Protein AF-0000000075746058 (afdb_homodimer)

Nearest PDB structures (foldseek):
  7ahd-assembly1_B  TM=8.889E-01  e=9.842E-07  Lactococcus lactis subsp. lactis
  8w9m-assembly1_B  TM=7.896E-01  e=1.293E-06  Nostoc sp. PCC 7120 = FACHB-418
  7ahh-assembly1_B  TM=7.382E-01  e=4.407E-06  Lactococcus lactis subsp. lactis
  7ahd-assembly1_A  TM=7.034E-01  e=4.612E-06  Lactococcus lactis subsp. lactis
  7ahc-assembly1_B  TM=7.391E-01  e=1.045E-05  Lactococcus lactis subsp. lactis

Solvent-accessible surface area (backbone atoms only — not comparable to full-atom values): 23962 Å² total; per-residue (Å²): 116,65,67,61,51,55,58,55,44,39,38,51,49,46,50,49,47,50,50,48,49,45,37,48,46,29,61,72,66,62,48,53,51,63,76,47,49,32,59,67,51,23,54,48,36,39,64,74,40,35,84,67,46,48,60,19,44,50,46,41,50,47,25,27,53,50,5,46,49,51,12,47,53,52,11,46,51,50,12,49,50,29,56,74,27,73,66,40,30,57,38,45,46,58,47,56,59,56,50,67,47,44,62,65,73,74,46,34,61,56,32,28,71,75,50,34,49,55,64,56,20,18,17,51,38,5,12,61,61,17,23,52,44,23,19,54,22,27,24,51,14,45,63,60,39,58,59,67,60,49,49,51,40,51,74,70,63,56,52,70,68,55,45,39,64,68,43,24,47,62,61,10,43,67,34,29,46,54,14,42,51,53,19,52,60,47,12,52,53,24,22,36,52,19,18,62,68,36,41,85,56,15,39,36,27,48,31,54,56,28,48,76,68,50,33,38,28,52,30,51,25,41,48,53,50,50,21,52,49,48,46,50,54,42,50,48,51,53,51,51,46,50,69,74,42,60,77,68,77,108,118,64,67,61,52,54,58,54,44,37,37,51,48,46,51,51,48,50,48,49,47,45,36,48,46,29,60,73,65,63,47,53,50,63,76,46,50,32,60,68,52,22,53,47,37,39,63,74,39,34,83,66,44,50,62,18,43,51,47,39,49,49,23,26,53,51,5,45,49,52,12,49,54,52,11,46,52,52,11,49,50,28,57,74,27,72,67,42,31,57,37,45,47,57,48,58,59,54,49,68,47,42,62,66,71,72,46,36,61,55,32,28,70,74,50,33,48,56,65,57,19,18,18,52,38,5,14,60,64,18,23,51,43,21,20,55,22,28,26,52,14,45,63,61,38,57,60,68,61,52,50,51,39,52,73,69,64,56,51,71,66,55,46,39,64,68,44,24,46,63,59,10,44,67,34,30,46,54,14,43,52,54,17,52,60,47,12,51,53,23,22,35,51,18,18,62,67,36,43,85,57,14,40,35,27,50,32,54,54,28,49,75,68,49,33,38,29,52,30,50,25,40,47,52,52,50,21,50,51,48,45,48,54,43,51,49,51,52,51,51,45,50,68,74,42,60,78,71,76,107

Sequence (500 aa):
MRRRFLNCLWPLAVLAGLLVFWEIGVAVWDMPHYILPPPSRIAQALLAHWPRLVPHALTTCSEIVLGFGVALAAGLLLGAGIAGSRILERALLPLVIGSQTIPVFAIAPLLVLWFGYGIGSKVVMAALIVFFPITVSTVQGLKAADRDLLDLLRVLEAGRWRIFWTVRVPQALPHIFAGAKIGMAVSVIGAVIGEWVGARQGLGYYMVQANAQMQVDRVFAAIVLLSMIGVGLYALVVLVERWLTPWRRTMRRRFLNCLWPLAVLAGLLVFWEIGVAVWDMPHYILPPPSRIAQALLAHWPRLVPHALTTCSEIVLGFGVALAAGLLLGAGIAGSRILERALLPLVIGSQTIPVFAIAPLLVLWFGYGIGSKVVMAALIVFFPITVSTVQGLKAADRDLLDLLRVLEAGRWRIFWTVRVPQALPHIFAGAKIGMAVSVIGAVIGEWVGARQGLGYYMVQANAQMQVDRVFAAIVLLSMIGVGLYALVVLVERWLTPWRRT

Structure (mmCIF, N/CA/C/O backbone):
data_AF-0000000075746058-model_v1
#
loop_
_entity.id
_entity.type
_entity.pdbx_description
1 polymer 'Binding-protein-dependent transport systems inner membrane component'
#
loop_
_atom_site.group_PDB
_atom_site.id
_atom_site.type_symbol
_atom_site.label_atom_id
_atom_site.label_alt_id
_atom_site.label_comp_id
_atom_site.label_asym_id
_atom_site.label_entity_id
_atom_site.label_seq_id
_atom_site.pdbx_PDB_ins_code
_atom_site.Cartn_x
_atom_site.Cartn_y
_atom_site.Cartn_z
_atom_site.occupancy
_atom_site.B_iso_or_equiv
_atom_site.auth_seq_id
_atom_site.auth_comp_id
_atom_site.auth_asym_id
_atom_site.auth_atom_id
_atom_site.pdbx_PDB_model_num
ATOM 1 N N . MET A 1 1 ? -20.078 9.469 30.594 1 41.22 1 MET A N 1
ATOM 2 C CA . MET A 1 1 ? -19.562 8.109 30.531 1 41.22 1 MET A CA 1
ATOM 3 C C . MET A 1 1 ? -20.453 7.238 29.641 1 41.22 1 MET A C 1
ATOM 5 O O . MET A 1 1 ? -20.047 6.156 29.219 1 41.22 1 MET A O 1
ATOM 9 N N . ARG A 1 2 ? -21.766 7.508 29.75 1 44.69 2 ARG A N 1
ATOM 10 C CA . ARG A 1 2 ? -22.797 6.762 29.047 1 44.69 2 ARG A CA 1
ATOM 11 C C . ARG A 1 2 ? -22.734 7.023 27.531 1 44.69 2 ARG A C 1
ATOM 13 O O . ARG A 1 2 ? -22.938 6.113 26.734 1 44.69 2 ARG A O 1
ATOM 20 N N . ARG A 1 3 ? -22.531 8.242 27.156 1 51.22 3 ARG A N 1
ATOM 21 C CA . ARG A 1 3 ? -22.484 8.664 25.75 1 51.22 3 ARG A CA 1
ATOM 22 C C . ARG A 1 3 ? -21.328 7.992 25.016 1 51.22 3 ARG A C 1
ATOM 24 O O . ARG A 1 3 ? -21.453 7.66 23.828 1 51.22 3 ARG A O 1
ATOM 31 N N . ARG A 1 4 ? -20.297 7.871 25.812 1 53.75 4 ARG A N 1
ATOM 32 C CA . ARG A 1 4 ? -19.109 7.266 25.219 1 53.75 4 ARG A CA 1
ATOM 33 C C . ARG A 1 4 ? -19.344 5.797 24.906 1 53.75 4 ARG A C 1
ATOM 35 O O . ARG A 1 4 ? -18.875 5.301 23.875 1 53.75 4 ARG A O 1
ATOM 42 N N . PHE A 1 5 ? -20.047 5.098 25.891 1 50.47 5 PHE A N 1
ATOM 43 C CA . PHE A 1 5 ? -20.375 3.691 25.703 1 50.47 5 PHE A CA 1
ATOM 44 C C . PHE A 1 5 ? -21.328 3.51 24.531 1 50.47 5 PHE A C 1
ATOM 46 O O . PHE A 1 5 ? -21.203 2.553 23.766 1 50.47 5 PHE A O 1
ATOM 53 N N . LEU A 1 6 ? -22.312 4.348 24.453 1 53.62 6 LEU A N 1
ATOM 54 C CA . LEU A 1 6 ? -23.266 4.297 23.344 1 53.62 6 LEU A CA 1
ATOM 55 C C . LEU A 1 6 ? -22.562 4.586 22.016 1 53.62 6 LEU A C 1
ATOM 57 O O . LEU A 1 6 ? -22.969 4.055 20.984 1 53.62 6 LEU A O 1
ATOM 61 N N . ASN A 1 7 ? -21.547 5.367 22.125 1 63.25 7 ASN A N 1
ATOM 62 C CA . ASN A 1 7 ? -20.781 5.695 20.938 1 63.25 7 ASN A CA 1
ATOM 63 C C . ASN A 1 7 ? -19.984 4.492 20.438 1 63.25 7 ASN A C 1
ATOM 65 O O . ASN A 1 7 ? -19.766 4.34 19.234 1 63.25 7 ASN A O 1
ATOM 69 N N . CYS A 1 8 ? -19.75 3.549 21.391 1 64.38 8 CYS A N 1
ATOM 70 C CA . CYS A 1 8 ? -19.047 2.33 20.984 1 64.38 8 CYS A CA 1
ATOM 71 C C . CYS A 1 8 ? -20.047 1.26 20.547 1 64.38 8 CYS A C 1
ATOM 73 O O . CYS A 1 8 ? -19.656 0.292 19.875 1 64.38 8 CYS A O 1
ATOM 75 N N . LEU A 1 9 ? -21.234 1.43 20.781 1 75.38 9 LEU A N 1
ATOM 76 C CA . LEU A 1 9 ? -22.25 0.401 20.516 1 75.38 9 LEU A CA 1
ATOM 77 C C . LEU A 1 9 ? -22.719 0.449 19.078 1 75.38 9 LEU A C 1
ATOM 79 O O . LEU A 1 9 ? -23.109 -0.578 18.516 1 75.38 9 LEU A O 1
ATOM 83 N N . TRP A 1 10 ? -22.594 1.555 18.5 1 78.88 10 TRP A N 1
ATOM 84 C CA . TRP A 1 10 ? -23.125 1.69 17.141 1 78.88 10 TRP A CA 1
ATOM 85 C C . TRP A 1 10 ? -22.266 0.914 16.141 1 78.88 10 TRP A C 1
ATOM 87 O O . TRP A 1 10 ? -22.781 0.126 15.352 1 78.88 10 TRP A O 1
ATOM 97 N N . PRO A 1 11 ? -20.953 1.066 16.344 1 79.38 11 PRO A N 1
ATOM 98 C CA . PRO A 1 11 ? -20.125 0.308 15.398 1 79.38 11 PRO A CA 1
ATOM 99 C C . PRO A 1 11 ? -20.25 -1.202 15.586 1 79.38 11 PRO A C 1
ATOM 101 O O . PRO A 1 11 ? -20.219 -1.954 14.609 1 79.38 11 PRO A O 1
ATOM 104 N N . LEU A 1 12 ? -20.391 -1.572 16.781 1 84.44 12 LEU A N 1
ATOM 105 C CA . LEU A 1 12 ? -20.516 -2.998 17.062 1 84.44 12 LEU A CA 1
ATOM 106 C C . LEU A 1 12 ? -21.844 -3.535 16.531 1 84.44 12 LEU A C 1
ATOM 108 O O . LEU A 1 12 ? -21.906 -4.664 16.047 1 84.44 12 LEU A O 1
ATOM 112 N N . ALA A 1 13 ? -22.828 -2.76 16.641 1 86.56 13 ALA A N 1
ATOM 113 C CA . ALA A 1 13 ? -24.156 -3.148 16.141 1 86.56 13 ALA A CA 1
ATOM 114 C C . ALA A 1 13 ? -24.141 -3.273 14.617 1 86.56 13 ALA A C 1
ATOM 116 O O . ALA A 1 13 ? -24.734 -4.195 14.062 1 86.56 13 ALA A O 1
ATOM 117 N N . VAL A 1 14 ? -23.5 -2.381 14 1 84.56 14 VAL A N 1
ATOM 118 C CA . VAL A 1 14 ? -23.422 -2.412 12.539 1 84.56 14 VAL A CA 1
ATOM 119 C C . VAL A 1 14 ? -22.609 -3.617 12.086 1 84.56 14 VAL A C 1
ATOM 121 O O . VAL A 1 14 ? -22.969 -4.305 11.133 1 84.56 14 VAL A O 1
ATOM 124 N N . LEU A 1 15 ? -21.5 -3.846 12.797 1 86.25 15 LEU A N 1
ATOM 125 C CA . LEU A 1 15 ? -20.688 -5.004 12.453 1 86.25 15 LEU A CA 1
ATOM 126 C C . LEU A 1 15 ? -21.484 -6.297 12.625 1 86.25 15 LEU A C 1
ATOM 128 O O . LEU A 1 15 ? -21.422 -7.18 11.766 1 86.25 15 LEU A O 1
ATOM 132 N N . ALA A 1 16 ? -22.125 -6.348 13.773 1 89.62 16 ALA A N 1
ATOM 133 C CA . ALA A 1 16 ? -22.969 -7.512 14.031 1 89.62 16 ALA A CA 1
ATOM 134 C C . ALA A 1 16 ? -24.047 -7.645 12.961 1 89.62 16 ALA A C 1
ATOM 136 O O . ALA A 1 16 ? -24.344 -8.75 12.5 1 89.62 16 ALA A O 1
ATOM 137 N N . GLY A 1 17 ? -24.656 -6.559 12.633 1 89.75 17 GLY A N 1
ATOM 138 C CA . GLY A 1 17 ? -25.656 -6.566 11.578 1 89.75 17 GLY A CA 1
ATOM 139 C C . GLY A 1 17 ? -25.125 -7.031 10.242 1 89.75 17 GLY A C 1
ATOM 140 O O . GLY A 1 17 ? -25.781 -7.793 9.531 1 89.75 17 GLY A O 1
ATOM 141 N N . LEU A 1 18 ? -23.938 -6.59 9.969 1 87.94 18 LEU A N 1
ATOM 142 C CA . LEU A 1 18 ? -23.312 -6.98 8.703 1 87.94 18 LEU A CA 1
ATOM 143 C C . LEU A 1 18 ? -23.016 -8.477 8.688 1 87.94 18 LEU A C 1
ATOM 145 O O . LEU A 1 18 ? -23.188 -9.133 7.66 1 87.94 18 LEU A O 1
ATOM 149 N N . LEU A 1 19 ? -22.578 -8.969 9.789 1 91.25 19 LEU A N 1
ATOM 150 C CA . LEU A 1 19 ? -22.281 -10.398 9.883 1 91.25 19 LEU A CA 1
ATOM 151 C C . LEU A 1 19 ? -23.547 -11.227 9.781 1 91.25 19 LEU A C 1
ATOM 153 O O . LEU A 1 19 ? -23.562 -12.273 9.125 1 91.25 19 LEU A O 1
ATOM 157 N N . VAL A 1 20 ? -24.562 -10.734 10.445 1 92.56 20 VAL A N 1
ATOM 158 C CA . VAL A 1 20 ? -25.844 -11.43 10.398 1 92.56 20 VAL A CA 1
ATOM 159 C C . VAL A 1 20 ? -26.406 -11.367 8.984 1 92.56 20 VAL A C 1
ATOM 161 O O . VAL A 1 20 ? -26.938 -12.367 8.477 1 92.56 20 VAL A O 1
ATOM 164 N N . PHE A 1 21 ? -26.297 -10.219 8.43 1 92 21 PHE A N 1
ATOM 165 C CA . PHE A 1 21 ? -26.75 -10.07 7.051 1 92 21 PHE A CA 1
ATOM 166 C C . PHE A 1 21 ? -25.984 -11.016 6.129 1 92 21 PHE A C 1
ATOM 168 O O . PHE A 1 21 ? -26.578 -11.648 5.254 1 92 21 PHE A O 1
ATOM 175 N N . TRP A 1 22 ? -24.75 -11.102 6.32 1 91.75 22 TRP A N 1
ATOM 176 C CA . TRP A 1 22 ? -23.906 -12.016 5.559 1 91.75 22 TRP A CA 1
ATOM 177 C C . TRP A 1 22 ? -24.328 -13.461 5.781 1 91.75 22 TRP A C 1
ATOM 179 O O . TRP A 1 22 ? -24.531 -14.211 4.82 1 91.75 22 TRP A O 1
ATOM 189 N N . GLU A 1 23 ? -24.547 -13.789 6.98 1 93.88 23 GLU A N 1
ATOM 190 C CA . GLU A 1 23 ? -24.953 -15.148 7.332 1 93.88 23 GLU A CA 1
ATOM 191 C C . GLU A 1 23 ? -26.297 -15.5 6.688 1 93.88 23 GLU A C 1
ATOM 193 O O . GLU A 1 23 ? -26.422 -16.547 6.059 1 93.88 23 GLU A O 1
ATOM 198 N N . ILE A 1 24 ? -27.188 -14.594 6.852 1 93 24 ILE A N 1
ATOM 199 C CA . ILE A 1 24 ? -28.531 -14.82 6.328 1 93 24 ILE A CA 1
ATOM 200 C C . ILE A 1 24 ? -28.484 -14.812 4.801 1 93 24 ILE A C 1
ATOM 202 O O . ILE A 1 24 ? -29.188 -15.609 4.156 1 93 24 ILE A O 1
ATOM 206 N N . GLY A 1 25 ? -27.75 -13.898 4.281 1 91.38 25 GLY A N 1
ATOM 207 C CA . GLY A 1 25 ? -27.641 -13.82 2.832 1 91.38 25 GLY A CA 1
ATOM 208 C C . GLY A 1 25 ? -27.125 -15.094 2.201 1 91.38 25 GLY A C 1
ATOM 209 O O . GLY A 1 25 ? -27.672 -15.562 1.197 1 91.38 25 GLY A O 1
ATOM 210 N N . VAL A 1 26 ? -26.125 -15.633 2.779 1 91.31 26 VAL A N 1
ATOM 211 C CA . VAL A 1 26 ? -25.547 -16.859 2.252 1 91.31 26 VAL A CA 1
ATOM 212 C C . VAL A 1 26 ? -26.562 -18 2.359 1 91.31 26 VAL A C 1
ATOM 214 O O . VAL A 1 26 ? -26.688 -18.812 1.448 1 91.31 26 VAL A O 1
ATOM 217 N N . ALA A 1 27 ? -27.297 -17.984 3.449 1 89.5 27 ALA A N 1
ATOM 218 C CA . ALA A 1 27 ? -28.281 -19.031 3.67 1 89.5 27 ALA A CA 1
ATOM 219 C C . ALA A 1 27 ? -29.469 -18.875 2.717 1 89.5 27 ALA A C 1
ATOM 221 O O . ALA A 1 27 ? -29.938 -19.844 2.133 1 89.5 27 ALA A O 1
ATOM 222 N N . VAL A 1 28 ? -29.922 -17.656 2.553 1 90.88 28 VAL A N 1
ATOM 223 C CA . VAL A 1 28 ? -31.125 -17.391 1.772 1 90.88 28 VAL A CA 1
ATOM 224 C C . VAL A 1 28 ? -30.844 -17.594 0.288 1 90.88 28 VAL A C 1
ATOM 226 O O . VAL A 1 28 ? -31.688 -18.125 -0.444 1 90.88 28 VAL A O 1
ATOM 229 N N . TRP A 1 29 ? -29.688 -17.156 -0.074 1 90 29 TRP A N 1
ATOM 230 C CA . TRP A 1 29 ? -29.359 -17.25 -1.493 1 90 29 TRP A CA 1
ATOM 231 C C . TRP A 1 29 ? -28.734 -18.594 -1.822 1 90 29 TRP A C 1
ATOM 233 O O . TRP A 1 29 ? -28.344 -18.844 -2.965 1 90 29 TRP A O 1
ATOM 243 N N . ASP A 1 30 ? -28.641 -19.484 -0.908 1 88.19 30 ASP A N 1
ATOM 244 C CA . ASP A 1 30 ? -28.094 -20.844 -1.054 1 88.19 30 ASP A CA 1
ATOM 245 C C . ASP A 1 30 ? -26.75 -20.812 -1.769 1 88.19 30 ASP A C 1
ATOM 247 O O . ASP A 1 30 ? -26.547 -21.531 -2.756 1 88.19 30 ASP A O 1
ATOM 251 N N . MET A 1 31 ? -26.016 -19.938 -1.334 1 87 31 MET A N 1
ATOM 252 C CA . MET A 1 31 ? -24.703 -19.812 -1.948 1 87 31 MET A CA 1
ATOM 253 C C . MET A 1 31 ? -23.828 -21.016 -1.62 1 87 31 MET A C 1
ATOM 255 O O . MET A 1 31 ? -23.75 -21.422 -0.464 1 87 31 MET A O 1
ATOM 259 N N . PRO A 1 32 ? -23.25 -21.547 -2.664 1 87.62 32 PRO A N 1
ATOM 260 C CA . PRO A 1 32 ? -22.312 -22.625 -2.365 1 87.62 32 PRO A CA 1
ATOM 261 C C . PRO A 1 32 ? -21.156 -22.188 -1.47 1 87.62 32 PRO A C 1
ATOM 263 O O . PRO A 1 32 ? -20.672 -21.062 -1.601 1 87.62 32 PRO A O 1
ATOM 266 N N . HIS A 1 33 ? -20.688 -23.062 -0.585 1 83.31 33 HIS A N 1
ATOM 267 C CA . HIS A 1 33 ? -19.672 -22.75 0.406 1 83.31 33 HIS A CA 1
ATOM 268 C C . HIS A 1 33 ? -18.328 -22.453 -0.26 1 83.31 33 HIS A C 1
ATOM 270 O O . HIS A 1 33 ? -17.5 -21.734 0.305 1 83.31 33 HIS A O 1
ATOM 276 N N . TYR A 1 34 ? -18.188 -23 -1.495 1 84.44 34 TYR A N 1
ATOM 277 C CA . TYR A 1 34 ? -16.906 -22.797 -2.172 1 84.44 34 TYR A CA 1
ATOM 278 C C . TYR A 1 34 ? -16.859 -21.406 -2.814 1 84.44 34 TYR A C 1
ATOM 280 O O . TYR A 1 34 ? -15.797 -20.953 -3.242 1 84.44 34 TYR A O 1
ATOM 288 N N . ILE A 1 35 ? -18.031 -20.781 -2.76 1 86.38 35 ILE A N 1
ATOM 289 C CA . ILE A 1 35 ? -18.062 -19.422 -3.301 1 86.38 35 ILE A CA 1
ATOM 290 C C . ILE A 1 35 ? -18.016 -18.406 -2.162 1 86.38 35 ILE A C 1
ATOM 292 O O . ILE A 1 35 ? -17.172 -17.516 -2.154 1 86.38 35 ILE A O 1
ATOM 296 N N . LEU A 1 36 ? -18.875 -18.547 -1.247 1 92.06 36 LEU A N 1
ATOM 297 C CA . LEU A 1 36 ? -18.922 -17.609 -0.125 1 92.06 36 LEU A CA 1
ATOM 298 C C . LEU A 1 36 ? -19.359 -18.328 1.149 1 92.06 36 LEU A C 1
ATOM 300 O O . LEU A 1 36 ? -20.562 -18.531 1.364 1 92.06 36 LEU A O 1
ATOM 304 N N . PRO A 1 37 ? -18.406 -18.578 1.93 1 94.38 37 PRO A N 1
ATOM 305 C CA . PRO A 1 37 ? -18.797 -19.219 3.188 1 94.38 37 PRO A CA 1
ATOM 306 C C . PRO A 1 37 ? -19.406 -18.234 4.188 1 94.38 37 PRO A C 1
ATOM 308 O O . PRO A 1 37 ? -18.984 -17.078 4.258 1 94.38 37 PRO A O 1
ATOM 311 N N . PRO A 1 38 ? -20.344 -18.734 4.875 1 94.88 38 PRO A N 1
ATOM 312 C CA . PRO A 1 38 ? -20.875 -17.875 5.934 1 94.88 38 PRO A CA 1
ATOM 313 C C . PRO A 1 38 ? -19.891 -17.672 7.082 1 94.88 38 PRO A C 1
ATOM 315 O O . PRO A 1 38 ? -19 -18.5 7.285 1 94.88 38 PRO A O 1
ATOM 318 N N . PRO A 1 39 ? -20.125 -16.609 7.777 1 95.69 39 PRO A N 1
ATOM 319 C CA . PRO A 1 39 ? -19.234 -16.312 8.898 1 95.69 39 PRO A CA 1
ATOM 320 C C . PRO A 1 39 ? -19.141 -17.469 9.906 1 95.69 39 PRO A C 1
ATOM 322 O O . PRO A 1 39 ? -18.078 -17.703 10.477 1 95.69 39 PRO A O 1
ATOM 325 N N . SER A 1 40 ? -20.203 -18.172 10.102 1 95.19 40 SER A N 1
ATOM 326 C CA . SER A 1 40 ? -20.203 -19.297 11.039 1 95.19 40 SER A CA 1
ATOM 327 C C . SER A 1 40 ? -19.234 -20.391 10.594 1 95.19 40 SER A C 1
ATOM 329 O O . SER A 1 40 ? -18.5 -20.953 11.414 1 95.19 40 SER A O 1
ATOM 331 N N . ARG A 1 41 ? -19.203 -20.625 9.312 1 95.44 41 ARG A N 1
ATOM 332 C CA . ARG A 1 41 ? -18.297 -21.625 8.766 1 95.44 41 ARG A CA 1
ATOM 333 C C . ARG A 1 41 ? -16.844 -21.156 8.859 1 95.44 41 ARG A C 1
ATOM 335 O O . ARG A 1 41 ? -15.938 -21.969 9.055 1 95.44 41 ARG A O 1
ATOM 342 N N . ILE A 1 42 ? -16.641 -19.906 8.656 1 96.56 42 ILE A N 1
ATOM 343 C CA . ILE A 1 42 ? -15.297 -19.344 8.781 1 96.56 42 ILE A CA 1
ATOM 344 C C . ILE A 1 42 ? -14.797 -19.516 10.211 1 96.56 42 ILE A C 1
ATOM 346 O O . ILE A 1 42 ? -13.641 -19.906 10.43 1 96.56 42 ILE A O 1
ATOM 350 N N . ALA A 1 43 ? -15.68 -19.219 11.164 1 96.56 43 ALA A N 1
ATOM 351 C CA . ALA A 1 43 ? -15.32 -19.375 12.57 1 96.56 43 ALA A CA 1
ATOM 352 C C . ALA A 1 43 ? -15.016 -20.844 12.891 1 96.56 43 ALA A C 1
ATOM 354 O O . ALA A 1 43 ? -14.07 -21.125 13.625 1 96.56 43 ALA A O 1
ATOM 355 N N . GLN A 1 44 ? -15.766 -21.703 12.336 1 96.81 44 GLN A N 1
ATOM 356 C CA . GLN A 1 44 ? -15.539 -23.125 12.523 1 96.81 44 GLN A CA 1
ATOM 357 C C . GLN A 1 44 ? -14.203 -23.562 11.914 1 96.81 44 GLN A C 1
ATOM 359 O O . GLN A 1 44 ? -13.477 -24.359 12.508 1 96.81 44 GLN A O 1
ATOM 364 N N . ALA A 1 45 ? -13.945 -23.047 10.742 1 97.25 45 ALA A N 1
ATOM 365 C CA . ALA A 1 45 ? -12.68 -23.375 10.078 1 97.25 45 ALA A CA 1
ATOM 366 C C . ALA A 1 45 ? -11.492 -22.859 10.891 1 97.25 45 ALA A C 1
ATOM 368 O O . ALA A 1 45 ? -10.461 -23.531 10.977 1 97.25 45 ALA A O 1
ATOM 369 N N . LEU A 1 46 ? -11.656 -21.703 11.391 1 97.38 46 LEU A N 1
ATOM 370 C CA . LEU A 1 46 ? -10.602 -21.125 12.219 1 97.38 46 LEU A CA 1
ATOM 371 C C . LEU A 1 46 ? -10.289 -22.031 13.406 1 97.38 46 LEU A C 1
ATOM 373 O O . LEU A 1 46 ? -9.117 -22.281 13.711 1 97.38 46 LEU A O 1
ATOM 377 N N . LEU A 1 47 ? -11.32 -22.484 14.031 1 96.94 47 LEU A N 1
ATOM 378 C CA . LEU A 1 47 ? -11.156 -23.328 15.211 1 96.94 47 LEU A CA 1
ATOM 379 C C . LEU A 1 47 ? -10.672 -24.719 14.828 1 96.94 47 LEU A C 1
ATOM 381 O O . LEU A 1 47 ? -9.781 -25.281 15.477 1 96.94 47 LEU A O 1
ATOM 385 N N . ALA A 1 48 ? -11.195 -25.281 13.82 1 97.31 48 ALA A N 1
ATOM 386 C CA . ALA A 1 48 ? -10.883 -26.641 13.391 1 97.31 48 ALA A CA 1
ATOM 387 C C . ALA A 1 48 ? -9.445 -26.734 12.883 1 97.31 48 ALA A C 1
ATOM 389 O O . ALA A 1 48 ? -8.789 -27.766 13.062 1 97.31 48 ALA A O 1
ATOM 390 N N . HIS A 1 49 ? -8.961 -25.703 12.266 1 97.56 49 HIS A N 1
ATOM 391 C CA . HIS A 1 49 ? -7.641 -25.781 11.648 1 97.56 49 HIS A CA 1
ATOM 392 C C . HIS A 1 49 ? -6.625 -24.953 12.43 1 97.56 49 HIS A C 1
ATOM 394 O O . HIS A 1 49 ? -5.539 -24.656 11.922 1 97.56 49 HIS A O 1
ATOM 400 N N . TRP A 1 50 ? -7 -24.625 13.609 1 96.94 50 TRP A N 1
ATOM 401 C CA . TRP A 1 50 ? -6.172 -23.781 14.469 1 96.94 50 TRP A CA 1
ATOM 402 C C . TRP A 1 50 ? -4.762 -24.344 14.594 1 96.94 50 TRP A C 1
ATOM 404 O O . TRP A 1 50 ? -3.777 -23.625 14.43 1 96.94 50 TRP A O 1
ATOM 414 N N . PRO A 1 51 ? -4.609 -25.688 14.828 1 97.06 51 PRO A N 1
ATOM 415 C CA . PRO A 1 51 ? -3.266 -26.234 14.992 1 97.06 51 PRO A CA 1
ATOM 416 C C . PRO A 1 51 ? -2.408 -26.094 13.734 1 97.06 51 PRO A C 1
ATOM 418 O O . PRO A 1 51 ? -1.183 -25.984 13.828 1 97.06 51 PRO A O 1
ATOM 421 N N . ARG A 1 52 ? -3.027 -26.094 12.594 1 97 52 ARG A N 1
ATOM 422 C CA . ARG A 1 52 ? -2.314 -25.938 11.336 1 97 52 ARG A CA 1
ATOM 423 C C . ARG A 1 52 ? -2.08 -24.469 11.016 1 97 52 ARG A C 1
ATOM 425 O O . ARG A 1 52 ? -1.061 -24.109 10.43 1 97 52 ARG A O 1
ATOM 432 N N . LEU A 1 53 ? -2.969 -23.594 11.406 1 98.06 53 LEU A N 1
ATOM 433 C CA . LEU A 1 53 ? -2.938 -22.172 11.07 1 98.06 53 LEU A CA 1
ATOM 434 C C . LEU A 1 53 ? -1.905 -21.438 11.914 1 98.06 53 LEU A C 1
ATOM 436 O O . LEU A 1 53 ? -1.23 -20.531 11.43 1 98.06 53 LEU A O 1
ATOM 440 N N . VAL A 1 54 ? -1.769 -21.812 13.117 1 97.62 54 VAL A N 1
ATOM 441 C CA . VAL A 1 54 ? -0.971 -21.062 14.078 1 97.62 54 VAL A CA 1
ATOM 442 C C . VAL A 1 54 ? 0.493 -21.047 13.641 1 97.62 54 VAL A C 1
ATOM 444 O O . VAL A 1 54 ? 1.137 -20 13.617 1 97.62 54 VAL A O 1
ATOM 447 N N . PRO A 1 55 ? 1.071 -22.266 13.273 1 98 55 PRO A N 1
ATOM 448 C CA . PRO A 1 55 ? 2.457 -22.219 12.805 1 98 55 PRO A CA 1
ATOM 449 C C . PRO A 1 55 ? 2.633 -21.312 11.578 1 98 55 PRO A C 1
ATOM 451 O O . PRO A 1 55 ? 3.645 -20.625 11.469 1 98 55 PRO A O 1
ATOM 454 N N . HIS A 1 56 ? 1.74 -21.328 10.656 1 98.56 56 HIS A N 1
ATOM 455 C CA . HIS A 1 56 ? 1.788 -20.438 9.5 1 98.56 56 HIS A CA 1
ATOM 456 C C . HIS A 1 56 ? 1.692 -18.969 9.922 1 98.56 56 HIS A C 1
ATOM 458 O O . HIS A 1 56 ? 2.395 -18.109 9.383 1 98.56 56 HIS A O 1
ATOM 464 N N . ALA A 1 57 ? 0.833 -18.719 10.867 1 98.44 57 ALA A N 1
ATOM 465 C CA . ALA A 1 57 ? 0.661 -17.375 11.391 1 98.44 57 ALA A CA 1
ATOM 466 C C . ALA A 1 57 ? 1.946 -16.859 12.039 1 98.44 57 ALA A C 1
ATOM 468 O O . ALA A 1 57 ? 2.318 -15.695 11.867 1 98.44 57 ALA A O 1
ATOM 469 N N . LEU A 1 58 ? 2.553 -17.719 12.742 1 98.31 58 LEU A N 1
ATOM 470 C CA . LEU A 1 58 ? 3.791 -17.344 13.414 1 98.31 58 LEU A CA 1
ATOM 471 C C . LEU A 1 58 ? 4.891 -17.047 12.398 1 98.31 58 LEU A C 1
ATOM 473 O O . LEU A 1 58 ? 5.703 -16.141 12.602 1 98.31 58 LEU A O 1
ATOM 477 N N . THR A 1 59 ? 4.918 -17.828 11.375 1 98.56 59 THR A N 1
ATOM 478 C CA . THR A 1 59 ? 5.883 -17.594 10.305 1 98.56 59 THR A CA 1
ATOM 479 C C . THR A 1 59 ? 5.66 -16.219 9.664 1 98.56 59 THR A C 1
ATOM 481 O O . THR A 1 59 ? 6.594 -15.43 9.539 1 98.56 59 THR A O 1
ATOM 484 N N . THR A 1 60 ? 4.438 -15.961 9.273 1 98.5 60 THR A N 1
ATOM 485 C CA . THR A 1 60 ? 4.121 -14.672 8.672 1 98.5 60 THR A CA 1
ATOM 486 C C . THR A 1 60 ? 4.41 -13.531 9.648 1 98.5 60 THR A C 1
ATOM 488 O O . THR A 1 60 ? 4.969 -12.5 9.266 1 98.5 60 THR A O 1
ATOM 491 N N . CYS A 1 61 ? 4.043 -13.734 10.859 1 98.5 61 CYS A N 1
ATOM 492 C CA . CYS A 1 61 ? 4.305 -12.734 11.883 1 98.5 61 CYS A CA 1
ATOM 493 C C . CYS A 1 61 ? 5.797 -12.445 12 1 98.5 61 CYS A C 1
ATOM 495 O O . CYS A 1 61 ? 6.207 -11.289 12.094 1 98.5 61 CYS A O 1
ATOM 497 N N . SER A 1 62 ? 6.582 -13.453 11.984 1 98.5 62 SER A N 1
ATOM 498 C CA . SER A 1 62 ? 8.031 -13.305 12.078 1 98.5 62 SER A CA 1
ATOM 499 C C . SER A 1 62 ? 8.586 -12.555 10.867 1 98.5 62 SER A C 1
ATOM 501 O O . SER A 1 62 ? 9.484 -11.719 11.008 1 98.5 62 SER A O 1
ATOM 503 N N . GLU A 1 63 ? 8.102 -12.867 9.711 1 98.62 63 GLU A N 1
ATOM 504 C CA . GLU A 1 63 ? 8.523 -12.18 8.492 1 98.62 63 GLU A CA 1
ATOM 505 C C . GLU A 1 63 ? 8.211 -10.688 8.555 1 98.62 63 GLU A C 1
ATOM 507 O O . GLU A 1 63 ? 9.039 -9.859 8.172 1 98.62 63 GLU A O 1
ATOM 512 N N . ILE A 1 64 ? 7.047 -10.391 9.055 1 98.56 64 ILE A N 1
ATOM 513 C CA . ILE A 1 64 ? 6.613 -9 9.164 1 98.56 64 ILE A CA 1
ATOM 514 C C . ILE A 1 64 ? 7.496 -8.258 10.156 1 98.56 64 ILE A C 1
ATOM 516 O O . ILE A 1 64 ? 8.016 -7.184 9.859 1 98.56 64 ILE A O 1
ATOM 520 N N . VAL A 1 65 ? 7.695 -8.859 11.297 1 98.69 65 VAL A N 1
ATOM 521 C CA . VAL A 1 65 ? 8.43 -8.219 12.383 1 98.69 65 VAL A CA 1
ATOM 522 C C . VAL A 1 65 ? 9.891 -8.039 11.969 1 98.69 65 VAL A C 1
ATOM 524 O O . VAL A 1 65 ? 10.469 -6.965 12.172 1 98.69 65 VAL A O 1
ATOM 527 N N . LEU A 1 66 ? 10.469 -9.023 11.414 1 98.69 66 LEU A N 1
ATOM 528 C CA . LEU A 1 66 ? 11.859 -8.953 10.992 1 98.69 66 LEU A CA 1
ATOM 529 C C . LEU A 1 66 ? 12.031 -7.957 9.844 1 98.69 66 LEU A C 1
ATOM 531 O O . LEU A 1 66 ? 12.977 -7.164 9.844 1 98.69 66 LEU A O 1
ATOM 535 N N . GLY A 1 67 ? 11.156 -8.055 8.875 1 98.69 67 GLY A N 1
ATOM 536 C CA . GLY A 1 67 ? 11.203 -7.09 7.785 1 98.69 67 GLY A CA 1
ATOM 537 C C . GLY A 1 67 ? 11.047 -5.652 8.25 1 98.69 67 GLY A C 1
ATOM 538 O O . GLY A 1 67 ? 11.805 -4.773 7.828 1 98.69 67 GLY A O 1
ATOM 539 N N . PHE A 1 68 ? 10.086 -5.453 9.125 1 98.62 68 PHE A N 1
ATOM 540 C CA . PHE A 1 68 ? 9.875 -4.137 9.711 1 98.62 68 PHE A CA 1
ATOM 541 C C . PHE A 1 68 ? 11.117 -3.68 10.469 1 98.62 68 PHE A C 1
ATOM 543 O O . PHE A 1 68 ? 11.523 -2.521 10.359 1 98.62 68 PHE A O 1
ATOM 550 N N . GLY A 1 69 ? 11.641 -4.555 11.227 1 98.69 69 GLY A N 1
ATOM 551 C CA . GLY A 1 69 ? 12.844 -4.242 11.977 1 98.69 69 GLY A CA 1
ATOM 552 C C . GLY A 1 69 ? 14.008 -3.824 11.102 1 98.69 69 GLY A C 1
ATOM 553 O O . GLY A 1 69 ? 14.688 -2.836 11.383 1 98.69 69 GLY A O 1
ATOM 554 N N . VAL A 1 70 ? 14.242 -4.547 10.078 1 98.62 70 VAL A N 1
ATOM 555 C CA . VAL A 1 70 ? 15.312 -4.238 9.133 1 98.62 70 VAL A CA 1
ATOM 556 C C . VAL A 1 70 ? 15.062 -2.873 8.5 1 98.62 70 VAL A C 1
ATOM 558 O O . VAL A 1 70 ? 15.984 -2.053 8.406 1 98.62 70 VAL A O 1
ATOM 561 N N . ALA A 1 71 ? 13.859 -2.676 8.062 1 98.5 71 ALA A N 1
ATOM 562 C CA . ALA A 1 71 ? 13.5 -1.407 7.43 1 98.5 71 ALA A CA 1
ATOM 563 C C . ALA A 1 71 ? 13.633 -0.249 8.414 1 98.5 71 ALA A C 1
ATOM 565 O O . ALA A 1 71 ? 14.062 0.845 8.047 1 98.5 71 ALA A O 1
ATOM 566 N N . LEU A 1 72 ? 13.18 -0.496 9.602 1 98.5 72 LEU A N 1
ATOM 567 C CA . LEU A 1 72 ? 13.273 0.524 10.641 1 98.5 72 LEU A CA 1
ATOM 568 C C . LEU A 1 72 ? 14.727 0.939 10.867 1 98.5 72 LEU A C 1
ATOM 570 O O . LEU A 1 72 ? 15.039 2.131 10.891 1 98.5 72 LEU A O 1
ATOM 574 N N . ALA A 1 73 ? 15.57 -0.023 11.039 1 98.5 73 ALA A N 1
ATOM 575 C CA . ALA A 1 73 ? 16.984 0.246 11.273 1 98.5 73 ALA A CA 1
ATOM 576 C C . ALA A 1 73 ? 17.609 0.966 10.078 1 98.5 73 ALA A C 1
ATOM 578 O O . ALA A 1 73 ? 18.25 2.008 10.242 1 98.5 73 ALA A O 1
ATOM 579 N N . ALA A 1 74 ? 17.422 0.45 8.938 1 98.12 74 ALA A N 1
ATOM 580 C CA . ALA A 1 74 ? 18 1.029 7.73 1 98.12 74 ALA A CA 1
ATOM 581 C C . ALA A 1 74 ? 17.422 2.41 7.445 1 98.12 74 ALA A C 1
ATOM 583 O O . ALA A 1 74 ? 18.156 3.328 7.055 1 98.12 74 ALA A O 1
ATOM 584 N N . GLY A 1 75 ? 16.109 2.525 7.602 1 97.88 75 GLY A N 1
ATOM 585 C CA . GLY A 1 75 ? 15.438 3.793 7.352 1 97.88 75 GLY A CA 1
ATOM 586 C C . GLY A 1 75 ? 15.859 4.887 8.312 1 97.88 75 GLY A C 1
ATOM 587 O O . GLY A 1 75 ? 16.062 6.031 7.906 1 97.88 75 GLY A O 1
ATOM 588 N N . LEU A 1 76 ? 15.969 4.527 9.539 1 97.75 76 LEU A N 1
ATOM 589 C CA . LEU A 1 76 ? 16.438 5.484 10.539 1 97.75 76 LEU A CA 1
ATOM 590 C C . LEU A 1 76 ? 17.859 5.93 10.242 1 97.75 76 LEU A C 1
ATOM 592 O O . LEU A 1 76 ? 18.172 7.117 10.336 1 97.75 76 LEU A O 1
ATOM 596 N N . LEU A 1 77 ? 18.672 4.992 9.922 1 97.75 77 LEU A N 1
ATOM 597 C CA . LEU A 1 77 ? 20.078 5.289 9.664 1 97.75 77 LEU A CA 1
ATOM 598 C C . LEU A 1 77 ? 20.219 6.184 8.438 1 97.75 77 LEU A C 1
ATOM 600 O O . LEU A 1 77 ? 20.891 7.219 8.492 1 97.75 77 LEU A O 1
ATOM 604 N N . LEU A 1 78 ? 19.594 5.805 7.383 1 97.38 78 LEU A N 1
ATOM 605 C CA . LEU A 1 78 ? 19.703 6.605 6.168 1 97.38 78 LEU A CA 1
ATOM 606 C C . LEU A 1 78 ? 19.016 7.953 6.344 1 97.38 78 LEU A C 1
ATOM 608 O O . LEU A 1 78 ? 19.516 8.977 5.887 1 97.38 78 LEU A O 1
ATOM 612 N N . GLY A 1 79 ? 17.781 7.914 6.941 1 97.19 79 GLY A N 1
ATOM 613 C CA . GLY A 1 79 ? 17.078 9.164 7.199 1 97.19 79 GLY A CA 1
ATOM 614 C C . GLY A 1 79 ? 17.891 10.141 8.031 1 97.19 79 GLY A C 1
ATOM 615 O O . GLY A 1 79 ? 17.938 11.336 7.723 1 97.19 79 GLY A O 1
ATOM 616 N N . ALA A 1 80 ? 18.531 9.656 9.039 1 96 80 ALA A N 1
ATOM 617 C CA . ALA A 1 80 ? 19.391 10.492 9.883 1 96 80 ALA A CA 1
ATOM 618 C C . ALA A 1 80 ? 20.562 11.039 9.086 1 96 80 ALA A C 1
ATOM 620 O O . ALA A 1 80 ? 20.938 12.211 9.234 1 96 80 ALA A O 1
ATOM 621 N N . GLY A 1 81 ? 21.156 10.188 8.305 1 95.69 81 GLY A N 1
ATOM 622 C CA . GLY A 1 81 ? 22.25 10.633 7.449 1 95.69 81 GLY A CA 1
ATOM 623 C C . GLY A 1 81 ? 21.844 11.734 6.488 1 95.69 81 GLY A C 1
ATOM 624 O O . GLY A 1 81 ? 22.562 12.719 6.324 1 95.69 81 GLY A O 1
ATOM 625 N N . ILE A 1 82 ? 20.766 11.586 5.883 1 95.56 82 ILE A N 1
ATOM 626 C CA . ILE A 1 82 ? 20.266 12.555 4.922 1 95.56 82 ILE A CA 1
ATOM 627 C C . ILE A 1 82 ? 19.938 13.867 5.633 1 95.56 82 ILE A C 1
ATOM 629 O O . ILE A 1 82 ? 20.297 14.945 5.156 1 95.56 82 ILE A O 1
ATOM 633 N N . ALA A 1 83 ? 19.297 13.758 6.762 1 93.5 83 ALA A N 1
ATOM 634 C CA . ALA A 1 83 ? 18.906 14.945 7.516 1 93.5 83 ALA A CA 1
ATOM 635 C C . ALA A 1 83 ? 20.125 15.695 8.023 1 93.5 83 ALA A C 1
ATOM 637 O O . ALA A 1 83 ? 20.094 16.922 8.203 1 93.5 83 ALA A O 1
ATOM 638 N N . GLY A 1 84 ? 21.234 15.07 8.25 1 90.62 84 GLY A N 1
ATOM 639 C CA . GLY A 1 84 ? 22.406 15.664 8.867 1 90.62 84 GLY A CA 1
ATOM 640 C C . GLY A 1 84 ? 23.375 16.25 7.855 1 90.62 84 GLY A C 1
ATOM 641 O O . GLY A 1 84 ? 24.328 16.938 8.227 1 90.62 84 GLY A O 1
ATOM 642 N N . SER A 1 85 ? 23.125 16.047 6.617 1 92 85 SER A N 1
ATOM 643 C CA . SER A 1 85 ? 24.047 16.5 5.59 1 92 85 SER A CA 1
ATOM 644 C C . SER A 1 85 ? 23.312 17.125 4.41 1 92 85 SER A C 1
ATOM 646 O O . SER A 1 85 ? 22.484 16.453 3.773 1 92 85 SER A O 1
ATOM 648 N N . ARG A 1 86 ? 23.672 18.312 4.113 1 89.25 86 ARG A N 1
ATOM 649 C CA . ARG A 1 86 ? 23.047 19 2.986 1 89.25 86 ARG A CA 1
ATOM 650 C C . ARG A 1 86 ? 23.375 18.312 1.67 1 89.25 86 ARG A C 1
ATOM 652 O O . ARG A 1 86 ? 22.531 18.266 0.765 1 89.25 86 ARG A O 1
ATOM 659 N N . ILE A 1 87 ? 24.516 17.781 1.589 1 89.75 87 ILE A N 1
ATOM 660 C CA . ILE A 1 87 ? 24.953 17.094 0.373 1 89.75 87 ILE A CA 1
ATOM 661 C C . ILE A 1 87 ? 24.141 15.812 0.185 1 89.75 87 ILE A C 1
ATOM 663 O O . ILE A 1 87 ? 23.656 15.531 -0.911 1 89.75 87 ILE A O 1
ATOM 667 N N . LEU A 1 88 ? 23.984 15.078 1.271 1 92.25 88 LEU A N 1
ATOM 668 C CA . LEU A 1 88 ? 23.219 13.844 1.198 1 92.25 88 LEU A CA 1
ATOM 669 C C . LEU A 1 88 ? 21.75 14.133 0.885 1 92.25 88 LEU A C 1
ATOM 671 O O . LEU A 1 88 ? 21.109 13.398 0.127 1 92.25 88 LEU A O 1
ATOM 675 N N . GLU A 1 89 ? 21.312 15.109 1.43 1 92.62 89 GLU A N 1
ATOM 676 C CA . GLU A 1 89 ? 19.922 15.484 1.196 1 92.62 89 GLU A CA 1
ATOM 677 C C . GLU A 1 89 ? 19.672 15.797 -0.276 1 92.62 89 GLU A C 1
ATOM 679 O O . GLU A 1 89 ? 18.734 15.273 -0.877 1 92.62 89 GLU A O 1
ATOM 684 N N . ARG A 1 90 ? 20.516 16.594 -0.836 1 88.56 90 ARG A N 1
ATOM 685 C CA . ARG A 1 90 ? 20.359 17.016 -2.225 1 88.56 90 ARG A CA 1
ATOM 686 C C . ARG A 1 90 ? 20.547 15.852 -3.18 1 88.56 90 ARG A C 1
ATOM 688 O O . ARG A 1 90 ? 19.906 15.781 -4.23 1 88.56 90 ARG A O 1
ATOM 695 N N . ALA A 1 91 ? 21.344 14.945 -2.74 1 88.75 91 ALA A N 1
ATOM 696 C CA . ALA A 1 91 ? 21.703 13.828 -3.617 1 88.75 91 ALA A CA 1
ATOM 697 C C . ALA A 1 91 ? 20.734 12.664 -3.455 1 88.75 91 ALA A C 1
ATOM 699 O O . ALA A 1 91 ? 20.281 12.086 -4.445 1 88.75 91 ALA A O 1
ATOM 700 N N . LEU A 1 92 ? 20.375 12.383 -2.205 1 90.75 92 LEU A N 1
ATOM 701 C CA . LEU A 1 92 ? 19.703 11.109 -1.943 1 90.75 92 LEU A CA 1
ATOM 702 C C . LEU A 1 92 ? 18.203 11.305 -1.752 1 90.75 92 LEU A C 1
ATOM 704 O O . LEU A 1 92 ? 17.406 10.422 -2.094 1 90.75 92 LEU A O 1
ATOM 708 N N . LEU A 1 93 ? 17.828 12.398 -1.22 1 89.62 93 LEU A N 1
ATOM 709 C CA . LEU A 1 93 ? 16.422 12.578 -0.875 1 89.62 93 LEU A CA 1
ATOM 710 C C . LEU A 1 93 ? 15.547 12.523 -2.121 1 89.62 93 LEU A C 1
ATOM 712 O O . LEU A 1 93 ? 14.531 11.812 -2.139 1 89.62 93 LEU A O 1
ATOM 716 N N . PRO A 1 94 ? 15.891 13.156 -3.193 1 86.31 94 PRO A N 1
ATOM 717 C CA . PRO A 1 94 ? 15.078 13.039 -4.402 1 86.31 94 PRO A CA 1
ATOM 718 C C . PRO A 1 94 ? 15.023 11.609 -4.941 1 86.31 94 PRO A C 1
ATOM 720 O O . PRO A 1 94 ? 14.008 11.203 -5.512 1 86.31 94 PRO A O 1
ATOM 723 N N . LEU A 1 95 ? 16.047 10.859 -4.781 1 86.94 95 LEU A N 1
ATOM 724 C CA . LEU A 1 95 ? 16.078 9.469 -5.211 1 86.94 95 LEU A CA 1
ATOM 725 C C . LEU A 1 95 ? 15.141 8.617 -4.355 1 86.94 95 LEU A C 1
ATOM 727 O O . LEU A 1 95 ? 14.453 7.738 -4.875 1 86.94 95 LEU A O 1
ATOM 731 N N . VAL A 1 96 ? 15.195 8.883 -3.098 1 88.62 96 VAL A N 1
ATOM 732 C CA . VAL A 1 96 ? 14.328 8.156 -2.178 1 88.62 96 VAL A CA 1
ATOM 733 C C . VAL A 1 96 ? 12.867 8.43 -2.518 1 88.62 96 VAL A C 1
ATOM 735 O O . VAL A 1 96 ? 12.062 7.504 -2.633 1 88.62 96 VAL A O 1
ATOM 738 N N . ILE A 1 97 ? 12.578 9.609 -2.787 1 83.56 97 ILE A N 1
ATOM 739 C CA . ILE A 1 97 ? 11.211 10 -3.107 1 83.56 97 ILE A CA 1
ATOM 740 C C . ILE A 1 97 ? 10.82 9.43 -4.469 1 83.56 97 ILE A C 1
ATOM 742 O O . ILE A 1 97 ? 9.734 8.875 -4.625 1 83.56 97 ILE A O 1
ATOM 746 N N . GLY A 1 98 ? 11.68 9.508 -5.402 1 81.5 98 GLY A N 1
ATOM 747 C CA . GLY A 1 98 ? 11.414 8.984 -6.73 1 81.5 98 GLY A CA 1
ATOM 748 C C . GLY A 1 98 ? 11.266 7.473 -6.754 1 81.5 98 GLY A C 1
ATOM 749 O O . GLY A 1 98 ? 10.484 6.93 -7.539 1 81.5 98 GLY A O 1
ATOM 750 N N . SER A 1 99 ? 11.961 6.82 -5.902 1 81.44 99 SER A N 1
ATOM 751 C CA . SER A 1 99 ? 11.945 5.363 -5.863 1 81.44 99 SER A CA 1
ATOM 752 C C . SER A 1 99 ? 10.586 4.836 -5.414 1 81.44 99 SER A C 1
ATOM 754 O O . SER A 1 99 ? 10.25 3.678 -5.664 1 81.44 99 SER A O 1
ATOM 756 N N . GLN A 1 100 ? 9.891 5.648 -4.723 1 80.56 100 GLN A N 1
ATOM 757 C CA . GLN A 1 100 ? 8.578 5.242 -4.234 1 80.56 100 GLN A CA 1
ATOM 758 C C . GLN A 1 100 ? 7.613 4.984 -5.391 1 80.56 100 GLN A C 1
ATOM 760 O O . GLN A 1 100 ? 6.59 4.32 -5.215 1 80.56 100 GLN A O 1
ATOM 765 N N . THR A 1 101 ? 8.008 5.531 -6.543 1 77.62 101 THR A N 1
ATOM 766 C CA . THR A 1 101 ? 7.145 5.348 -7.707 1 77.62 101 THR A CA 1
ATOM 767 C C . THR A 1 101 ? 7.34 3.961 -8.312 1 77.62 101 THR A C 1
ATOM 769 O O . THR A 1 101 ? 6.52 3.504 -9.109 1 77.62 101 THR A O 1
ATOM 772 N N . ILE A 1 102 ? 8.375 3.35 -7.953 1 84.88 102 ILE A N 1
ATOM 773 C CA . ILE A 1 102 ? 8.641 1.989 -8.406 1 84.88 102 ILE A CA 1
ATOM 774 C C . ILE A 1 102 ? 7.828 0.998 -7.578 1 84.88 102 ILE A C 1
ATOM 776 O O . ILE A 1 102 ? 7.906 1.001 -6.348 1 84.88 102 ILE A O 1
ATOM 780 N N . PRO A 1 103 ? 7.031 0.237 -8.242 1 90.12 103 PRO A N 1
ATOM 781 C CA . PRO A 1 103 ? 6.324 -0.798 -7.484 1 90.12 103 PRO A CA 1
ATOM 782 C C . PRO A 1 103 ? 7.258 -1.893 -6.969 1 90.12 103 PRO A C 1
ATOM 784 O O . PRO A 1 103 ? 7.328 -2.975 -7.555 1 90.12 103 PRO A O 1
ATOM 787 N N . VAL A 1 104 ? 7.812 -1.671 -5.883 1 90.31 104 VAL A N 1
ATOM 788 C CA . VAL A 1 104 ? 8.883 -2.527 -5.375 1 90.31 104 VAL A CA 1
ATOM 789 C C . VAL A 1 104 ? 8.344 -3.934 -5.129 1 90.31 104 VAL A C 1
ATOM 791 O O . VAL A 1 104 ? 9.102 -4.906 -5.148 1 90.31 104 VAL A O 1
ATOM 794 N N . PHE A 1 105 ? 7.043 -4.047 -4.91 1 91.12 105 PHE A N 1
ATOM 795 C CA . PHE A 1 105 ? 6.445 -5.359 -4.68 1 91.12 105 PHE A CA 1
ATOM 796 C C . PHE A 1 105 ? 6.629 -6.258 -5.895 1 91.12 105 PHE A C 1
ATOM 798 O O . PHE A 1 105 ? 6.613 -7.484 -5.773 1 91.12 105 PHE A O 1
ATOM 805 N N . ALA A 1 106 ? 6.793 -5.625 -7.031 1 92.44 106 ALA A N 1
ATOM 806 C CA . ALA A 1 106 ? 6.895 -6.375 -8.281 1 92.44 106 ALA A CA 1
ATOM 807 C C . ALA A 1 106 ? 8.211 -7.137 -8.359 1 92.44 106 ALA A C 1
ATOM 809 O O . ALA A 1 106 ? 8.383 -8.023 -9.203 1 92.44 106 ALA A O 1
ATOM 810 N N . ILE A 1 107 ? 9.078 -6.879 -7.426 1 93.19 107 ILE A N 1
ATOM 811 C CA . ILE A 1 107 ? 10.375 -7.543 -7.418 1 93.19 107 ILE A CA 1
ATOM 812 C C . ILE A 1 107 ? 10.281 -8.852 -6.641 1 93.19 107 ILE A C 1
ATOM 814 O O . ILE A 1 107 ? 11.227 -9.648 -6.629 1 93.19 107 ILE A O 1
ATOM 818 N N . ALA A 1 108 ? 9.172 -9.18 -6.117 1 95 108 ALA A N 1
ATOM 819 C CA . ALA A 1 108 ? 8.977 -10.328 -5.238 1 95 108 ALA A CA 1
ATOM 820 C C . ALA A 1 108 ? 9.445 -11.617 -5.906 1 95 108 ALA A C 1
ATOM 822 O O . ALA A 1 108 ? 10.141 -12.43 -5.285 1 95 108 ALA A O 1
ATOM 823 N N . PRO A 1 109 ? 9.125 -11.836 -7.152 1 92.38 109 PRO A N 1
ATOM 824 C CA . PRO A 1 109 ? 9.594 -13.07 -7.781 1 92.38 109 PRO A CA 1
ATOM 825 C C . PRO A 1 109 ? 11.117 -13.172 -7.812 1 92.38 109 PRO A C 1
ATOM 827 O O . PRO A 1 109 ? 11.672 -14.258 -7.633 1 92.38 109 PRO A O 1
ATOM 830 N N . LEU A 1 110 ? 11.734 -12.055 -8.016 1 93.12 110 LEU A N 1
ATOM 831 C CA . LEU A 1 110 ? 13.195 -12.016 -8.07 1 93.12 110 LEU A CA 1
ATOM 832 C C . LEU A 1 110 ? 13.789 -12.281 -6.691 1 93.12 110 LEU A C 1
ATOM 834 O O . LEU A 1 110 ? 14.852 -12.906 -6.582 1 93.12 110 LEU A O 1
ATOM 838 N N . LEU A 1 111 ? 13.141 -11.852 -5.707 1 95.5 111 LEU A N 1
ATOM 839 C CA . LEU A 1 111 ? 13.633 -12.078 -4.352 1 95.5 111 LEU A CA 1
ATOM 840 C C . LEU A 1 111 ? 13.609 -13.562 -4.008 1 95.5 111 LEU A C 1
ATOM 842 O O . LEU A 1 111 ? 14.5 -14.055 -3.312 1 95.5 111 LEU A O 1
ATOM 846 N N . VAL A 1 112 ? 12.578 -14.227 -4.504 1 93.88 112 VAL A N 1
ATOM 847 C CA . VAL A 1 112 ? 12.516 -15.672 -4.281 1 93.88 112 VAL A CA 1
ATOM 848 C C . VAL A 1 112 ? 13.664 -16.359 -5.016 1 93.88 112 VAL A C 1
ATOM 850 O O . VAL A 1 112 ? 14.258 -17.312 -4.5 1 93.88 112 VAL A O 1
ATOM 853 N N . LEU A 1 113 ? 13.906 -15.836 -6.176 1 90.5 113 LEU A N 1
ATOM 854 C CA . LEU A 1 113 ? 15.031 -16.359 -6.941 1 90.5 113 LEU A CA 1
ATOM 855 C C . LEU A 1 113 ? 16.344 -16.109 -6.215 1 90.5 113 LEU A C 1
ATOM 857 O O . LEU A 1 113 ? 17.234 -16.969 -6.207 1 90.5 113 LEU A O 1
ATOM 861 N N . TRP A 1 114 ? 16.562 -14.992 -5.535 1 93.31 114 TRP A N 1
ATOM 862 C CA . TRP A 1 114 ? 17.812 -14.562 -4.926 1 93.31 114 TRP A CA 1
ATOM 863 C C . TRP A 1 114 ? 17.984 -15.172 -3.541 1 93.31 114 TRP A C 1
ATOM 865 O O . TRP A 1 114 ? 19.094 -15.531 -3.146 1 93.31 114 TRP A O 1
ATOM 875 N N . PHE A 1 115 ? 16.891 -15.305 -2.812 1 95.56 115 PHE A N 1
ATOM 876 C CA . PHE A 1 115 ? 17 -15.641 -1.397 1 95.56 115 PHE A CA 1
ATOM 877 C C . PHE A 1 115 ? 16.359 -16.984 -1.105 1 95.56 115 PHE A C 1
ATOM 879 O O . PHE A 1 115 ? 16.484 -17.516 0.002 1 95.56 115 PHE A O 1
ATOM 886 N N . GLY A 1 116 ? 15.695 -17.531 -2.074 1 93.81 116 GLY A N 1
ATOM 887 C CA . GLY A 1 116 ? 15.07 -18.828 -1.896 1 93.81 116 GLY A CA 1
ATOM 888 C C . GLY A 1 116 ? 13.672 -18.75 -1.316 1 93.81 116 GLY A C 1
ATOM 889 O O . GLY A 1 116 ? 13.102 -17.656 -1.212 1 93.81 116 GLY A O 1
ATOM 890 N N . TYR A 1 117 ? 13.125 -19.859 -0.94 1 95.62 117 TYR A N 1
ATOM 891 C CA . TYR A 1 117 ? 11.734 -20 -0.518 1 95.62 117 TYR A CA 1
ATOM 892 C C . TYR A 1 117 ? 11.609 -19.828 0.992 1 95.62 117 TYR A C 1
ATOM 894 O O . TYR A 1 117 ? 10.5 -19.875 1.535 1 95.62 117 TYR A O 1
ATOM 902 N N . GLY A 1 118 ? 12.75 -19.656 1.647 1 95.62 118 GLY A N 1
ATOM 903 C CA . GLY A 1 118 ? 12.734 -19.484 3.092 1 95.62 118 GLY A CA 1
ATOM 904 C C . GLY A 1 118 ? 12.297 -18.094 3.52 1 95.62 118 GLY A C 1
ATOM 905 O O . GLY A 1 118 ? 11.648 -17.375 2.748 1 95.62 118 GLY A O 1
ATOM 906 N N . ILE A 1 119 ? 12.594 -17.719 4.711 1 96.19 119 ILE A N 1
ATOM 907 C CA . ILE A 1 119 ? 12.094 -16.516 5.344 1 96.19 119 ILE A CA 1
ATOM 908 C C . ILE A 1 119 ? 12.773 -15.289 4.723 1 96.19 119 ILE A C 1
ATOM 910 O O . ILE A 1 119 ? 12.195 -14.195 4.703 1 96.19 119 ILE A O 1
ATOM 914 N N . GLY A 1 120 ? 13.922 -15.453 4.176 1 97.5 120 GLY A N 1
ATOM 915 C CA . GLY A 1 120 ? 14.75 -14.352 3.699 1 97.5 120 GLY A CA 1
ATOM 916 C C . GLY A 1 120 ? 14.055 -13.5 2.648 1 97.5 120 GLY A C 1
ATOM 917 O O . GLY A 1 120 ? 14.031 -12.273 2.75 1 97.5 120 GLY A O 1
ATOM 918 N N . SER A 1 121 ? 13.5 -14.156 1.597 1 97.44 121 SER A N 1
ATOM 919 C CA . SER A 1 121 ? 12.852 -13.422 0.515 1 97.44 121 SER A CA 1
ATOM 920 C C . SER A 1 121 ? 11.656 -12.625 1.027 1 97.44 121 SER A C 1
ATOM 922 O O . SER A 1 121 ? 11.398 -11.508 0.564 1 97.44 121 SER A O 1
ATOM 924 N N . LYS A 1 122 ? 10.891 -13.078 1.996 1 98 122 LYS A N 1
ATOM 925 C CA . LYS A 1 122 ? 9.727 -12.391 2.547 1 98 122 LYS A CA 1
ATOM 926 C C . LYS A 1 122 ? 10.148 -11.211 3.426 1 98 122 LYS A C 1
ATOM 928 O O . LYS A 1 122 ? 9.516 -10.148 3.395 1 98 122 LYS A O 1
ATOM 933 N N . VAL A 1 123 ? 11.203 -11.43 4.172 1 98.44 123 VAL A N 1
ATOM 934 C CA . VAL A 1 123 ? 11.719 -10.383 5.043 1 98.44 123 VAL A CA 1
ATOM 935 C C . VAL A 1 123 ? 12.211 -9.211 4.207 1 98.44 123 VAL A C 1
ATOM 937 O O . VAL A 1 123 ? 11.891 -8.055 4.5 1 98.44 123 VAL A O 1
ATOM 940 N N . VAL A 1 124 ? 12.969 -9.516 3.188 1 98.12 124 VAL A N 1
ATOM 941 C CA . VAL A 1 124 ? 13.5 -8.461 2.33 1 98.12 124 VAL A CA 1
ATOM 942 C C . VAL A 1 124 ? 12.352 -7.738 1.622 1 98.12 124 VAL A C 1
ATOM 944 O O . VAL A 1 124 ? 12.367 -6.516 1.488 1 98.12 124 VAL A O 1
ATOM 947 N N . MET A 1 125 ? 11.375 -8.461 1.142 1 97.31 125 MET A N 1
ATOM 948 C CA . MET A 1 125 ? 10.227 -7.859 0.476 1 97.31 125 MET A CA 1
ATOM 949 C C . MET A 1 125 ? 9.5 -6.898 1.412 1 97.31 125 MET A C 1
ATOM 951 O O . MET A 1 125 ? 9.203 -5.762 1.033 1 97.31 125 MET A O 1
ATOM 955 N N . ALA A 1 126 ? 9.203 -7.363 2.594 1 97.81 126 ALA A N 1
ATOM 956 C CA . ALA A 1 126 ? 8.547 -6.516 3.588 1 97.81 126 ALA A CA 1
ATOM 957 C C . ALA A 1 126 ? 9.406 -5.293 3.91 1 97.81 126 ALA A C 1
ATOM 959 O O . ALA A 1 126 ? 8.891 -4.176 3.992 1 97.81 126 ALA A O 1
ATOM 960 N N . ALA A 1 127 ? 10.664 -5.492 4.039 1 98.06 127 ALA A N 1
ATOM 961 C CA . ALA A 1 127 ? 11.586 -4.41 4.387 1 98.06 127 ALA A CA 1
ATOM 962 C C . ALA A 1 127 ? 11.609 -3.344 3.299 1 98.06 127 ALA A C 1
ATOM 964 O O . ALA A 1 127 ? 11.633 -2.146 3.596 1 98.06 127 ALA A O 1
ATOM 965 N N . LEU A 1 128 ? 11.641 -3.77 2.09 1 96.06 128 LEU A N 1
ATOM 966 C CA . LEU A 1 128 ? 11.742 -2.844 0.966 1 96.06 128 LEU A CA 1
ATOM 967 C C . LEU A 1 128 ? 10.531 -1.923 0.91 1 96.06 128 LEU A C 1
ATOM 969 O O . LEU A 1 128 ? 10.672 -0.72 0.677 1 96.06 128 LEU A O 1
ATOM 973 N N . ILE A 1 129 ? 9.406 -2.479 1.178 1 94 129 ILE A N 1
ATOM 974 C CA . ILE A 1 129 ? 8.18 -1.691 1.12 1 94 129 ILE A CA 1
ATOM 975 C C . ILE A 1 129 ? 8.141 -0.713 2.291 1 94 129 ILE A C 1
ATOM 977 O O . ILE A 1 129 ? 7.75 0.445 2.127 1 94 129 ILE A O 1
ATOM 981 N N . VAL A 1 130 ? 8.555 -1.153 3.389 1 96.31 130 VAL A N 1
ATOM 982 C CA . VAL A 1 130 ? 8.477 -0.39 4.629 1 96.31 130 VAL A CA 1
ATOM 983 C C . VAL A 1 130 ? 9.57 0.673 4.656 1 96.31 130 VAL A C 1
ATOM 985 O O . VAL A 1 130 ? 9.43 1.698 5.328 1 96.31 130 VAL A O 1
ATOM 988 N N . PHE A 1 131 ? 10.648 0.491 3.949 1 96.5 131 PHE A N 1
ATOM 989 C CA . PHE A 1 131 ? 11.852 1.316 3.977 1 96.5 131 PHE A CA 1
ATOM 990 C C . PHE A 1 131 ? 11.523 2.766 3.643 1 96.5 131 PHE A C 1
ATOM 992 O O . PHE A 1 131 ? 11.984 3.686 4.32 1 96.5 131 PHE A O 1
ATOM 999 N N . PHE A 1 132 ? 10.695 2.994 2.764 1 93.56 132 PHE A N 1
ATOM 1000 C CA . PHE A 1 132 ? 10.453 4.324 2.221 1 93.56 132 PHE A CA 1
ATOM 1001 C C . PHE A 1 132 ? 9.734 5.203 3.236 1 93.56 132 PHE A C 1
ATOM 1003 O O . PHE A 1 132 ? 10.211 6.285 3.584 1 93.56 132 PHE A O 1
ATOM 1010 N N . PRO A 1 133 ? 8.547 4.738 3.746 1 93.69 133 PRO A N 1
ATOM 1011 C CA . PRO A 1 133 ? 7.855 5.613 4.695 1 93.69 133 PRO A CA 1
ATOM 1012 C C . PRO A 1 133 ? 8.695 5.91 5.938 1 93.69 133 PRO A C 1
ATOM 1014 O O . PRO A 1 133 ? 8.633 7.02 6.477 1 93.69 133 PRO A O 1
ATOM 1017 N N . ILE A 1 134 ? 9.516 5.016 6.328 1 97.12 134 ILE A N 1
ATOM 1018 C CA . ILE A 1 134 ? 10.328 5.234 7.523 1 97.12 134 ILE A CA 1
ATOM 1019 C C . ILE A 1 134 ? 11.43 6.246 7.215 1 97.12 134 ILE A C 1
ATOM 1021 O O . ILE A 1 134 ? 11.672 7.164 8 1 97.12 134 ILE A O 1
ATOM 1025 N N . THR A 1 135 ? 12.086 6.121 6.109 1 97.25 135 THR A N 1
ATOM 1026 C CA . THR A 1 135 ? 13.18 7.012 5.73 1 97.25 135 THR A CA 1
ATOM 1027 C C . THR A 1 135 ? 12.68 8.445 5.562 1 97.25 135 THR A C 1
ATOM 1029 O O . THR A 1 135 ? 13.25 9.383 6.125 1 97.25 135 THR A O 1
ATOM 1032 N N . VAL A 1 136 ? 11.625 8.594 4.852 1 94.88 136 VAL A N 1
ATOM 1033 C CA . VAL A 1 136 ? 11.094 9.914 4.547 1 94.88 136 VAL A CA 1
ATOM 1034 C C . VAL A 1 136 ? 10.594 10.578 5.828 1 94.88 136 VAL A C 1
ATOM 1036 O O . VAL A 1 136 ? 10.875 11.758 6.074 1 94.88 136 VAL A O 1
ATOM 1039 N N . SER A 1 137 ? 9.883 9.836 6.656 1 95.94 137 SER A N 1
ATOM 1040 C CA . SER A 1 137 ? 9.367 10.398 7.898 1 95.94 137 SER A CA 1
ATOM 1041 C C . SER A 1 137 ? 10.5 10.766 8.852 1 95.94 137 SER A C 1
ATOM 1043 O O . SER A 1 137 ? 10.398 11.742 9.602 1 95.94 137 SER A O 1
ATOM 1045 N N . THR A 1 138 ? 11.5 9.977 8.82 1 97.12 138 THR A N 1
ATOM 1046 C CA . THR A 1 138 ? 12.664 10.266 9.648 1 97.12 138 THR A CA 1
ATOM 1047 C C . THR A 1 138 ? 13.32 11.578 9.211 1 97.12 138 THR A C 1
ATOM 1049 O O . THR A 1 138 ? 13.625 12.43 10.047 1 97.12 138 THR A O 1
ATOM 1052 N N . VAL A 1 139 ? 13.562 11.766 7.953 1 96.5 139 VAL A N 1
ATOM 1053 C CA . VAL A 1 139 ? 14.164 12.992 7.43 1 96.5 139 VAL A CA 1
ATOM 1054 C C . VAL A 1 139 ? 13.289 14.188 7.793 1 96.5 139 VAL A C 1
ATOM 1056 O O . VAL A 1 139 ? 13.789 15.188 8.32 1 96.5 139 VAL A O 1
ATOM 1059 N N . GLN A 1 140 ? 12.008 14.078 7.547 1 94.25 140 GLN A N 1
ATOM 1060 C CA . GLN A 1 140 ? 11.086 15.172 7.824 1 94.25 140 GLN A CA 1
ATOM 1061 C C . GLN A 1 140 ? 11.062 15.508 9.312 1 94.25 140 GLN A C 1
ATOM 1063 O O . GLN A 1 140 ? 11.07 16.688 9.68 1 94.25 140 GLN A O 1
ATOM 1068 N N . GLY A 1 141 ? 11.008 14.492 10.094 1 95.06 141 GLY A N 1
ATOM 1069 C CA . GLY A 1 141 ? 10.992 14.719 11.531 1 95.06 141 GLY A CA 1
ATOM 1070 C C . GLY A 1 141 ? 12.25 15.398 12.039 1 95.06 141 GLY A C 1
ATOM 1071 O O . GLY A 1 141 ? 12.172 16.344 12.812 1 95.06 141 GLY A O 1
ATOM 1072 N N . LEU A 1 142 ? 13.352 15 11.625 1 94.56 142 LEU A N 1
ATOM 1073 C CA . LEU A 1 142 ? 14.617 15.547 12.102 1 94.56 142 LEU A CA 1
ATOM 1074 C C . LEU A 1 142 ? 14.828 16.969 11.594 1 94.56 142 LEU A C 1
ATOM 1076 O O . LEU A 1 142 ? 15.484 17.781 12.25 1 94.56 142 LEU A O 1
ATOM 1080 N N . LYS A 1 143 ? 14.234 17.219 10.492 1 93.25 143 LYS A N 1
ATOM 1081 C CA . LYS A 1 143 ? 14.398 18.562 9.914 1 93.25 143 LYS A CA 1
ATOM 1082 C C . LYS A 1 143 ? 13.336 19.516 10.445 1 93.25 143 LYS A C 1
ATOM 1084 O O . LYS A 1 143 ? 13.445 20.734 10.266 1 93.25 143 LYS A O 1
ATOM 1089 N N . ALA A 1 144 ? 12.375 18.969 11.031 1 90.75 144 ALA A N 1
ATOM 1090 C CA . ALA A 1 144 ? 11.273 19.797 11.523 1 90.75 144 ALA A CA 1
ATOM 1091 C C . ALA A 1 144 ? 11.602 20.375 12.898 1 90.75 144 ALA A C 1
ATOM 1093 O O . ALA A 1 144 ? 10.812 21.141 13.461 1 90.75 144 ALA A O 1
ATOM 1094 N N . ALA A 1 145 ? 12.688 20.188 13.367 1 86.25 145 ALA A N 1
ATOM 1095 C CA . ALA A 1 145 ? 13.055 20.672 14.695 1 86.25 145 ALA A CA 1
ATOM 1096 C C . ALA A 1 145 ? 12.969 22.188 14.773 1 86.25 145 ALA A C 1
ATOM 1098 O O . ALA A 1 145 ? 13.297 22.891 13.812 1 86.25 145 ALA A O 1
ATOM 1099 N N . ASP A 1 146 ? 12.547 22.672 15.844 1 85.56 146 ASP A N 1
ATOM 1100 C CA . ASP A 1 146 ? 12.375 24.094 16.094 1 85.56 146 ASP A CA 1
ATOM 1101 C C . ASP A 1 146 ? 13.688 24.859 15.883 1 85.56 146 ASP A C 1
ATOM 1103 O O . ASP A 1 146 ? 14.648 24.672 16.625 1 85.56 146 ASP A O 1
ATOM 1107 N N . ARG A 1 147 ? 13.602 25.75 15.055 1 83.81 147 ARG A N 1
ATOM 1108 C CA . ARG A 1 147 ? 14.789 26.5 14.695 1 83.81 147 ARG A CA 1
ATOM 1109 C C . ARG A 1 147 ? 15.234 27.406 15.844 1 83.81 147 ARG A C 1
ATOM 1111 O O . ARG A 1 147 ? 16.422 27.625 16.047 1 83.81 147 ARG A O 1
ATOM 1118 N N . ASP A 1 148 ? 14.164 27.891 16.484 1 85.19 148 ASP A N 1
ATOM 1119 C CA . ASP A 1 148 ? 14.484 28.781 17.609 1 85.19 148 ASP A CA 1
ATOM 1120 C C . ASP A 1 148 ? 15.25 28.031 18.688 1 85.19 148 ASP A C 1
ATOM 1122 O O . ASP A 1 148 ? 16.219 28.562 19.25 1 85.19 148 ASP A O 1
ATOM 1126 N N . LEU A 1 149 ? 14.805 26.859 18.953 1 86.19 149 LEU A N 1
ATOM 1127 C CA . LEU A 1 149 ? 15.477 26.047 19.953 1 86.19 149 LEU A CA 1
ATOM 1128 C C . LEU A 1 149 ? 16.875 25.656 19.5 1 86.19 149 LEU A C 1
ATOM 1130 O O . LEU A 1 149 ? 17.812 25.656 20.281 1 86.19 149 LEU A O 1
ATOM 1134 N N . LEU A 1 150 ? 17.031 25.422 18.297 1 85.5 150 LEU A N 1
ATOM 1135 C CA . LEU A 1 150 ? 18.328 25.062 17.734 1 85.5 150 LEU A CA 1
ATOM 1136 C C . LEU A 1 150 ? 19.297 26.234 17.797 1 85.5 150 LEU A C 1
ATOM 1138 O O . LEU A 1 150 ? 20.453 26.062 18.156 1 85.5 150 LEU A O 1
ATOM 1142 N N . ASP A 1 151 ? 18.766 27.359 17.516 1 85.75 151 ASP A N 1
ATOM 1143 C CA . ASP A 1 151 ? 19.578 28.578 17.578 1 85.75 151 ASP A CA 1
ATOM 1144 C C . ASP A 1 151 ? 20.031 28.859 19.016 1 85.75 151 ASP A C 1
ATOM 1146 O O . ASP A 1 151 ? 21.188 29.234 19.234 1 85.75 151 ASP A O 1
ATOM 1150 N N . LEU A 1 152 ? 19.031 28.641 19.781 1 86.19 152 LEU A N 1
ATOM 1151 C CA . LEU A 1 152 ? 19.359 28.844 21.188 1 86.19 152 LEU A CA 1
ATOM 1152 C C . LEU A 1 152 ? 20.484 27.906 21.641 1 86.19 152 LEU A C 1
ATOM 1154 O O . LEU A 1 152 ? 21.406 28.344 22.312 1 86.19 152 LEU A O 1
ATOM 1158 N N . LEU A 1 153 ? 20.453 26.75 21.297 1 86.56 153 LEU A N 1
ATOM 1159 C CA . LEU A 1 153 ? 21.438 25.766 21.719 1 86.56 153 LEU A CA 1
ATOM 1160 C C . LEU A 1 153 ? 22.781 26.016 21.047 1 86.56 153 LEU A C 1
ATOM 1162 O O . LEU A 1 153 ? 23.828 25.734 21.641 1 86.56 153 LEU A O 1
ATOM 1166 N N . ARG A 1 154 ? 22.766 26.578 19.906 1 82.25 154 ARG A N 1
ATOM 1167 C CA . ARG A 1 154 ? 24 26.953 19.219 1 82.25 154 ARG A CA 1
ATOM 1168 C C . ARG A 1 154 ? 24.688 28.094 19.938 1 82.25 154 ARG A C 1
ATOM 1170 O O . ARG A 1 154 ? 25.922 28.125 20.031 1 82.25 154 ARG A O 1
ATOM 1177 N N . VAL A 1 155 ? 23.859 28.953 20.406 1 86.75 155 VAL A N 1
ATOM 1178 C CA . VAL A 1 155 ? 24.391 30.078 21.156 1 86.75 155 VAL A CA 1
ATOM 1179 C C . VAL A 1 155 ? 25.047 29.578 22.438 1 86.75 155 VAL A C 1
ATOM 1181 O O . VAL A 1 155 ? 26.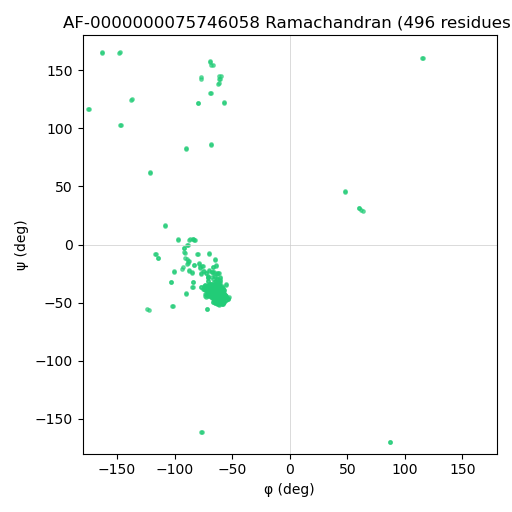078 30.094 22.859 1 86.75 155 VAL A O 1
ATOM 1184 N N . LEU A 1 156 ? 24.5 28.562 22.984 1 90.62 156 LEU A N 1
ATOM 1185 C CA . LEU A 1 156 ? 25.016 27.984 24.219 1 90.62 156 LEU A CA 1
ATOM 1186 C C . LEU A 1 156 ? 26.172 27.031 23.938 1 90.62 156 LEU A C 1
ATOM 1188 O O . LEU A 1 156 ? 26.656 26.344 24.844 1 90.62 156 LEU A O 1
ATOM 1192 N N . GLU A 1 157 ? 26.594 26.938 22.625 1 89.81 157 GLU A N 1
ATOM 1193 C CA . GLU A 1 157 ? 27.719 26.141 22.141 1 89.81 157 GLU A CA 1
ATOM 1194 C C . GLU A 1 157 ? 27.516 24.656 22.438 1 89.81 157 GLU A C 1
ATOM 1196 O O . GLU A 1 157 ? 28.438 23.969 22.875 1 89.81 157 GLU A O 1
ATOM 1201 N N . ALA A 1 158 ? 26.328 24.234 22.453 1 87.81 158 ALA A N 1
ATOM 1202 C CA . ALA A 1 158 ? 26.031 22.812 22.594 1 87.81 158 ALA A CA 1
ATOM 1203 C C . ALA A 1 158 ? 26.625 22.016 21.422 1 87.81 158 ALA A C 1
ATOM 1205 O O . ALA A 1 158 ? 26.609 22.484 20.281 1 87.81 158 ALA A O 1
ATOM 1206 N N . GLY A 1 159 ? 27.188 20.875 21.672 1 90.75 159 GLY A N 1
ATOM 1207 C CA . GLY A 1 159 ? 27.766 20.016 20.641 1 90.75 159 GLY A CA 1
ATOM 1208 C C . GLY A 1 159 ? 26.719 19.406 19.719 1 90.75 159 GLY A C 1
ATOM 1209 O O . GLY A 1 159 ? 25.547 19.312 20.078 1 90.75 159 GLY A O 1
ATOM 1210 N N . ARG A 1 160 ? 27.062 19.062 18.547 1 86.5 160 ARG A N 1
ATOM 1211 C CA . ARG A 1 160 ? 26.172 18.562 17.516 1 86.5 160 ARG A CA 1
ATOM 1212 C C . ARG A 1 160 ? 25.469 17.297 17.984 1 86.5 160 ARG A C 1
ATOM 1214 O O . ARG A 1 160 ? 24.281 17.094 17.703 1 86.5 160 ARG A O 1
ATOM 1221 N N . TRP A 1 161 ? 26.156 16.453 18.734 1 90.06 161 TRP A N 1
ATOM 1222 C CA . TRP A 1 161 ? 25.594 15.195 19.203 1 90.06 161 TRP A CA 1
ATOM 1223 C C . TRP A 1 161 ? 24.578 15.438 20.312 1 90.06 161 TRP A C 1
ATOM 1225 O O . TRP A 1 161 ? 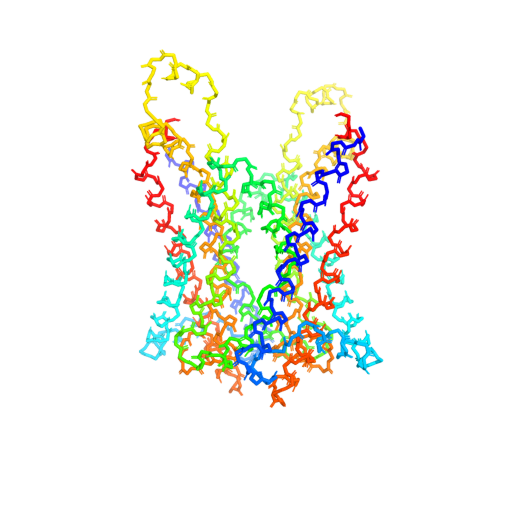23.547 14.75 20.375 1 90.06 161 TRP A O 1
ATOM 1235 N N . ARG A 1 162 ? 24.875 16.406 21.109 1 89 162 ARG A N 1
ATOM 1236 C CA . ARG A 1 162 ? 23.938 16.75 22.172 1 89 162 ARG A CA 1
ATOM 1237 C C . ARG A 1 162 ? 22.641 17.328 21.609 1 89 162 ARG A C 1
ATOM 1239 O O . ARG A 1 162 ? 21.547 16.969 22.031 1 89 162 ARG A O 1
ATOM 1246 N N . ILE A 1 163 ? 22.828 18.172 20.641 1 88.44 163 ILE A N 1
ATOM 1247 C CA . ILE A 1 163 ? 21.672 18.781 20 1 88.44 163 ILE A CA 1
ATOM 1248 C C . ILE A 1 163 ? 20.844 17.703 19.297 1 88.44 163 ILE A C 1
ATOM 1250 O O . ILE A 1 163 ? 19.625 17.672 19.406 1 88.44 163 ILE A O 1
ATOM 1254 N N . PHE A 1 164 ? 21.547 16.797 18.672 1 90.69 164 PHE A N 1
ATOM 1255 C CA . PHE A 1 164 ? 20.891 15.734 17.938 1 90.69 164 PHE A CA 1
ATOM 1256 C C . PHE A 1 164 ? 20.047 14.859 18.859 1 90.69 164 PHE A C 1
ATOM 1258 O O . PHE A 1 164 ? 18.859 14.656 18.625 1 90.69 164 PHE A O 1
ATOM 1265 N N . TRP A 1 165 ? 20.547 14.453 19.969 1 90.44 165 TRP A N 1
ATOM 1266 C CA . TRP A 1 165 ? 19.891 13.469 20.812 1 90.44 165 TRP A CA 1
ATOM 1267 C C . TRP A 1 165 ? 18.906 14.148 21.781 1 90.44 165 TRP A C 1
ATOM 1269 O O . TRP A 1 165 ? 17.922 13.531 22.203 1 90.44 165 TRP A O 1
ATOM 1279 N N . THR A 1 166 ? 19.078 15.414 22.047 1 88.25 166 THR A N 1
ATOM 1280 C CA . THR A 1 166 ? 18.25 16.062 23.078 1 88.25 166 THR A CA 1
ATOM 1281 C C . THR A 1 166 ? 17.125 16.859 22.438 1 88.25 166 THR A C 1
ATOM 1283 O O . THR A 1 166 ? 16.078 17.047 23.047 1 88.25 166 THR A O 1
ATOM 1286 N N . VAL A 1 167 ? 17.312 17.234 21.203 1 89.31 167 VAL A N 1
ATOM 1287 C CA . VAL A 1 167 ? 16.297 18.094 20.609 1 89.31 167 VAL A CA 1
ATOM 1288 C C . VAL A 1 167 ? 15.758 17.453 19.328 1 89.31 167 VAL A C 1
ATOM 1290 O O . VAL A 1 167 ? 14.57 17.109 19.266 1 89.31 167 VAL A O 1
ATOM 1293 N N . ARG A 1 168 ? 16.609 17.141 18.406 1 91.44 168 ARG A N 1
ATOM 1294 C CA . ARG A 1 168 ? 16.172 16.688 17.094 1 91.44 168 ARG A CA 1
ATOM 1295 C C . ARG A 1 168 ? 15.422 15.359 17.188 1 91.44 168 ARG A C 1
ATOM 1297 O O . ARG A 1 168 ? 14.32 15.219 16.641 1 91.44 168 ARG A O 1
ATOM 1304 N N . VAL A 1 169 ? 16.047 14.453 17.891 1 92.56 169 VAL A N 1
ATOM 1305 C CA . VAL A 1 169 ? 15.492 13.102 17.938 1 92.56 169 VAL A CA 1
ATOM 1306 C C . VAL A 1 169 ? 14.148 13.117 18.672 1 92.56 169 VAL A C 1
ATOM 1308 O O . VAL A 1 169 ? 13.141 12.633 18.141 1 92.56 169 VAL A O 1
ATOM 1311 N N . PRO A 1 170 ? 14.125 13.719 19.828 1 92.06 170 PRO A N 1
ATOM 1312 C CA . PRO A 1 170 ? 12.836 13.75 20.531 1 92.06 170 PRO A CA 1
ATOM 1313 C C . PRO A 1 170 ? 11.75 14.477 19.734 1 92.06 170 PRO A C 1
ATOM 1315 O O . PRO A 1 170 ? 10.594 14.039 19.703 1 92.06 170 PRO A O 1
ATOM 1318 N N . GLN A 1 171 ? 12.07 15.492 19.062 1 92 171 GLN A N 1
ATOM 1319 C CA . GLN A 1 171 ? 11.094 16.25 18.297 1 92 171 GLN A CA 1
ATOM 1320 C C . GLN A 1 171 ? 10.711 15.516 17.016 1 92 171 GLN A C 1
ATOM 1322 O O . GLN A 1 171 ? 9.664 15.789 16.422 1 92 171 GLN A O 1
ATOM 1327 N N . ALA A 1 172 ? 11.547 14.586 16.625 1 95.44 172 ALA A N 1
ATOM 1328 C CA . ALA A 1 172 ? 11.312 13.844 15.398 1 95.44 172 ALA A CA 1
ATOM 1329 C C . ALA A 1 172 ? 10.453 12.602 15.648 1 95.44 172 ALA A C 1
ATOM 1331 O O . ALA A 1 172 ? 9.922 12 14.711 1 95.44 172 ALA A O 1
ATOM 1332 N N . LEU A 1 173 ? 10.359 12.227 16.906 1 95.75 173 LEU A N 1
ATOM 1333 C CA . LEU A 1 173 ? 9.766 10.945 17.25 1 95.75 173 LEU A CA 1
ATOM 1334 C C . LEU A 1 173 ? 8.336 10.836 16.719 1 95.75 173 LEU A C 1
ATOM 1336 O O . LEU A 1 173 ? 7.973 9.836 16.109 1 95.75 173 LEU A O 1
ATOM 1340 N N . PRO A 1 174 ? 7.539 11.891 16.875 1 93.75 174 PRO A N 1
ATOM 1341 C CA . PRO A 1 174 ? 6.18 11.781 16.328 1 93.75 174 PRO A CA 1
ATOM 1342 C C . PRO A 1 174 ? 6.156 11.547 14.828 1 93.75 174 PRO A C 1
ATOM 1344 O O . PRO A 1 174 ? 5.34 10.758 14.336 1 93.75 174 PRO A O 1
ATOM 1347 N N . HIS A 1 175 ? 7.023 12.148 14.141 1 94.31 175 HIS A N 1
ATOM 1348 C CA . HIS A 1 175 ? 7.125 11.961 12.695 1 94.31 175 HIS A CA 1
ATOM 1349 C C . HIS A 1 175 ? 7.617 10.555 12.359 1 94.31 175 HIS A C 1
ATOM 1351 O O . HIS A 1 175 ? 7.086 9.914 11.453 1 94.31 175 HIS A O 1
ATOM 1357 N N . ILE A 1 176 ? 8.57 10.156 13.086 1 97 176 ILE A N 1
ATOM 1358 C CA . ILE A 1 176 ? 9.141 8.836 12.852 1 97 176 ILE A CA 1
ATOM 1359 C C . ILE A 1 176 ? 8.07 7.766 13.094 1 97 176 ILE A C 1
ATOM 1361 O O . ILE A 1 176 ? 7.938 6.828 12.305 1 97 176 ILE A O 1
ATOM 1365 N N . PHE A 1 177 ? 7.316 7.926 14.141 1 96.94 177 PHE A N 1
ATOM 1366 C CA . PHE A 1 177 ? 6.289 6.938 14.445 1 96.94 177 PHE A CA 1
ATOM 1367 C C . PHE A 1 177 ? 5.148 7.012 13.438 1 96.94 177 PHE A C 1
ATOM 1369 O O . PHE A 1 177 ? 4.508 6 13.141 1 96.94 177 PHE A O 1
ATOM 1376 N N . ALA A 1 178 ? 4.855 8.203 12.883 1 93.62 178 ALA A N 1
ATOM 1377 C CA . ALA A 1 178 ? 3.893 8.289 11.789 1 93.62 178 ALA A CA 1
ATOM 1378 C C . ALA A 1 178 ? 4.328 7.422 10.609 1 93.62 178 ALA A C 1
ATOM 1380 O O . ALA A 1 178 ? 3.52 6.684 10.039 1 93.62 178 ALA A O 1
ATOM 1381 N N . GLY A 1 179 ? 5.586 7.48 10.305 1 95.38 179 GLY A N 1
ATOM 1382 C CA . GLY A 1 179 ? 6.141 6.629 9.266 1 95.38 179 GLY A CA 1
ATOM 1383 C C . GLY A 1 179 ? 6.141 5.16 9.633 1 95.38 179 GLY A C 1
ATOM 1384 O O . GLY A 1 179 ? 5.875 4.301 8.789 1 95.38 179 GLY A O 1
ATOM 1385 N N . ALA A 1 180 ? 6.414 4.902 10.875 1 97.38 180 ALA A N 1
ATOM 1386 C CA . ALA A 1 180 ? 6.441 3.525 11.359 1 97.38 180 ALA A CA 1
ATOM 1387 C C . ALA A 1 180 ? 5.055 2.895 11.305 1 97.38 180 ALA A C 1
ATOM 1389 O O . ALA A 1 180 ? 4.914 1.709 10.992 1 97.38 180 ALA A O 1
ATOM 1390 N N . LYS A 1 181 ? 4.051 3.631 11.68 1 95.12 181 LYS A N 1
ATOM 1391 C CA . LYS A 1 181 ? 2.682 3.131 11.617 1 95.12 181 LYS A CA 1
ATOM 1392 C C . LYS A 1 181 ? 2.287 2.791 10.188 1 95.12 181 LYS A C 1
ATOM 1394 O O . LYS A 1 181 ? 1.738 1.717 9.922 1 95.12 181 LYS A O 1
ATOM 1399 N N . ILE A 1 182 ? 2.604 3.631 9.25 1 91.62 182 ILE A N 1
ATOM 1400 C CA . ILE A 1 182 ? 2.361 3.354 7.836 1 91.62 182 ILE A CA 1
ATOM 1401 C C . ILE A 1 182 ? 3.164 2.129 7.406 1 91.62 182 ILE A C 1
ATOM 1403 O O . ILE A 1 182 ? 2.635 1.231 6.746 1 91.62 182 ILE A O 1
ATOM 1407 N N . GLY A 1 183 ? 4.414 2.135 7.781 1 95.88 183 GLY A N 1
ATOM 1408 C CA . GLY A 1 183 ? 5.293 1.022 7.457 1 95.88 183 GLY A CA 1
ATOM 1409 C C . GLY A 1 183 ? 4.781 -0.31 7.973 1 95.88 183 GLY A C 1
ATOM 1410 O O . GLY A 1 183 ? 4.855 -1.32 7.27 1 95.88 183 GLY A O 1
ATOM 1411 N N . MET A 1 184 ? 4.336 -0.31 9.18 1 95.81 184 MET A N 1
ATOM 1412 C CA . MET A 1 184 ? 3.83 -1.549 9.766 1 95.81 184 MET A CA 1
ATOM 1413 C C . MET A 1 184 ? 2.629 -2.07 8.992 1 95.81 184 MET A C 1
ATOM 1415 O O . MET A 1 184 ? 2.52 -3.271 8.742 1 95.81 184 MET A O 1
ATOM 1419 N N . ALA A 1 185 ? 1.751 -1.183 8.617 1 90.69 185 ALA A N 1
ATOM 1420 C CA . ALA A 1 185 ? 0.568 -1.572 7.852 1 90.69 185 ALA A CA 1
ATOM 1421 C C . ALA A 1 185 ? 0.957 -2.191 6.512 1 90.69 185 ALA A C 1
ATOM 1423 O O . ALA A 1 185 ? 0.435 -3.242 6.133 1 90.69 185 ALA A O 1
ATOM 1424 N N . VAL A 1 186 ? 1.891 -1.633 5.812 1 91.94 186 VAL A N 1
ATOM 1425 C CA . VAL A 1 186 ? 2.215 -2.094 4.465 1 91.94 186 VAL A CA 1
ATOM 1426 C C . VAL A 1 186 ? 3.16 -3.291 4.543 1 91.94 186 VAL A C 1
ATOM 1428 O O . VAL A 1 186 ? 3.33 -4.02 3.564 1 91.94 186 VAL A O 1
ATOM 1431 N N . SER A 1 187 ? 3.805 -3.467 5.738 1 96.31 187 SER A N 1
ATOM 1432 C CA . SER A 1 187 ? 4.664 -4.633 5.91 1 96.31 187 SER A CA 1
ATOM 1433 C C . SER A 1 187 ? 3.873 -5.93 5.758 1 96.31 187 SER A C 1
ATOM 1435 O O . SER A 1 187 ? 4.406 -6.938 5.289 1 96.31 187 SER A O 1
ATOM 1437 N N . VAL A 1 188 ? 2.65 -5.934 6.141 1 95.75 188 VAL A N 1
ATOM 1438 C CA . VAL A 1 188 ? 1.77 -7.086 6 1 95.75 188 VAL A CA 1
ATOM 1439 C C . VAL A 1 188 ? 1.599 -7.426 4.52 1 95.75 188 VAL A C 1
ATOM 1441 O O . VAL A 1 188 ? 1.676 -8.594 4.133 1 95.75 188 VAL A O 1
ATOM 1444 N N . ILE A 1 189 ? 1.448 -6.422 3.721 1 93.5 189 ILE A N 1
ATOM 1445 C CA . ILE A 1 189 ? 1.328 -6.598 2.277 1 93.5 189 ILE A CA 1
ATOM 1446 C C . ILE A 1 189 ? 2.598 -7.242 1.729 1 93.5 189 ILE A C 1
ATOM 1448 O O . ILE A 1 189 ? 2.531 -8.234 0.996 1 93.5 189 ILE A O 1
ATOM 1452 N N . GLY A 1 190 ? 3.707 -6.715 2.123 1 95 190 GLY A N 1
ATOM 1453 C CA . GLY A 1 190 ? 4.98 -7.215 1.634 1 95 190 GLY A CA 1
ATOM 1454 C C . GLY A 1 190 ? 5.223 -8.672 1.979 1 95 190 GLY A C 1
ATOM 1455 O O . GLY A 1 190 ? 5.648 -9.453 1.127 1 95 190 GLY A O 1
ATOM 1456 N N . ALA A 1 191 ? 4.934 -9 3.215 1 96.81 191 ALA A N 1
ATOM 1457 C CA . ALA A 1 191 ? 5.168 -10.367 3.664 1 96.81 191 ALA A CA 1
ATOM 1458 C C . ALA A 1 191 ? 4.285 -11.352 2.9 1 96.81 191 ALA A C 1
ATOM 1460 O O . ALA A 1 191 ? 4.758 -12.391 2.436 1 96.81 191 ALA A O 1
ATOM 1461 N N . VAL A 1 192 ? 3.049 -11.047 2.75 1 96.31 192 VAL A N 1
ATOM 1462 C CA . VAL A 1 192 ? 2.105 -11.961 2.111 1 96.31 192 VAL A CA 1
ATOM 1463 C C . VAL A 1 192 ? 2.414 -12.062 0.621 1 96.31 192 VAL A C 1
ATOM 1465 O O . VAL A 1 192 ? 2.33 -13.148 0.037 1 96.31 192 VAL A O 1
ATOM 1468 N N . ILE A 1 193 ? 2.756 -10.961 -0.018 1 94.62 193 ILE A N 1
ATOM 1469 C CA . ILE A 1 193 ? 3.146 -10.984 -1.423 1 94.62 193 ILE A CA 1
ATOM 1470 C C . ILE A 1 193 ? 4.344 -11.914 -1.609 1 94.62 193 ILE A C 1
ATOM 1472 O O . ILE A 1 193 ? 4.371 -12.727 -2.535 1 94.62 193 ILE A O 1
ATOM 1476 N N . GLY A 1 194 ? 5.301 -11.781 -0.733 1 94.75 194 GLY A N 1
ATOM 1477 C CA . GLY A 1 194 ? 6.441 -12.68 -0.777 1 94.75 194 GLY A CA 1
ATOM 1478 C C . GLY A 1 194 ? 6.059 -14.141 -0.653 1 94.75 194 GLY A C 1
ATOM 1479 O O . GLY A 1 194 ? 6.602 -14.992 -1.355 1 94.75 194 GLY A O 1
ATOM 1480 N N . GLU A 1 195 ? 5.148 -14.414 0.224 1 96.12 195 GLU A N 1
ATOM 1481 C CA . GLU A 1 195 ? 4.699 -15.781 0.439 1 96.12 195 GLU A CA 1
ATOM 1482 C C . GLU A 1 195 ? 3.928 -16.312 -0.769 1 96.12 195 GLU A C 1
ATOM 1484 O O . GLU A 1 195 ? 4.035 -17.484 -1.119 1 96.12 195 GLU A O 1
ATOM 1489 N N . TRP A 1 196 ? 3.146 -15.469 -1.418 1 93.38 196 TRP A N 1
ATOM 1490 C CA . TRP A 1 196 ? 2.344 -15.852 -2.574 1 93.38 196 TRP A CA 1
ATOM 1491 C C . TRP A 1 196 ? 3.234 -16.25 -3.748 1 93.38 196 TRP A C 1
ATOM 1493 O O . TRP A 1 196 ? 2.9 -17.156 -4.512 1 93.38 196 TRP A O 1
ATOM 1503 N N . VAL A 1 197 ? 4.289 -15.484 -3.834 1 91.69 197 VAL A N 1
ATOM 1504 C CA . VAL A 1 197 ? 5.156 -15.703 -4.984 1 91.69 197 VAL A CA 1
ATOM 1505 C C . VAL A 1 197 ? 5.965 -16.984 -4.789 1 91.69 197 VAL A C 1
ATOM 1507 O O . VAL A 1 197 ? 6.242 -17.703 -5.75 1 91.69 197 VAL A O 1
ATOM 1510 N N . GLY A 1 198 ? 6.383 -17.172 -3.469 1 92.44 198 GLY A N 1
ATOM 1511 C CA . GLY A 1 198 ? 7.137 -18.391 -3.197 1 92.44 198 GLY A CA 1
ATOM 1512 C C . GLY A 1 198 ? 7.445 -18.578 -1.724 1 92.44 198 GLY A C 1
ATOM 1513 O O . GLY A 1 198 ? 8.258 -17.859 -1.153 1 92.44 198 GLY A O 1
ATOM 1514 N N . ALA A 1 199 ? 6.871 -19.656 -1.218 1 96.12 199 ALA A N 1
ATOM 1515 C CA . ALA A 1 199 ? 7.086 -19.984 0.191 1 96.12 199 ALA A CA 1
ATOM 1516 C C . ALA A 1 199 ? 6.719 -21.422 0.488 1 96.12 199 ALA A C 1
ATOM 1518 O O . ALA A 1 199 ? 6.121 -22.109 -0.35 1 96.12 199 ALA A O 1
ATOM 1519 N N . ARG A 1 200 ? 7.195 -21.875 1.681 1 96.25 200 ARG A N 1
ATOM 1520 C CA . ARG A 1 200 ? 6.82 -23.203 2.156 1 96.25 200 ARG A CA 1
ATOM 1521 C C . ARG A 1 200 ? 5.965 -23.125 3.418 1 96.25 200 ARG A C 1
ATOM 1523 O O . ARG A 1 200 ? 5.434 -24.125 3.889 1 96.25 200 ARG A O 1
ATOM 1530 N N . GLN A 1 201 ? 5.953 -21.969 3.92 1 97.38 201 GLN A N 1
ATOM 1531 C CA . GLN A 1 201 ? 5.176 -21.672 5.121 1 97.38 201 GLN A CA 1
ATOM 1532 C C . GLN A 1 201 ? 4.652 -20.25 5.109 1 97.38 201 GLN A C 1
ATOM 1534 O O . GLN A 1 201 ? 5.105 -19.422 4.316 1 97.38 201 GLN A O 1
ATOM 1539 N N . GLY A 1 202 ? 3.66 -20.016 6.062 1 98.38 202 GLY A N 1
ATOM 1540 C CA . GLY A 1 202 ? 3.055 -18.703 6.16 1 98.38 202 GLY A CA 1
ATOM 1541 C C . GLY A 1 202 ? 1.582 -18.688 5.797 1 98.38 202 GLY A C 1
ATOM 1542 O O . GLY A 1 202 ? 1.104 -19.578 5.094 1 98.38 202 GLY A O 1
ATOM 1543 N N . LEU A 1 203 ? 0.959 -17.703 6.219 1 98.25 203 LEU A N 1
ATOM 1544 C CA . LEU A 1 203 ? -0.472 -17.594 5.961 1 98.25 203 LEU A CA 1
ATOM 1545 C C . LEU A 1 203 ? -0.744 -17.406 4.473 1 98.25 203 LEU A C 1
ATOM 1547 O O . LEU A 1 203 ? -1.743 -17.906 3.949 1 98.25 203 LEU A O 1
ATOM 1551 N N . GLY A 1 204 ? 0.125 -16.578 3.855 1 96.44 204 GLY A N 1
ATOM 1552 C CA . GLY A 1 204 ? -0.02 -16.422 2.418 1 96.44 204 GLY A CA 1
ATOM 1553 C C . GLY A 1 204 ? 0.105 -17.734 1.661 1 96.44 204 GLY A C 1
ATOM 1554 O O . GLY A 1 204 ? -0.677 -18 0.748 1 96.44 204 GLY A O 1
ATOM 1555 N N . TYR A 1 205 ? 1.076 -18.5 1.984 1 96.5 205 TYR A N 1
ATOM 1556 C CA . TYR A 1 205 ? 1.254 -19.828 1.41 1 96.5 205 TYR A CA 1
ATOM 1557 C C . TYR A 1 205 ? 0.033 -20.703 1.668 1 96.5 205 TYR A C 1
ATOM 1559 O O . TYR A 1 205 ? -0.469 -21.359 0.756 1 96.5 205 TYR A O 1
ATOM 1567 N N . TYR A 1 206 ? -0.381 -20.672 2.908 1 97.75 206 TYR A N 1
ATOM 1568 C CA . TYR A 1 206 ? -1.555 -21.453 3.303 1 97.75 206 TYR A CA 1
ATOM 1569 C C . TYR A 1 206 ? -2.771 -21.047 2.475 1 97.75 206 TYR A C 1
ATOM 1571 O O . TYR A 1 206 ? -3.539 -21.906 2.039 1 97.75 206 TYR A O 1
ATOM 1579 N N . MET A 1 207 ? -2.977 -19.797 2.219 1 96.31 207 MET A N 1
ATOM 1580 C CA . MET A 1 207 ? -4.113 -19.297 1.452 1 96.31 207 MET A CA 1
ATOM 1581 C C . MET A 1 207 ? -4.066 -19.812 0.016 1 96.31 207 MET A C 1
ATOM 1583 O O . MET A 1 207 ? -5.094 -20.188 -0.542 1 96.31 207 MET A O 1
ATOM 1587 N N . VAL A 1 208 ? -2.91 -19.766 -0.53 1 92.69 208 VAL A N 1
ATOM 1588 C CA . VAL A 1 208 ? -2.748 -20.203 -1.908 1 92.69 208 VAL A CA 1
ATOM 1589 C C . VAL A 1 208 ? -3.107 -21.688 -2.016 1 92.69 208 VAL A C 1
ATOM 1591 O O . VAL A 1 208 ? -3.816 -22.094 -2.939 1 92.69 208 VAL A O 1
ATOM 1594 N N . GLN A 1 209 ? -2.646 -22.516 -1.079 1 94.94 209 GLN A N 1
ATOM 1595 C CA . GLN A 1 209 ? -2.939 -23.938 -1.074 1 94.94 209 GLN A CA 1
ATOM 1596 C C . GLN A 1 209 ? -4.434 -24.203 -0.878 1 94.94 209 GLN A C 1
ATOM 1598 O O . GLN A 1 209 ? -5.023 -25.031 -1.57 1 94.94 209 GLN A O 1
ATOM 1603 N N . ALA A 1 210 ? -4.969 -23.5 0.098 1 95.69 210 ALA A N 1
ATOM 1604 C CA . ALA A 1 210 ? -6.391 -23.656 0.383 1 95.69 210 ALA A CA 1
ATOM 1605 C C . ALA A 1 210 ? -7.242 -23.234 -0.813 1 95.69 210 ALA A C 1
ATOM 1607 O O . ALA A 1 210 ? -8.25 -23.875 -1.12 1 95.69 210 ALA A O 1
ATOM 1608 N N . ASN A 1 211 ? -6.832 -22.188 -1.451 1 92.56 211 ASN A N 1
ATOM 1609 C CA . ASN A 1 211 ? -7.547 -21.703 -2.627 1 92.56 211 ASN A CA 1
ATOM 1610 C C . ASN A 1 211 ? -7.492 -22.719 -3.771 1 92.56 211 ASN A C 1
ATOM 1612 O O . ASN A 1 211 ? -8.484 -22.906 -4.477 1 92.56 211 ASN A O 1
ATOM 1616 N N . ALA A 1 212 ? -6.367 -23.297 -3.98 1 90.94 212 ALA A N 1
ATOM 1617 C CA . ALA A 1 212 ? -6.191 -24.297 -5.031 1 90.94 212 ALA A CA 1
ATOM 1618 C C . ALA A 1 212 ? -7.109 -25.484 -4.809 1 90.94 212 ALA A C 1
ATOM 1620 O O . ALA A 1 212 ? -7.52 -26.156 -5.762 1 90.94 212 ALA A O 1
ATOM 1621 N N . GLN A 1 213 ? -7.414 -25.719 -3.57 1 93.44 213 GLN A N 1
ATOM 1622 C CA . GLN A 1 213 ? -8.297 -26.828 -3.221 1 93.44 213 GLN A CA 1
ATOM 1623 C C . GLN A 1 213 ? -9.734 -26.344 -3.043 1 93.44 213 GLN A C 1
ATOM 1625 O O . GLN A 1 213 ? -10.578 -27.094 -2.541 1 93.44 213 GLN A O 1
ATOM 1630 N N . MET A 1 214 ? -9.961 -25.109 -3.311 1 91.69 214 MET A N 1
ATOM 1631 C CA . MET A 1 214 ? -11.273 -24.469 -3.268 1 91.69 214 MET A CA 1
ATOM 1632 C C . MET A 1 214 ? -11.852 -24.516 -1.856 1 91.69 214 MET A C 1
ATOM 1634 O O . MET A 1 214 ? -13.055 -24.719 -1.68 1 91.69 214 MET A O 1
ATOM 1638 N N . GLN A 1 215 ? -10.977 -24.516 -0.952 1 94.94 215 GLN A N 1
ATOM 1639 C CA . GLN A 1 215 ? -11.383 -24.422 0.446 1 94.94 215 GLN A CA 1
ATOM 1640 C C . GLN A 1 215 ? -11.453 -22.953 0.897 1 94.94 215 GLN A C 1
ATOM 1642 O O . GLN A 1 215 ? -10.602 -22.5 1.658 1 94.94 215 GLN A O 1
ATOM 1647 N N . VAL A 1 216 ? -12.523 -22.375 0.59 1 95.88 216 VAL A N 1
ATOM 1648 C CA . VAL A 1 216 ? -12.68 -20.922 0.714 1 95.88 216 VAL A CA 1
ATOM 1649 C C . VAL A 1 216 ? -12.812 -20.547 2.188 1 95.88 216 VAL A C 1
ATOM 1651 O O . VAL A 1 216 ? -12.344 -19.484 2.605 1 95.88 216 VAL A O 1
ATOM 1654 N N . ASP A 1 217 ? -13.43 -21.375 2.939 1 96.38 217 ASP A N 1
ATOM 1655 C CA . ASP A 1 217 ? -13.562 -21.094 4.367 1 96.38 217 ASP A CA 1
ATOM 1656 C C . ASP A 1 217 ? -12.195 -21 5.035 1 96.38 217 ASP A C 1
ATOM 1658 O O . ASP A 1 217 ? -11.992 -20.172 5.926 1 96.38 217 ASP A O 1
ATOM 1662 N N . ARG A 1 218 ? -11.289 -21.828 4.555 1 96.56 218 ARG A N 1
ATOM 1663 C CA . ARG A 1 218 ? -9.938 -21.812 5.102 1 96.56 218 ARG A CA 1
ATOM 1664 C C . ARG A 1 218 ? -9.188 -20.562 4.664 1 96.56 218 ARG A C 1
ATOM 1666 O O . ARG A 1 218 ? -8.375 -20.016 5.422 1 96.56 218 ARG A O 1
ATOM 1673 N N . VAL A 1 219 ? -9.438 -20.141 3.473 1 96.56 219 VAL A N 1
ATOM 1674 C CA . VAL A 1 219 ? -8.844 -18.906 2.994 1 96.56 219 VAL A CA 1
ATOM 1675 C C . VAL A 1 219 ? -9.297 -17.734 3.871 1 96.56 219 VAL A C 1
ATOM 1677 O O . VAL A 1 219 ? -8.477 -16.953 4.336 1 96.56 219 VAL A O 1
ATOM 1680 N N . PHE A 1 220 ? -10.602 -17.688 4.16 1 96.56 220 PHE A N 1
ATOM 1681 C CA . PHE A 1 220 ? -11.148 -16.625 4.992 1 96.56 220 PHE A CA 1
ATOM 1682 C C . PHE A 1 220 ? -10.602 -16.719 6.414 1 96.56 220 PHE A C 1
ATOM 1684 O O . PHE A 1 220 ? -10.344 -15.688 7.051 1 96.56 220 PHE A O 1
ATOM 1691 N N . ALA A 1 221 ? -10.469 -17.906 6.867 1 97.25 221 ALA A N 1
ATOM 1692 C CA . ALA A 1 221 ? -9.898 -18.094 8.195 1 97.25 221 ALA A CA 1
ATOM 1693 C C . ALA A 1 221 ? -8.492 -17.5 8.273 1 97.25 221 ALA A C 1
ATOM 1695 O O . ALA A 1 221 ? -8.148 -16.828 9.25 1 97.25 221 ALA A O 1
ATOM 1696 N N . ALA A 1 222 ? -7.688 -17.75 7.266 1 97.44 222 ALA A N 1
ATOM 1697 C CA . ALA A 1 222 ? -6.332 -17.203 7.203 1 97.44 222 ALA A CA 1
ATOM 1698 C C . ALA A 1 222 ? -6.348 -15.688 7.113 1 97.44 222 ALA A C 1
ATOM 1700 O O . ALA A 1 222 ? -5.5 -15.016 7.703 1 97.44 222 ALA A O 1
ATOM 1701 N N . ILE A 1 223 ? -7.273 -15.133 6.406 1 96.19 223 ILE A N 1
ATOM 1702 C CA . ILE A 1 223 ? -7.41 -13.688 6.27 1 96.19 223 ILE A CA 1
ATOM 1703 C C . ILE A 1 223 ? -7.73 -13.07 7.629 1 96.19 223 ILE A C 1
ATOM 1705 O O . ILE A 1 223 ? -7.176 -12.023 7.988 1 96.19 223 ILE A O 1
ATOM 1709 N N . VAL A 1 224 ? -8.633 -13.703 8.352 1 95.31 224 VAL A N 1
ATOM 1710 C CA . VAL A 1 224 ? -8.992 -13.219 9.68 1 95.31 224 VAL A CA 1
ATOM 1711 C C . VAL A 1 224 ? -7.762 -13.195 10.578 1 95.31 224 VAL A C 1
ATOM 1713 O O . VAL A 1 224 ? -7.508 -12.203 11.266 1 95.31 224 VAL A O 1
ATOM 1716 N N . LEU A 1 225 ? -7.062 -14.25 10.523 1 96.62 225 LEU A N 1
ATOM 1717 C CA . LEU A 1 225 ? -5.863 -14.336 11.352 1 96.62 225 LEU A CA 1
ATOM 1718 C C . LEU A 1 225 ? -4.828 -13.305 10.914 1 96.62 225 LEU A C 1
ATOM 1720 O O . LEU A 1 225 ? -4.176 -12.68 11.758 1 96.62 225 LEU A O 1
ATOM 1724 N N . LEU A 1 226 ? -4.621 -13.172 9.656 1 97.06 226 LEU A N 1
ATOM 1725 C CA . LEU A 1 226 ? -3.719 -12.164 9.117 1 97.06 226 LEU A CA 1
ATOM 1726 C C . LEU A 1 226 ? -4.117 -10.766 9.586 1 97.06 226 LEU A C 1
ATOM 1728 O O . LEU A 1 226 ? -3.26 -9.961 9.945 1 97.06 226 LEU A O 1
ATOM 1732 N N . SER A 1 227 ? -5.387 -10.492 9.562 1 95.81 227 SER A N 1
ATOM 1733 C CA . SER A 1 227 ? -5.91 -9.203 10.023 1 95.81 227 SER A CA 1
ATOM 1734 C C . SER A 1 227 ? -5.613 -8.984 11.508 1 95.81 227 SER A C 1
ATOM 1736 O O . SER A 1 227 ? -5.242 -7.883 11.914 1 95.81 227 SER A O 1
ATOM 1738 N N . MET A 1 228 ? -5.785 -9.984 12.266 1 95.44 228 MET A N 1
ATOM 1739 C CA . MET A 1 228 ? -5.496 -9.898 13.695 1 95.44 228 MET A CA 1
ATOM 1740 C C . MET A 1 228 ? -4.023 -9.586 13.938 1 95.44 228 MET A C 1
ATOM 1742 O O . MET A 1 228 ? -3.688 -8.781 14.805 1 95.44 228 MET A O 1
ATOM 1746 N N . ILE A 1 229 ? -3.193 -10.219 13.188 1 96.94 229 ILE A N 1
ATOM 1747 C CA . ILE A 1 229 ? -1.761 -9.969 13.281 1 96.94 229 ILE A CA 1
ATOM 1748 C C . ILE A 1 229 ? -1.46 -8.516 12.898 1 96.94 229 ILE A C 1
ATOM 1750 O O . ILE A 1 229 ? -0.751 -7.812 13.625 1 96.94 229 ILE A O 1
ATOM 1754 N N . GLY A 1 230 ? -1.988 -8.109 11.742 1 95.31 230 GLY A N 1
ATOM 1755 C CA . GLY A 1 230 ? -1.782 -6.742 11.297 1 95.31 230 GLY A CA 1
ATOM 1756 C C . GLY A 1 230 ? -2.23 -5.707 12.312 1 95.31 230 GLY A C 1
ATOM 1757 O O . GLY A 1 230 ? -1.489 -4.773 12.625 1 95.31 230 GLY A O 1
ATOM 1758 N N . VAL A 1 231 ? -3.438 -5.863 12.867 1 94.31 231 VAL A N 1
ATOM 1759 C CA . VAL A 1 231 ? -3.99 -4.949 13.859 1 94.31 231 VAL A CA 1
ATOM 1760 C C . VAL A 1 231 ? -3.145 -4.992 15.133 1 94.31 231 VAL A C 1
ATOM 1762 O O . VAL A 1 231 ? -2.861 -3.955 15.734 1 94.31 231 VAL A O 1
ATOM 1765 N N . GLY A 1 232 ? -2.82 -6.168 15.531 1 96.62 232 GLY A N 1
ATOM 1766 C CA . GLY A 1 232 ? -2.008 -6.328 16.719 1 96.62 232 GLY A CA 1
ATOM 1767 C C . GLY A 1 232 ? -0.657 -5.645 16.625 1 96.62 232 GLY A C 1
ATOM 1768 O O . GLY A 1 232 ? -0.243 -4.941 17.547 1 96.62 232 GLY A O 1
ATOM 1769 N N . LEU A 1 233 ? 0.037 -5.855 15.562 1 97 233 LEU A N 1
ATOM 1770 C CA . LEU A 1 233 ? 1.353 -5.25 15.383 1 97 233 LEU A CA 1
ATOM 1771 C C . LEU A 1 233 ? 1.242 -3.736 15.258 1 97 233 LEU A C 1
ATOM 1773 O O . LEU A 1 233 ? 2.094 -3.004 15.766 1 97 233 LEU A O 1
ATOM 1777 N N . TYR A 1 234 ? 0.216 -3.291 14.531 1 94.62 234 TYR A N 1
ATOM 1778 C CA . TYR A 1 234 ? -0.047 -1.857 14.469 1 94.62 234 TYR A CA 1
ATOM 1779 C C . TYR A 1 234 ? -0.247 -1.279 15.867 1 94.62 234 TYR A C 1
ATOM 1781 O O . TYR A 1 234 ? 0.313 -0.232 16.203 1 94.62 234 TYR A O 1
ATOM 1789 N N . ALA A 1 235 ? -1.101 -1.903 16.703 1 94.81 235 ALA A N 1
ATOM 1790 C CA . ALA A 1 235 ? -1.36 -1.474 18.078 1 94.81 235 ALA A CA 1
ATOM 1791 C C . ALA A 1 235 ? -0.073 -1.442 18.891 1 94.81 235 ALA A C 1
ATOM 1793 O O . ALA A 1 235 ? 0.105 -0.572 19.75 1 94.81 235 ALA A O 1
ATOM 1794 N N . LEU A 1 236 ? 0.768 -2.369 18.656 1 97.25 236 LEU A N 1
ATOM 1795 C CA . LEU A 1 236 ? 2.051 -2.4 19.344 1 97.25 236 LEU A CA 1
ATOM 1796 C C . LEU A 1 236 ? 2.879 -1.163 19.016 1 97.25 236 LEU A C 1
ATOM 1798 O O . LEU A 1 236 ? 3.518 -0.584 19.891 1 97.25 236 LEU A O 1
ATOM 1802 N N . VAL A 1 237 ? 2.924 -0.774 17.797 1 97.06 237 VAL A N 1
ATOM 1803 C CA . VAL A 1 237 ? 3.648 0.426 17.391 1 97.06 237 VAL A CA 1
ATOM 1804 C C . VAL A 1 237 ? 3.059 1.647 18.094 1 97.06 237 VAL A C 1
ATOM 1806 O O . VAL A 1 237 ? 3.797 2.51 18.562 1 97.06 237 VAL A O 1
ATOM 1809 N N . VAL A 1 238 ? 1.759 1.714 18.141 1 95 238 VAL A N 1
ATOM 1810 C CA . VAL A 1 238 ? 1.074 2.822 18.797 1 95 238 VAL A CA 1
ATOM 1811 C C . VAL A 1 238 ? 1.441 2.85 20.281 1 95 238 VAL A C 1
ATOM 1813 O O . VAL A 1 238 ? 1.687 3.918 20.844 1 95 238 VAL A O 1
ATOM 1816 N N . LEU A 1 239 ? 1.443 1.731 20.891 1 96.19 239 LEU A N 1
ATOM 1817 C CA . LEU A 1 239 ? 1.775 1.631 22.312 1 96.19 239 LEU A CA 1
ATOM 1818 C C . LEU A 1 239 ? 3.205 2.094 22.562 1 96.19 239 LEU A C 1
ATOM 1820 O O . LEU A 1 239 ? 3.465 2.811 23.531 1 96.19 239 LEU A O 1
ATOM 1824 N N . VAL A 1 240 ? 4.109 1.692 21.703 1 96.94 240 VAL A N 1
ATOM 1825 C CA . VAL A 1 240 ? 5.5 2.109 21.844 1 96.94 240 VAL A CA 1
ATOM 1826 C C . VAL A 1 240 ? 5.605 3.623 21.672 1 96.94 240 VAL A C 1
ATOM 1828 O O . VAL A 1 240 ? 6.367 4.285 22.391 1 96.94 240 VAL A O 1
ATOM 1831 N N . GLU A 1 241 ? 4.93 4.145 20.656 1 95.56 241 GLU A N 1
ATOM 1832 C CA . GLU A 1 241 ? 4.906 5.59 20.469 1 95.56 241 GLU A CA 1
ATOM 1833 C C . GLU A 1 241 ? 4.453 6.316 21.719 1 95.56 241 GLU A C 1
ATOM 1835 O O . GLU A 1 241 ? 5.074 7.297 22.141 1 95.56 241 GLU A O 1
ATOM 1840 N N . ARG A 1 242 ? 3.346 5.855 22.359 1 94.19 242 ARG A N 1
ATOM 1841 C CA . ARG A 1 242 ? 2.791 6.484 23.547 1 94.19 242 ARG A CA 1
ATOM 1842 C C . ARG A 1 242 ? 3.797 6.465 24.703 1 94.19 242 ARG A C 1
ATOM 1844 O O . ARG A 1 242 ? 3.867 7.41 25.484 1 94.19 242 ARG A O 1
ATOM 1851 N N . TRP A 1 243 ? 4.461 5.422 24.734 1 94.44 243 TRP A N 1
ATOM 1852 C CA . TRP A 1 243 ? 5.445 5.273 25.812 1 94.44 243 TRP A CA 1
ATOM 1853 C C . TRP A 1 243 ? 6.629 6.207 25.594 1 94.44 243 TRP A C 1
ATOM 1855 O O . TRP A 1 243 ? 7.215 6.711 26.547 1 94.44 243 TRP A O 1
ATOM 1865 N N . LEU A 1 244 ? 7.023 6.453 24.375 1 93.12 244 LEU A N 1
ATOM 1866 C CA . LEU A 1 244 ? 8.234 7.211 24.078 1 93.12 244 LEU A CA 1
ATOM 1867 C C . LEU A 1 244 ? 7.914 8.688 23.891 1 93.12 244 LEU A C 1
ATOM 1869 O O . LEU A 1 244 ? 8.82 9.531 23.906 1 93.12 244 LEU A O 1
ATOM 1873 N N . THR A 1 245 ? 6.73 8.953 23.641 1 90.19 245 THR A N 1
ATOM 1874 C CA . THR A 1 245 ? 6.359 10.352 23.453 1 90.19 245 THR A CA 1
ATOM 1875 C C . THR A 1 245 ? 5.277 10.766 24.453 1 90.19 245 THR A C 1
ATOM 1877 O O . THR A 1 245 ? 4.191 11.195 24.047 1 90.19 245 THR A O 1
ATOM 1880 N N . PRO A 1 246 ? 5.473 10.742 25.719 1 82 246 PRO A N 1
ATOM 1881 C CA . PRO A 1 246 ? 4.469 11.078 26.719 1 82 246 PRO A CA 1
ATOM 1882 C C . PRO A 1 246 ? 4.07 12.555 26.688 1 82 246 PRO A C 1
ATOM 1884 O O . PRO A 1 246 ? 2.996 12.922 27.172 1 82 246 PRO A O 1
ATOM 1887 N N . TRP A 1 247 ? 4.816 13.406 26.141 1 78.19 247 TRP A N 1
ATOM 1888 C CA . TRP A 1 247 ? 4.559 14.844 26.094 1 78.19 247 TRP A CA 1
ATOM 1889 C C . TRP A 1 247 ? 3.465 15.164 25.078 1 78.19 247 TRP A C 1
ATOM 1891 O O . TRP A 1 247 ? 2.9 16.266 25.094 1 78.19 247 TRP A O 1
ATOM 1901 N N . ARG A 1 248 ? 3.256 14.312 24.125 1 67.25 248 ARG A N 1
ATOM 1902 C CA . ARG A 1 248 ? 2.199 14.562 23.156 1 67.25 248 ARG A CA 1
ATOM 1903 C C . ARG A 1 248 ? 0.83 14.227 23.734 1 67.25 248 ARG A C 1
ATOM 1905 O O . ARG A 1 248 ? -0.199 14.609 23.172 1 67.25 248 ARG A O 1
ATOM 1912 N N . ARG A 1 249 ? 0.745 13.445 24.766 1 57.97 249 ARG A N 1
ATOM 1913 C CA . ARG A 1 249 ? -0.524 13.062 25.375 1 57.97 249 ARG A CA 1
ATOM 1914 C C . ARG A 1 249 ? -1.23 14.273 25.969 1 57.97 249 ARG A C 1
ATOM 1916 O O . ARG A 1 249 ? -2.387 14.188 26.391 1 57.97 249 ARG A O 1
ATOM 1923 N N . THR A 1 250 ? -0.571 15.406 26.109 1 42.12 250 THR A N 1
ATOM 1924 C CA . THR A 1 250 ? -1.279 16.469 26.797 1 42.12 250 THR A CA 1
ATOM 1925 C C . THR A 1 250 ? -2.094 17.312 25.812 1 42.12 250 THR A C 1
ATOM 1927 O O . THR A 1 250 ? -1.653 17.562 24.688 1 42.12 250 THR A O 1
ATOM 1930 N N . MET B 1 1 ? 18.109 31.047 -11.93 1 41.16 1 MET B N 1
ATOM 1931 C CA . MET B 1 1 ? 17.719 30.047 -12.922 1 41.16 1 MET B CA 1
ATOM 1932 C C . MET B 1 1 ? 18.719 28.891 -12.938 1 41.16 1 MET B C 1
ATOM 1934 O O . MET B 1 1 ? 18.438 27.828 -13.508 1 41.16 1 MET B O 1
ATOM 1938 N N . ARG B 1 2 ? 19.984 29.266 -12.727 1 44.81 2 ARG B N 1
ATOM 1939 C CA . ARG B 1 2 ? 21.109 28.328 -12.758 1 44.81 2 ARG B CA 1
ATOM 1940 C C . ARG B 1 2 ? 21.047 27.359 -11.578 1 44.81 2 ARG B C 1
ATOM 1942 O O . ARG B 1 2 ? 21.391 26.188 -11.711 1 44.81 2 ARG B O 1
ATOM 1949 N N . ARG B 1 3 ? 20.734 27.859 -10.422 1 51.28 3 ARG B N 1
ATOM 1950 C CA . ARG B 1 3 ? 20.672 27.078 -9.188 1 51.28 3 ARG B CA 1
ATOM 1951 C C . ARG B 1 3 ? 19.625 25.984 -9.273 1 51.28 3 ARG B C 1
ATOM 1953 O O . ARG B 1 3 ? 19.812 24.891 -8.742 1 51.28 3 ARG B O 1
ATOM 1960 N N . ARG B 1 4 ? 18.578 26.406 -9.961 1 53.81 4 ARG B N 1
ATOM 1961 C CA . ARG B 1 4 ? 17.484 25.469 -10.094 1 53.81 4 ARG B CA 1
ATOM 1962 C C . ARG B 1 4 ? 17.875 24.281 -10.969 1 53.81 4 ARG B C 1
ATOM 1964 O O . ARG B 1 4 ? 17.484 23.141 -10.688 1 53.81 4 ARG B O 1
ATOM 1971 N N . PHE B 1 5 ? 18.578 24.641 -12.109 1 50.59 5 PHE B N 1
ATOM 1972 C CA . PHE B 1 5 ? 19.062 23.609 -13.031 1 50.59 5 PHE B CA 1
ATOM 1973 C C . PHE B 1 5 ? 20.062 22.688 -12.344 1 50.59 5 PHE B C 1
ATOM 1975 O O . PHE B 1 5 ? 20.062 21.484 -12.562 1 50.59 5 PHE B O 1
ATOM 1982 N N . LEU B 1 6 ? 20.953 23.266 -11.594 1 53.81 6 LEU B N 1
ATOM 1983 C CA . LEU B 1 6 ? 21.938 22.5 -10.852 1 53.81 6 LEU B CA 1
ATOM 1984 C C . LEU B 1 6 ? 21.266 21.625 -9.797 1 53.81 6 LEU B C 1
ATOM 1986 O O . LEU B 1 6 ? 21.734 20.531 -9.492 1 53.81 6 LEU B O 1
ATOM 1990 N N . ASN B 1 7 ? 20.188 22.141 -9.336 1 63.16 7 ASN B N 1
ATOM 1991 C CA . ASN B 1 7 ? 19.438 21.375 -8.344 1 63.16 7 ASN B CA 1
ATOM 1992 C C . ASN B 1 7 ? 18.781 20.141 -8.961 1 63.16 7 ASN B C 1
ATOM 1994 O O . ASN B 1 7 ? 18.625 19.125 -8.289 1 63.16 7 ASN B O 1
ATOM 1998 N N . CYS B 1 8 ? 18.578 20.219 -10.305 1 64.44 8 CYS B N 1
ATOM 1999 C CA . CYS B 1 8 ? 18.031 19.062 -10.992 1 64.44 8 CYS B CA 1
ATOM 2000 C C . CYS B 1 8 ? 19.141 18.125 -11.453 1 64.44 8 CYS B C 1
ATOM 2002 O O . CYS B 1 8 ? 18.875 16.953 -11.758 1 64.44 8 CYS B O 1
ATOM 2004 N N . LEU B 1 9 ? 20.297 18.516 -11.43 1 75.5 9 LEU B N 1
ATOM 2005 C CA . LEU B 1 9 ? 21.406 17.75 -11.984 1 75.5 9 LEU B CA 1
ATOM 2006 C C . LEU B 1 9 ? 21.938 16.734 -10.969 1 75.5 9 LEU B C 1
ATOM 2008 O O . LEU B 1 9 ? 22.438 15.688 -11.344 1 75.5 9 LEU B O 1
ATOM 2012 N N . TRP B 1 10 ? 21.703 17.016 -9.758 1 79.25 10 TRP B N 1
ATOM 2013 C CA . TRP B 1 10 ? 22.266 16.141 -8.734 1 79.25 10 TRP B CA 1
ATOM 2014 C C . TRP B 1 10 ? 21.531 14.797 -8.703 1 79.25 10 TRP B C 1
ATOM 2016 O O . TRP B 1 10 ? 22.156 13.742 -8.742 1 79.25 10 TRP B O 1
ATOM 2026 N N . PRO B 1 11 ? 20.203 14.922 -8.781 1 80 11 PRO B N 1
ATOM 2027 C CA . PRO B 1 11 ? 19.5 13.641 -8.781 1 80 11 PRO B CA 1
ATOM 2028 C C . PRO B 1 11 ? 19.766 12.812 -10.031 1 80 11 PRO B C 1
ATOM 2030 O O . PRO B 1 11 ? 19.859 11.586 -9.961 1 80 11 PRO B O 1
ATOM 2033 N N . LEU B 1 12 ? 19.906 13.477 -11.094 1 84.75 12 LEU B N 1
ATOM 2034 C CA . LEU B 1 12 ? 20.156 12.781 -12.344 1 84.75 12 LEU B CA 1
ATOM 2035 C C . LEU B 1 12 ? 21.562 12.156 -12.344 1 84.75 12 LEU B C 1
ATOM 2037 O O . LEU B 1 12 ? 21.75 11.062 -12.859 1 84.75 12 LEU B O 1
ATOM 2041 N N . ALA B 1 13 ? 22.453 12.836 -11.781 1 86.88 13 ALA B N 1
ATOM 2042 C CA . ALA B 1 13 ? 23.828 12.336 -11.68 1 86.88 13 ALA B CA 1
ATOM 2043 C C . ALA B 1 13 ? 23.891 11.109 -10.773 1 86.88 13 ALA B C 1
ATOM 2045 O O . ALA B 1 13 ? 24.594 10.141 -11.078 1 86.88 13 ALA B O 1
ATOM 2046 N N . VAL B 1 14 ? 23.172 11.156 -9.727 1 84.94 14 VAL B N 1
ATOM 2047 C CA . VAL B 1 14 ? 23.172 10.039 -8.789 1 84.94 14 VAL B CA 1
ATOM 2048 C C . VAL B 1 14 ? 22.5 8.828 -9.438 1 84.94 14 VAL B C 1
ATOM 2050 O O . VAL B 1 14 ? 22.969 7.699 -9.312 1 84.94 14 VAL B O 1
ATOM 2053 N N . LEU B 1 15 ? 21.406 9.109 -10.133 1 86.5 15 LEU B N 1
ATOM 2054 C CA . LEU B 1 15 ? 20.719 8.016 -10.82 1 86.5 15 LEU B CA 1
ATOM 2055 C C . LEU B 1 15 ? 21.625 7.379 -11.867 1 86.5 15 LEU B C 1
ATOM 2057 O O . LEU B 1 15 ? 21.703 6.152 -11.961 1 86.5 15 LEU B O 1
ATOM 2061 N N . ALA B 1 16 ? 22.234 8.266 -12.625 1 89.75 16 ALA B N 1
ATOM 2062 C CA . ALA B 1 16 ? 23.172 7.785 -13.625 1 89.75 16 ALA B CA 1
ATOM 2063 C C . ALA B 1 16 ? 24.312 6.996 -12.977 1 89.75 16 ALA B C 1
ATOM 2065 O O . ALA B 1 16 ? 24.719 5.953 -13.492 1 89.75 16 ALA B O 1
ATOM 2066 N N . GLY B 1 17 ? 24.797 7.516 -11.922 1 89.94 17 GLY B N 1
ATOM 2067 C CA . GLY B 1 17 ? 25.859 6.82 -11.188 1 89.94 17 GLY B CA 1
ATOM 2068 C C . GLY B 1 17 ? 25.422 5.461 -10.68 1 89.94 17 GLY B C 1
ATOM 2069 O O . GLY B 1 17 ? 26.188 4.492 -10.75 1 89.94 17 GLY B O 1
ATOM 2070 N N . LEU B 1 18 ? 24.219 5.426 -10.219 1 88 18 LEU B N 1
ATOM 2071 C CA . LEU B 1 18 ? 23.688 4.164 -9.711 1 88 18 LEU B CA 1
ATOM 2072 C C . LEU B 1 18 ? 23.531 3.146 -10.836 1 88 18 LEU B C 1
ATOM 2074 O O . LEU B 1 18 ? 23.828 1.961 -10.641 1 88 18 LEU B O 1
ATOM 2078 N N . LEU B 1 19 ? 23.094 3.598 -11.945 1 91.38 19 LEU B N 1
ATOM 2079 C CA . LEU B 1 19 ? 22.938 2.711 -13.094 1 91.38 19 LEU B CA 1
ATOM 2080 C C . LEU B 1 19 ? 24.281 2.215 -13.594 1 91.38 19 LEU B C 1
ATOM 2082 O O . LEU B 1 19 ? 24.422 1.042 -13.945 1 91.38 19 LEU B O 1
ATOM 2086 N N . VAL B 1 20 ? 25.219 3.137 -13.625 1 92.56 20 VAL B N 1
ATOM 2087 C CA . VAL B 1 20 ? 26.562 2.773 -14.055 1 92.56 20 VAL B CA 1
ATOM 2088 C C . VAL B 1 20 ? 27.172 1.803 -13.055 1 92.56 20 VAL B C 1
ATOM 2090 O O . VAL B 1 20 ? 27.812 0.822 -13.445 1 92.56 20 VAL B O 1
ATOM 2093 N N . PHE B 1 21 ? 26.984 2.125 -11.828 1 92.06 21 PHE B N 1
ATOM 2094 C CA . PHE B 1 21 ? 27.469 1.232 -10.789 1 92.06 21 PHE B CA 1
ATOM 2095 C C . PHE B 1 21 ? 26.844 -0.152 -10.922 1 92.06 21 PHE B C 1
ATOM 2097 O O . PHE B 1 21 ? 27.547 -1.164 -10.789 1 92.06 21 PHE B O 1
ATOM 2104 N N . TRP B 1 22 ? 25.609 -0.187 -11.172 1 91.94 22 TRP B N 1
ATOM 2105 C CA . TRP B 1 22 ? 24.891 -1.438 -11.391 1 91.94 22 TRP B CA 1
ATOM 2106 C C . TRP B 1 22 ? 25.453 -2.178 -12.602 1 91.94 22 TRP B C 1
ATOM 2108 O O . TRP B 1 22 ? 25.766 -3.369 -12.523 1 91.94 22 TRP B O 1
ATOM 2118 N N . GLU B 1 23 ? 25.641 -1.464 -13.633 1 93.88 23 GLU B N 1
ATOM 2119 C CA . GLU B 1 23 ? 26.172 -2.043 -14.859 1 93.88 23 GLU B CA 1
ATOM 2120 C C . GLU B 1 23 ? 27.562 -2.629 -14.641 1 93.88 23 GLU B C 1
ATOM 2122 O O . GLU B 1 23 ? 27.828 -3.777 -15.008 1 93.88 23 GLU B O 1
ATOM 2127 N N . ILE B 1 24 ? 28.344 -1.834 -14.039 1 92.88 24 ILE B N 1
ATOM 2128 C CA . ILE B 1 24 ? 29.734 -2.244 -13.797 1 92.88 24 ILE B CA 1
ATOM 2129 C C . ILE B 1 24 ? 29.766 -3.389 -12.789 1 92.88 24 ILE B C 1
ATOM 2131 O O . ILE B 1 24 ? 30.547 -4.328 -12.93 1 92.88 24 ILE B O 1
ATOM 2135 N N . GLY B 1 25 ? 28.953 -3.258 -11.797 1 91.31 25 GLY B N 1
ATOM 2136 C CA . GLY B 1 25 ? 28.906 -4.301 -10.789 1 91.31 25 GLY B CA 1
ATOM 2137 C C . GLY B 1 25 ? 28.531 -5.66 -11.352 1 91.31 25 GLY B C 1
ATOM 2138 O O . GLY B 1 25 ? 29.172 -6.668 -11.016 1 91.31 25 GLY B O 1
ATOM 2139 N N . VAL B 1 26 ? 27.562 -5.672 -12.18 1 91.19 26 VAL B N 1
ATOM 2140 C CA . VAL B 1 26 ? 27.141 -6.93 -12.781 1 91.19 26 VAL B CA 1
ATOM 2141 C C . VAL B 1 26 ? 28.25 -7.492 -13.656 1 91.19 26 VAL B C 1
ATOM 2143 O O . VAL B 1 26 ? 28.5 -8.703 -13.664 1 91.19 26 VAL B O 1
ATOM 2146 N N . ALA B 1 27 ? 28.938 -6.59 -14.328 1 89.38 27 ALA B N 1
ATOM 2147 C CA . ALA B 1 27 ? 30.016 -7.008 -15.211 1 89.38 27 ALA B CA 1
ATOM 2148 C C . ALA B 1 27 ? 31.219 -7.508 -14.406 1 89.38 27 ALA B C 1
ATOM 2150 O O . ALA B 1 27 ? 31.797 -8.539 -14.734 1 89.38 27 ALA B O 1
ATOM 2151 N N . VAL B 1 28 ? 31.562 -6.797 -13.375 1 90.81 28 VAL B N 1
ATOM 2152 C CA . VAL B 1 28 ? 32.75 -7.09 -12.602 1 90.81 28 VAL B CA 1
ATOM 2153 C C . VAL B 1 28 ? 32.562 -8.367 -11.797 1 90.81 28 VAL B C 1
ATOM 2155 O O . VAL B 1 28 ? 33.469 -9.18 -11.664 1 90.81 28 VAL B O 1
ATOM 2158 N N . TRP B 1 29 ? 31.391 -8.453 -11.273 1 90.12 29 TRP B N 1
ATOM 2159 C CA . TRP B 1 29 ? 31.125 -9.609 -10.422 1 90.12 29 TRP B CA 1
ATOM 2160 C C . TRP B 1 29 ? 30.641 -10.797 -11.242 1 90.12 29 TRP B C 1
ATOM 2162 O O . TRP B 1 29 ? 30.328 -11.852 -10.695 1 90.12 29 TRP B O 1
ATOM 2172 N N . ASP B 1 30 ? 30.609 -10.703 -12.516 1 88.25 30 ASP B N 1
ATOM 2173 C CA . ASP B 1 30 ? 30.203 -11.75 -13.461 1 88.25 30 ASP B CA 1
ATOM 2174 C C . ASP B 1 30 ? 28.891 -12.398 -13.031 1 88.25 30 ASP B C 1
ATOM 2176 O O . ASP B 1 30 ? 28.812 -13.617 -12.922 1 88.25 30 ASP B O 1
ATOM 2180 N N . MET B 1 31 ? 28.062 -11.57 -12.711 1 86.94 31 MET B N 1
ATOM 2181 C CA . MET B 1 31 ? 26.766 -12.07 -12.266 1 86.94 31 MET B CA 1
ATOM 2182 C C . MET B 1 31 ? 26 -12.695 -13.422 1 86.94 31 MET B C 1
ATOM 2184 O O . MET B 1 31 ? 25.906 -12.109 -14.5 1 86.94 31 MET B O 1
ATOM 2188 N N . PRO B 1 32 ? 25.516 -13.883 -13.156 1 87.75 32 PRO B N 1
ATOM 2189 C CA . PRO B 1 32 ? 24.688 -14.453 -14.211 1 87.75 32 PRO B CA 1
ATOM 2190 C C . PRO B 1 32 ? 23.453 -13.609 -14.516 1 87.75 32 PRO B C 1
ATOM 2192 O O . PRO B 1 32 ? 22.859 -13.016 -13.609 1 87.75 32 PRO B O 1
ATOM 2195 N N . HIS B 1 33 ? 23.047 -13.555 -15.773 1 83.31 33 HIS B N 1
ATOM 2196 C CA . HIS B 1 33 ? 21.953 -12.711 -16.234 1 83.31 33 HIS B CA 1
ATOM 2197 C C . HIS B 1 33 ? 20.625 -13.148 -15.633 1 83.31 33 HIS B C 1
ATOM 2199 O O . HIS B 1 33 ? 19.703 -12.344 -15.508 1 83.31 33 HIS B O 1
ATOM 2205 N N . TYR B 1 34 ? 20.594 -14.453 -15.242 1 84.44 34 TYR B N 1
ATOM 2206 C CA . TYR B 1 34 ? 19.328 -14.953 -14.695 1 84.44 34 TYR B CA 1
ATOM 2207 C C . TYR B 1 34 ? 19.172 -14.531 -13.234 1 84.44 34 TYR B C 1
ATOM 2209 O O . TYR B 1 34 ? 18.094 -14.656 -12.664 1 84.44 34 TYR B O 1
ATOM 2217 N N . ILE B 1 35 ? 20.266 -13.961 -12.742 1 86.31 35 ILE B N 1
ATOM 2218 C CA . ILE B 1 35 ? 20.188 -13.477 -11.367 1 86.31 35 ILE B CA 1
ATOM 2219 C C . ILE B 1 35 ? 20 -11.961 -11.367 1 86.31 35 ILE B C 1
ATOM 2221 O O . ILE B 1 35 ? 19.062 -11.453 -10.734 1 86.31 35 ILE B O 1
ATOM 2225 N N . LEU B 1 36 ? 20.828 -11.289 -12.039 1 92.06 36 LEU B N 1
ATOM 2226 C CA . LEU B 1 36 ? 20.734 -9.836 -12.07 1 92.06 36 LEU B CA 1
ATOM 2227 C C . LEU B 1 36 ? 21.188 -9.297 -13.43 1 92.06 36 LEU B C 1
ATOM 2229 O O . LEU B 1 36 ? 22.391 -9.156 -13.672 1 92.06 36 LEU B O 1
ATOM 2233 N N . PRO B 1 37 ? 20.234 -8.961 -14.164 1 94.31 37 PRO B N 1
ATOM 2234 C CA . PRO B 1 37 ? 20.609 -8.406 -15.461 1 94.31 37 PRO B CA 1
ATOM 2235 C C . PRO B 1 37 ? 21.094 -6.953 -15.367 1 94.31 37 PRO B C 1
ATOM 2237 O O . PRO B 1 37 ? 20.547 -6.18 -14.57 1 94.31 37 PRO B O 1
ATOM 2240 N N . PRO B 1 38 ? 22.047 -6.676 -16.141 1 94.88 38 PRO B N 1
ATOM 2241 C CA . PRO B 1 38 ? 22.453 -5.266 -16.172 1 94.88 38 PRO B CA 1
ATOM 2242 C C . PRO B 1 38 ? 21.406 -4.367 -16.828 1 94.88 38 PRO B C 1
ATOM 2244 O O . PRO B 1 38 ? 20.594 -4.84 -17.625 1 94.88 38 PRO B O 1
ATOM 2247 N N . PRO B 1 39 ? 21.5 -3.133 -16.469 1 95.69 39 PRO B N 1
ATOM 2248 C CA . PRO B 1 39 ? 20.531 -2.18 -17.031 1 95.69 39 PRO B CA 1
ATOM 2249 C C . PRO B 1 39 ? 20.516 -2.182 -18.547 1 95.69 39 PRO B C 1
ATOM 2251 O O . PRO B 1 39 ? 19.453 -2.008 -19.156 1 95.69 39 PRO B O 1
ATOM 2254 N N . SER B 1 40 ? 21.625 -2.395 -19.172 1 95.12 40 SER B N 1
ATOM 2255 C CA . SER B 1 40 ? 21.688 -2.42 -20.641 1 95.12 40 SER B CA 1
ATOM 2256 C C . SER B 1 40 ? 20.844 -3.561 -21.203 1 95.12 40 SER B C 1
ATOM 2258 O O . SER B 1 40 ? 20.141 -3.385 -22.203 1 95.12 40 SER B O 1
ATOM 2260 N N . ARG B 1 41 ? 20.906 -4.68 -20.531 1 95.44 41 ARG B N 1
ATOM 2261 C CA . ARG B 1 41 ? 20.125 -5.832 -20.969 1 95.44 41 ARG B CA 1
ATOM 2262 C C . ARG B 1 41 ? 18.625 -5.605 -20.75 1 95.44 41 ARG B C 1
ATOM 2264 O O . ARG B 1 41 ? 17.797 -6.074 -21.531 1 95.44 41 ARG B O 1
ATOM 2271 N N . ILE B 1 42 ? 18.312 -4.957 -19.688 1 96.5 42 ILE B N 1
ATOM 2272 C CA . ILE B 1 42 ? 16.922 -4.629 -19.406 1 96.5 42 ILE B CA 1
ATOM 2273 C C . ILE B 1 42 ? 16.375 -3.713 -20.5 1 96.5 42 ILE B C 1
ATOM 2275 O O . ILE B 1 42 ? 15.258 -3.916 -20.984 1 96.5 42 ILE B O 1
ATOM 2279 N N . ALA B 1 43 ? 17.188 -2.711 -20.859 1 96.56 43 ALA B N 1
ATOM 2280 C CA . ALA B 1 43 ? 16.781 -1.795 -21.922 1 96.56 43 ALA B CA 1
ATOM 2281 C C . ALA B 1 43 ? 16.594 -2.535 -23.25 1 96.56 43 ALA B C 1
ATOM 2283 O O . ALA B 1 43 ? 15.656 -2.264 -23.984 1 96.56 43 ALA B O 1
ATOM 2284 N N . GLN B 1 44 ? 17.453 -3.453 -23.5 1 96.81 44 GLN B N 1
ATOM 2285 C CA . GLN B 1 44 ? 17.359 -4.266 -24.703 1 96.81 44 GLN B CA 1
ATOM 2286 C C . GLN B 1 44 ? 16.094 -5.133 -24.688 1 96.81 44 GLN B C 1
ATOM 2288 O O . GLN B 1 44 ? 15.422 -5.277 -25.703 1 96.81 44 GLN B O 1
ATOM 2293 N N . ALA B 1 45 ? 15.836 -5.695 -23.531 1 97.19 45 ALA B N 1
ATOM 2294 C CA . ALA B 1 45 ? 14.648 -6.527 -23.391 1 97.19 45 ALA B CA 1
ATOM 2295 C C . ALA B 1 45 ? 13.375 -5.703 -23.594 1 97.19 45 ALA B C 1
ATOM 2297 O O . ALA B 1 45 ? 12.414 -6.176 -24.203 1 97.19 45 ALA B O 1
ATOM 2298 N N . LEU B 1 46 ? 13.406 -4.555 -23.047 1 97.38 46 LEU B N 1
ATOM 2299 C CA . LEU B 1 46 ? 12.266 -3.66 -23.203 1 97.38 46 LEU B CA 1
ATOM 2300 C C . LEU B 1 46 ? 11.992 -3.381 -24.688 1 97.38 46 LEU B C 1
ATOM 2302 O O . LEU B 1 46 ? 10.836 -3.436 -25.125 1 97.38 46 LEU B O 1
ATOM 2306 N N . LEU B 1 47 ? 13.039 -3.115 -25.391 1 96.88 47 LEU B N 1
ATOM 2307 C CA . LEU B 1 47 ? 12.906 -2.787 -26.812 1 96.88 47 LEU B CA 1
ATOM 2308 C C . LEU B 1 47 ? 12.578 -4.031 -27.625 1 96.88 47 LEU B C 1
ATOM 2310 O O . LEU B 1 47 ? 11.711 -3.992 -28.516 1 96.88 47 LEU B O 1
ATOM 2314 N N . ALA B 1 48 ? 13.188 -5.102 -27.359 1 97.25 48 ALA B N 1
ATOM 2315 C CA . ALA B 1 48 ? 13.031 -6.34 -28.125 1 97.25 48 ALA B CA 1
ATOM 2316 C C . ALA B 1 48 ? 11.633 -6.926 -27.922 1 97.25 48 ALA B C 1
ATOM 2318 O O . ALA B 1 48 ? 11.07 -7.523 -28.844 1 97.25 48 ALA B O 1
ATOM 2319 N N . HIS B 1 49 ? 11.078 -6.766 -26.766 1 97.56 49 HIS B N 1
ATOM 2320 C CA . HIS B 1 49 ? 9.797 -7.402 -26.469 1 97.56 49 HIS B CA 1
ATOM 2321 C C . HIS B 1 49 ? 8.672 -6.371 -26.406 1 97.56 49 HIS B C 1
ATOM 2323 O O . HIS B 1 49 ? 7.586 -6.664 -25.906 1 97.56 49 HIS B O 1
ATOM 2329 N N . TRP B 1 50 ? 8.969 -5.238 -26.938 1 96.94 50 TRP B N 1
ATOM 2330 C CA . TRP B 1 50 ? 8.023 -4.125 -26.906 1 96.94 50 TRP B CA 1
ATOM 2331 C C . TRP B 1 50 ? 6.672 -4.539 -27.469 1 96.94 50 TRP B C 1
ATOM 2333 O O . TRP B 1 50 ? 5.629 -4.289 -26.859 1 96.94 50 TRP B O 1
ATOM 2343 N N . PRO B 1 51 ? 6.645 -5.254 -28.641 1 97.06 51 PRO B N 1
ATOM 2344 C CA . PRO B 1 51 ? 5.355 -5.629 -29.219 1 97.06 51 PRO B CA 1
ATOM 2345 C C . PRO B 1 51 ? 4.547 -6.562 -28.328 1 97.06 51 PRO B C 1
ATOM 2347 O O . PRO B 1 51 ? 3.312 -6.547 -28.359 1 97.06 51 PRO B O 1
ATOM 2350 N N . ARG B 1 52 ? 5.211 -7.359 -27.547 1 96.94 52 ARG B N 1
ATOM 2351 C CA . ARG B 1 52 ? 4.547 -8.273 -26.625 1 96.94 52 ARG B CA 1
ATOM 2352 C C . ARG B 1 52 ? 4.18 -7.574 -25.312 1 96.94 52 ARG B C 1
ATOM 2354 O O . ARG B 1 52 ? 3.162 -7.895 -24.703 1 96.94 52 ARG B O 1
ATOM 2361 N N . LEU B 1 53 ? 4.953 -6.629 -24.891 1 98.06 53 LEU B N 1
ATOM 2362 C CA . LEU B 1 53 ? 4.793 -5.957 -23.594 1 98.06 53 LEU B CA 1
ATOM 2363 C C . LEU B 1 53 ? 3.652 -4.945 -23.656 1 98.06 53 LEU B C 1
ATOM 2365 O O . LEU B 1 53 ? 2.912 -4.785 -22.688 1 98.06 53 LEU B O 1
ATOM 2369 N N . VAL B 1 54 ? 3.496 -4.293 -24.734 1 97.62 54 VAL B N 1
ATOM 2370 C CA . VAL B 1 54 ? 2.584 -3.16 -24.844 1 97.62 54 VAL B CA 1
ATOM 2371 C C . VAL B 1 54 ? 1.148 -3.629 -24.609 1 97.62 54 VAL B C 1
ATOM 2373 O O . VAL B 1 54 ? 0.405 -3.021 -23.844 1 97.62 54 VAL B O 1
ATOM 2376 N N . PRO B 1 55 ? 0.705 -4.758 -25.297 1 98.06 55 PRO B N 1
ATOM 2377 C CA . PRO B 1 55 ? -0.655 -5.223 -25.016 1 98.06 55 PRO B CA 1
ATOM 2378 C C . PRO B 1 55 ? -0.863 -5.566 -23.547 1 98.06 55 PRO B C 1
ATOM 2380 O O . PRO B 1 55 ? -1.931 -5.297 -22.984 1 98.06 55 PRO B O 1
ATOM 2383 N N . HIS B 1 56 ? 0.065 -6.176 -22.875 1 98.56 56 HIS B N 1
ATOM 2384 C CA . HIS B 1 56 ? -0.017 -6.465 -21.453 1 98.56 56 HIS B CA 1
ATOM 2385 C C . HIS B 1 56 ? -0.086 -5.184 -20.641 1 98.56 56 HIS B C 1
ATOM 2387 O O . HIS B 1 56 ? -0.843 -5.102 -19.672 1 98.56 56 HIS B O 1
ATOM 2393 N N . ALA B 1 57 ? 0.706 -4.227 -21.031 1 98.44 57 ALA B N 1
ATOM 2394 C CA . ALA B 1 57 ? 0.719 -2.936 -20.359 1 98.44 57 ALA B CA 1
ATOM 2395 C C . ALA B 1 57 ? -0.637 -2.244 -20.469 1 98.44 57 ALA B C 1
ATOM 2397 O O . ALA B 1 57 ? -1.113 -1.646 -19.5 1 98.44 57 ALA B O 1
ATOM 2398 N N . LEU B 1 58 ? -1.194 -2.34 -21.594 1 98.25 58 LEU B N 1
ATOM 2399 C CA . LEU B 1 58 ? -2.496 -1.714 -21.812 1 98.25 58 LEU B CA 1
ATOM 2400 C C . LEU B 1 58 ? -3.568 -2.395 -20.969 1 98.25 58 LEU B C 1
ATOM 2402 O O . LEU B 1 58 ? -4.477 -1.73 -20.453 1 98.25 58 LEU B O 1
ATOM 2406 N N . THR B 1 59 ? -3.471 -3.668 -20.875 1 98.56 59 THR B N 1
ATOM 2407 C CA . THR B 1 59 ? -4.406 -4.41 -20.031 1 98.56 59 THR B CA 1
ATOM 2408 C C . THR B 1 59 ? -4.285 -3.975 -18.578 1 98.56 59 THR B C 1
ATOM 2410 O O . THR B 1 59 ? -5.285 -3.641 -17.938 1 98.56 59 THR B O 1
ATOM 2413 N N . THR B 1 60 ? -3.078 -3.973 -18.078 1 98.5 60 THR B N 1
ATOM 2414 C CA . THR B 1 60 ? -2.861 -3.551 -16.703 1 98.5 60 THR B CA 1
ATOM 2415 C C . THR B 1 60 ? -3.307 -2.105 -16.5 1 98.5 60 THR B C 1
ATOM 2417 O O . THR B 1 60 ? -3.945 -1.78 -15.5 1 98.5 60 THR B O 1
ATOM 2420 N N . CYS B 1 61 ? -2.977 -1.292 -17.438 1 98.5 61 CYS B N 1
ATOM 2421 C CA . CYS B 1 61 ? -3.381 0.108 -17.359 1 98.5 61 CYS B CA 1
ATOM 2422 C C . CYS B 1 61 ? -4.898 0.234 -17.297 1 98.5 61 CYS B C 1
ATOM 2424 O O . CYS B 1 61 ? -5.426 1.019 -16.5 1 98.5 61 CYS B O 1
ATOM 2426 N N . SER B 1 62 ? -5.582 -0.511 -18.078 1 98.5 62 SER B N 1
ATOM 2427 C CA . SER B 1 62 ? -7.043 -0.491 -18.094 1 98.5 62 SER B CA 1
ATOM 2428 C C . SER B 1 62 ? -7.609 -0.966 -16.75 1 98.5 62 SER B C 1
ATOM 2430 O O . SER B 1 62 ? -8.586 -0.404 -16.25 1 98.5 62 SER B O 1
ATOM 2432 N N . GLU B 1 63 ? -7.043 -1.99 -16.203 1 98.62 63 GLU B N 1
ATOM 2433 C CA . GLU B 1 63 ? -7.473 -2.504 -14.906 1 98.62 63 GLU B CA 1
ATOM 2434 C C . GLU B 1 63 ? -7.316 -1.449 -13.812 1 98.62 63 GLU B C 1
ATOM 2436 O O . GLU B 1 63 ? -8.203 -1.279 -12.977 1 98.62 63 GLU B O 1
ATOM 2441 N N . ILE B 1 64 ? -6.207 -0.767 -13.859 1 98.56 64 ILE B N 1
ATOM 2442 C CA . ILE B 1 64 ? -5.918 0.265 -12.867 1 98.56 64 ILE B CA 1
ATOM 2443 C C . ILE B 1 64 ? -6.914 1.411 -13.008 1 98.56 64 ILE B C 1
ATOM 2445 O O . ILE B 1 64 ? -7.527 1.835 -12.023 1 98.56 64 ILE B O 1
ATOM 2449 N N . VAL B 1 65 ? -7.098 1.855 -14.219 1 98.69 65 VAL B N 1
ATOM 2450 C CA . VAL B 1 65 ? -7.945 3.016 -14.484 1 98.69 65 VAL B CA 1
ATOM 2451 C C . VAL B 1 65 ? -9.398 2.684 -14.141 1 98.69 65 VAL B C 1
ATOM 2453 O O . VAL B 1 65 ? -10.086 3.479 -13.5 1 98.69 65 VAL B O 1
ATOM 2456 N N . LEU B 1 66 ? -9.852 1.563 -14.539 1 98.69 66 LEU B N 1
ATOM 2457 C CA . LEU B 1 66 ? -11.227 1.159 -14.273 1 98.69 66 LEU B CA 1
ATOM 2458 C C . LEU B 1 66 ? -11.438 0.928 -12.781 1 98.69 66 LEU B C 1
ATOM 2460 O O . LEU B 1 66 ? -12.461 1.345 -12.227 1 98.69 66 LEU B O 1
ATOM 2464 N N . GLY B 1 67 ? -10.516 0.222 -12.172 1 98.69 67 GLY B N 1
ATOM 2465 C CA . GLY B 1 67 ? -10.609 0.027 -10.734 1 98.69 67 GLY B CA 1
ATOM 2466 C C . GLY B 1 67 ? -10.617 1.329 -9.953 1 98.69 67 GLY B C 1
ATOM 2467 O O . GLY B 1 67 ? -11.43 1.512 -9.047 1 98.69 67 GLY B O 1
ATOM 2468 N N . PHE B 1 68 ? -9.719 2.209 -10.336 1 98.62 68 PHE B N 1
ATOM 2469 C CA . PHE B 1 68 ? -9.664 3.531 -9.727 1 98.62 68 PHE B CA 1
ATOM 2470 C C . PHE B 1 68 ? -10.969 4.281 -9.938 1 98.62 68 PHE B C 1
ATOM 2472 O O . PHE B 1 68 ? -11.484 4.914 -9.008 1 98.62 68 PHE B O 1
ATOM 2479 N N . GLY B 1 69 ? -11.445 4.223 -11.117 1 98.69 69 GLY B N 1
ATOM 2480 C CA . GLY B 1 69 ? -12.703 4.879 -11.43 1 98.69 69 GLY B CA 1
ATOM 2481 C C . GLY B 1 69 ? -13.867 4.375 -10.586 1 98.69 69 GLY B C 1
ATOM 2482 O O . GLY B 1 69 ? -14.648 5.168 -10.062 1 98.69 69 GLY B O 1
ATOM 2483 N N . VAL B 1 70 ? -13.984 3.119 -10.469 1 98.62 70 VAL B N 1
ATOM 2484 C CA . VAL B 1 70 ? -15.039 2.506 -9.664 1 98.62 70 VAL B CA 1
ATOM 2485 C C . VAL B 1 70 ? -14.898 2.945 -8.211 1 98.62 70 VAL B C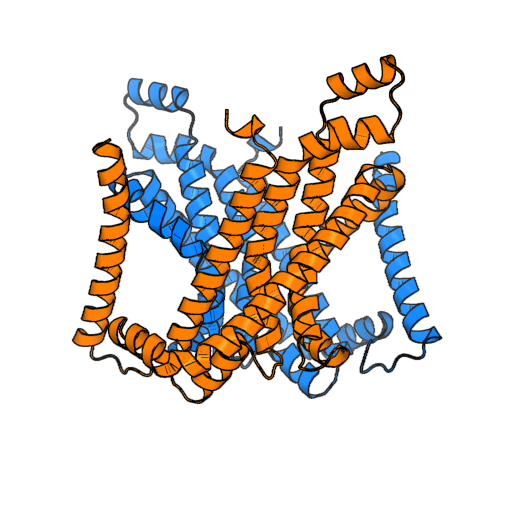 1
ATOM 2487 O O . VAL B 1 70 ? -15.883 3.316 -7.57 1 98.62 70 VAL B O 1
ATOM 2490 N N . ALA B 1 71 ? -13.703 2.857 -7.719 1 98.5 71 ALA B N 1
ATOM 2491 C CA . ALA B 1 71 ? -13.445 3.244 -6.332 1 98.5 71 ALA B CA 1
ATOM 2492 C C . ALA B 1 71 ? -13.734 4.727 -6.117 1 98.5 71 ALA B C 1
ATOM 2494 O O . ALA B 1 71 ? -14.258 5.117 -5.07 1 98.5 71 ALA B O 1
ATOM 2495 N N . LEU B 1 72 ? -13.305 5.504 -7.059 1 98.44 72 LEU B N 1
ATOM 2496 C CA . LEU B 1 72 ? -13.547 6.941 -6.98 1 98.44 72 LEU B CA 1
ATOM 2497 C C . LEU B 1 72 ? -15.039 7.238 -6.883 1 98.44 72 LEU B C 1
ATOM 2499 O O . LEU B 1 72 ? -15.469 8.008 -6.016 1 98.44 72 LEU B O 1
ATOM 2503 N N . ALA B 1 73 ? -15.789 6.656 -7.758 1 98.44 73 ALA B N 1
ATOM 2504 C CA . ALA B 1 73 ? -17.234 6.867 -7.777 1 98.44 73 ALA B CA 1
ATOM 2505 C C . ALA B 1 73 ? -17.875 6.383 -6.48 1 98.44 73 ALA B C 1
ATOM 2507 O O . ALA B 1 73 ? -18.625 7.125 -5.832 1 98.44 73 ALA B O 1
ATOM 2508 N N . ALA B 1 74 ? -17.578 5.207 -6.105 1 98.12 74 ALA B N 1
ATOM 2509 C CA . ALA B 1 74 ? -18.172 4.621 -4.902 1 98.12 74 ALA B CA 1
ATOM 2510 C C . ALA B 1 74 ? -17.719 5.367 -3.652 1 98.12 74 ALA B C 1
ATOM 2512 O O . ALA B 1 74 ? -18.5 5.602 -2.738 1 98.12 74 ALA B O 1
ATOM 2513 N N . GLY B 1 75 ? -16.422 5.688 -3.598 1 97.81 75 GLY B N 1
ATOM 2514 C CA . GLY B 1 75 ? -15.875 6.395 -2.451 1 97.81 75 GLY B CA 1
ATOM 2515 C C . GLY B 1 75 ? -16.438 7.789 -2.281 1 97.81 75 GLY B C 1
ATOM 2516 O O . GLY B 1 75 ? -16.734 8.211 -1.162 1 97.81 75 GLY B O 1
ATOM 2517 N N . LEU B 1 76 ? -16.578 8.461 -3.375 1 97.75 76 LEU B N 1
ATOM 2518 C CA . LEU B 1 76 ? -17.172 9.797 -3.334 1 97.75 76 LEU B CA 1
ATOM 2519 C C . LEU B 1 76 ? -18.625 9.727 -2.873 1 97.75 76 LEU B C 1
ATOM 2521 O O . LEU B 1 76 ? -19.047 10.539 -2.055 1 97.75 76 LEU B O 1
ATOM 2525 N N . LEU B 1 77 ? -19.312 8.797 -3.396 1 97.69 77 LEU B N 1
ATOM 2526 C CA . LEU B 1 77 ? -20.734 8.656 -3.064 1 97.69 77 LEU B CA 1
ATOM 2527 C C . LEU B 1 77 ? -20.906 8.305 -1.591 1 97.69 77 LEU B C 1
ATOM 2529 O O . LEU B 1 77 ? -21.672 8.961 -0.883 1 97.69 77 LEU B O 1
ATOM 2533 N N . LEU B 1 78 ? -20.203 7.328 -1.158 1 97.31 78 LEU B N 1
ATOM 2534 C CA . LEU B 1 78 ? -20.328 6.926 0.239 1 97.31 78 LEU B CA 1
ATOM 2535 C C . LEU B 1 78 ? -19.781 8.008 1.166 1 97.31 78 LEU B C 1
ATOM 2537 O O . LEU B 1 78 ? -20.359 8.281 2.219 1 97.31 78 LEU B O 1
ATOM 2541 N N . GLY B 1 79 ? -18.594 8.555 0.804 1 97.19 79 GLY B N 1
ATOM 2542 C CA . GLY B 1 79 ? -18.031 9.633 1.601 1 97.19 79 GLY B CA 1
ATOM 2543 C C . GLY B 1 79 ? -18.969 10.812 1.756 1 97.19 79 GLY B C 1
ATOM 2544 O O . GLY B 1 79 ? -19.109 11.359 2.854 1 97.19 79 GLY B O 1
ATOM 2545 N N . ALA B 1 80 ? -19.594 11.188 0.696 1 95.94 80 ALA B N 1
ATOM 2546 C CA . ALA B 1 80 ? -20.562 12.281 0.737 1 95.94 80 ALA B CA 1
ATOM 2547 C C . ALA B 1 80 ? -21.75 11.93 1.62 1 95.94 80 ALA B C 1
ATOM 2549 O O . ALA B 1 80 ? -22.25 12.766 2.383 1 95.94 80 ALA B O 1
ATOM 2550 N N . GLY B 1 81 ? -22.234 10.719 1.456 1 95.69 81 GLY B N 1
ATOM 2551 C CA . GLY B 1 81 ? -23.312 10.266 2.305 1 95.69 81 GLY B CA 1
ATOM 2552 C C . GLY B 1 81 ? -22.969 10.297 3.783 1 95.69 81 GLY B C 1
ATOM 2553 O O . GLY B 1 81 ? -23.781 10.75 4.602 1 95.69 81 GLY B O 1
ATOM 2554 N N . ILE B 1 82 ? -21.859 9.852 4.121 1 95.56 82 ILE B N 1
ATOM 2555 C CA . ILE B 1 82 ? -21.406 9.812 5.508 1 95.56 82 ILE B CA 1
ATOM 2556 C C . ILE B 1 82 ? -21.25 11.234 6.039 1 95.56 82 ILE B C 1
ATOM 2558 O O . ILE B 1 82 ? -21.703 11.539 7.148 1 95.56 82 ILE B O 1
ATOM 2562 N N . ALA B 1 83 ? -20.641 12.078 5.238 1 93.44 83 ALA B N 1
ATOM 2563 C CA . ALA B 1 83 ? -20.406 13.453 5.656 1 93.44 83 ALA B CA 1
ATOM 2564 C C . ALA B 1 83 ? -21.719 14.211 5.836 1 93.44 83 ALA B C 1
ATOM 2566 O O . ALA B 1 83 ? -21.812 15.141 6.641 1 93.44 83 ALA B O 1
ATOM 2567 N N . GLY B 1 84 ? -22.766 13.859 5.164 1 90.75 84 GLY B N 1
ATOM 2568 C CA . GLY B 1 84 ? -24.016 14.594 5.156 1 90.75 84 GLY B CA 1
ATOM 2569 C C . GLY B 1 84 ? -24.984 14.125 6.223 1 90.75 84 GLY B C 1
ATOM 2570 O O . GLY B 1 84 ? -26.016 14.766 6.457 1 90.75 84 GLY B O 1
ATOM 2571 N N . SER B 1 85 ? -24.672 13.078 6.883 1 92.12 85 SER B N 1
ATOM 2572 C CA . SER B 1 85 ? -25.594 12.516 7.867 1 92.12 85 SER B CA 1
ATOM 2573 C C . SER B 1 85 ? -24.859 12.102 9.141 1 92.12 85 SER B C 1
ATOM 2575 O O . SER B 1 85 ? -23.953 11.273 9.094 1 92.12 85 SER B O 1
ATOM 2577 N N . ARG B 1 86 ? -25.328 12.617 10.219 1 89.25 86 ARG B N 1
ATOM 2578 C CA . ARG B 1 86 ? -24.734 12.289 11.508 1 89.25 86 ARG B CA 1
ATOM 2579 C C . ARG B 1 86 ? -24.922 10.812 11.836 1 89.25 86 ARG B C 1
ATOM 2581 O O . ARG B 1 86 ? -24.047 10.18 12.438 1 89.25 86 ARG B O 1
ATOM 2588 N N . ILE B 1 87 ? -26 10.305 11.438 1 89.69 87 ILE B N 1
ATOM 2589 C CA . ILE B 1 87 ? -26.328 8.906 11.711 1 89.69 87 ILE B CA 1
ATOM 2590 C C . ILE B 1 87 ? -25.391 8 10.906 1 89.69 87 ILE B C 1
ATOM 2592 O O . ILE B 1 87 ? -24.828 7.043 11.438 1 89.69 87 ILE B O 1
ATOM 2596 N N . LEU B 1 88 ? -25.203 8.352 9.641 1 92.25 88 LEU B N 1
ATOM 2597 C CA . LEU B 1 88 ? -24.312 7.57 8.797 1 92.25 88 LEU B CA 1
ATOM 2598 C C . LEU B 1 88 ? -22.859 7.668 9.281 1 92.25 88 LEU B C 1
ATOM 2600 O O . LEU B 1 88 ? -22.125 6.68 9.258 1 92.25 88 LEU B O 1
ATOM 2604 N N . GLU B 1 89 ? -22.547 8.75 9.68 1 92.56 89 GLU B N 1
ATOM 2605 C CA . GLU B 1 89 ? -21.188 8.961 10.18 1 92.56 89 GLU B CA 1
ATOM 2606 C C . GLU B 1 89 ? -20.906 8.086 11.391 1 92.56 89 GLU B C 1
ATOM 2608 O O . GLU B 1 89 ? -19.891 7.383 11.438 1 92.56 89 GLU B O 1
ATOM 2613 N N . ARG B 1 90 ? -21.797 8.102 12.328 1 88.31 90 ARG B N 1
ATOM 2614 C CA . ARG B 1 90 ? -21.609 7.348 13.562 1 88.31 90 ARG B CA 1
ATOM 2615 C C . ARG B 1 90 ? -21.656 5.844 13.305 1 88.31 90 ARG B C 1
ATOM 2617 O O . ARG B 1 90 ? -20.969 5.074 13.969 1 88.31 90 ARG B O 1
ATOM 2624 N N . ALA B 1 91 ? -22.375 5.512 12.297 1 88.38 91 ALA B N 1
ATOM 2625 C CA . ALA B 1 91 ? -22.594 4.09 12.023 1 88.38 91 ALA B CA 1
ATOM 2626 C C . ALA B 1 91 ? -21.516 3.547 11.086 1 88.38 91 ALA B C 1
ATOM 2628 O O . ALA B 1 91 ? -20.969 2.467 11.32 1 88.38 91 ALA B O 1
ATOM 2629 N N . LEU B 1 92 ? -21.188 4.336 10.062 1 90.62 92 LEU B N 1
ATOM 2630 C CA . LEU B 1 92 ? -20.406 3.768 8.961 1 90.62 92 LEU B CA 1
ATOM 2631 C C . LEU B 1 92 ? -18.938 4.188 9.047 1 90.62 92 LEU B C 1
ATOM 2633 O O . LEU B 1 92 ? -18.047 3.434 8.648 1 90.62 92 LEU B O 1
ATOM 2637 N N . LEU B 1 93 ? -18.688 5.34 9.547 1 89.38 93 LEU B N 1
ATOM 2638 C CA . LEU B 1 93 ? -17.328 5.855 9.523 1 89.38 93 LEU B CA 1
ATOM 2639 C C . LEU B 1 93 ? -16.391 4.961 10.328 1 89.38 93 LEU B C 1
ATOM 2641 O O . LEU B 1 93 ? -15.32 4.59 9.859 1 89.38 93 LEU B O 1
ATOM 2645 N N . PRO B 1 94 ? -16.75 4.531 11.5 1 85.88 94 PRO B N 1
ATOM 2646 C CA . PRO B 1 94 ? -15.875 3.623 12.242 1 85.88 94 PRO B CA 1
ATOM 2647 C C . PRO B 1 94 ? -15.656 2.295 11.523 1 85.88 94 PRO B C 1
ATOM 2649 O O . PRO B 1 94 ? -14.586 1.696 11.641 1 85.88 94 PRO B O 1
ATOM 2652 N N . LEU B 1 95 ? -16.625 1.828 10.805 1 86.62 95 LEU B N 1
ATOM 2653 C CA . LEU B 1 95 ? -16.5 0.594 10.039 1 86.62 95 LEU B CA 1
ATOM 2654 C C . LEU B 1 95 ? -15.523 0.773 8.875 1 86.62 95 LEU B C 1
ATOM 2656 O O . LEU B 1 95 ? -14.719 -0.121 8.586 1 86.62 95 LEU B O 1
ATOM 2660 N N . VAL B 1 96 ? -15.656 1.889 8.242 1 88.31 96 VAL B N 1
ATOM 2661 C CA . VAL B 1 96 ? -14.766 2.191 7.133 1 88.31 96 VAL B CA 1
ATOM 2662 C C . VAL B 1 96 ? -13.32 2.262 7.629 1 88.31 96 VAL B C 1
ATOM 2664 O O . VAL B 1 96 ? -12.422 1.649 7.039 1 88.31 96 VAL B O 1
ATOM 2667 N N . ILE B 1 97 ? -13.141 2.844 8.703 1 82.94 97 ILE B N 1
ATOM 2668 C CA . ILE B 1 97 ? -11.805 2.99 9.273 1 82.94 97 ILE B CA 1
ATOM 2669 C C . ILE B 1 97 ? -11.297 1.633 9.758 1 82.94 97 ILE B C 1
ATOM 2671 O O . ILE B 1 97 ? -10.148 1.258 9.492 1 82.94 97 ILE B O 1
ATOM 2675 N N . GLY B 1 98 ? -12.125 0.905 10.406 1 81.06 98 GLY B N 1
ATOM 2676 C CA . GLY B 1 98 ? -11.75 -0.412 10.891 1 81.06 98 GLY B CA 1
ATOM 2677 C C . GLY B 1 98 ? -11.453 -1.4 9.781 1 81.06 98 GLY B C 1
ATOM 2678 O O . GLY B 1 98 ? -10.594 -2.271 9.93 1 81.06 98 GLY B O 1
ATOM 2679 N N . SER B 1 99 ? -12.117 -1.243 8.695 1 81.06 99 SER B N 1
ATOM 2680 C CA . SER B 1 99 ? -11.953 -2.162 7.57 1 81.06 99 SER B CA 1
ATOM 2681 C C . SER B 1 99 ? -10.57 -2.041 6.949 1 81.06 99 SER B C 1
ATOM 2683 O O . SER B 1 99 ? -10.109 -2.955 6.258 1 81.06 99 SER B O 1
ATOM 2685 N N . GLN B 1 100 ? -9.977 -0.932 7.133 1 80.31 100 GLN B N 1
ATOM 2686 C CA . GLN B 1 100 ? -8.656 -0.708 6.57 1 80.31 100 GLN B CA 1
ATOM 2687 C C . GLN B 1 100 ? -7.629 -1.656 7.188 1 80.31 100 GLN B C 1
ATOM 2689 O O . GLN B 1 100 ? -6.551 -1.864 6.625 1 80.31 100 GLN B O 1
ATOM 2694 N N . THR B 1 101 ? -8.023 -2.207 8.336 1 77.56 101 THR B N 1
ATOM 2695 C CA . THR B 1 101 ? -7.105 -3.119 9.008 1 77.56 101 THR B CA 1
ATOM 2696 C C . THR B 1 101 ? -7.141 -4.5 8.352 1 77.56 101 THR B C 1
ATOM 2698 O O . THR B 1 101 ? -6.25 -5.32 8.578 1 77.56 101 THR B O 1
ATOM 2701 N N . ILE B 1 102 ? -8.125 -4.73 7.609 1 84.5 102 ILE B N 1
ATOM 2702 C CA . ILE B 1 102 ? -8.242 -5.984 6.871 1 84.5 102 ILE B CA 1
ATOM 2703 C C . ILE B 1 102 ? -7.375 -5.926 5.617 1 84.5 102 ILE B C 1
ATOM 2705 O O . ILE B 1 102 ? -7.516 -5.012 4.801 1 84.5 102 ILE B O 1
ATOM 2709 N N . PRO B 1 103 ? -6.477 -6.828 5.512 1 89.94 103 PRO B N 1
ATOM 2710 C CA . PRO B 1 103 ? -5.707 -6.859 4.266 1 89.94 103 PRO B CA 1
ATOM 2711 C C . PRO B 1 103 ? -6.551 -7.277 3.064 1 89.94 103 PRO B C 1
ATOM 2713 O O . PRO B 1 103 ? -6.496 -8.438 2.643 1 89.94 103 PRO B O 1
ATOM 2716 N N . VAL B 1 104 ? -7.172 -6.379 2.492 1 90.25 104 VAL B N 1
ATOM 2717 C CA . VAL B 1 104 ? -8.172 -6.66 1.467 1 90.25 104 VAL B CA 1
ATOM 2718 C C . VAL B 1 104 ? -7.504 -7.34 0.271 1 90.25 104 VAL B C 1
ATOM 2720 O O . VAL B 1 104 ? -8.156 -8.07 -0.481 1 90.25 104 VAL B O 1
ATOM 2723 N N . PHE B 1 105 ? -6.219 -7.113 0.097 1 91.12 105 PHE B N 1
ATOM 2724 C CA . PHE B 1 105 ? -5.512 -7.738 -1.015 1 91.12 105 PHE B CA 1
ATOM 2725 C C . PHE B 1 105 ? -5.547 -9.258 -0.898 1 91.12 105 PHE B C 1
ATOM 2727 O O . PHE B 1 105 ? -5.414 -9.961 -1.898 1 91.12 105 PHE B O 1
ATOM 2734 N N . ALA B 1 106 ? -5.715 -9.711 0.327 1 92.38 106 ALA B N 1
ATOM 2735 C CA . ALA B 1 106 ? -5.684 -11.148 0.58 1 92.38 106 ALA B CA 1
ATOM 2736 C C . ALA B 1 106 ? -6.914 -11.836 0.002 1 92.38 106 ALA B C 1
ATOM 2738 O O . ALA B 1 106 ? -6.953 -13.07 -0.114 1 92.38 106 ALA B O 1
ATOM 2739 N N . ILE B 1 107 ? -7.836 -11.055 -0.468 1 93.06 107 ILE B N 1
ATOM 2740 C CA . ILE B 1 107 ? -9.062 -11.617 -1.03 1 93.06 107 ILE B CA 1
ATOM 2741 C C . ILE B 1 107 ? -8.867 -11.883 -2.521 1 93.06 107 ILE B C 1
ATOM 2743 O O . ILE B 1 107 ? -9.727 -12.484 -3.168 1 93.06 107 ILE B O 1
ATOM 2747 N N . ALA B 1 108 ? -7.758 -11.594 -3.053 1 95 108 ALA B N 1
ATOM 2748 C CA . ALA B 1 108 ? -7.48 -11.656 -4.484 1 95 108 ALA B CA 1
ATOM 2749 C C . ALA B 1 108 ? -7.789 -13.047 -5.039 1 95 108 ALA B C 1
ATOM 2751 O O . ALA B 1 108 ? -8.43 -13.172 -6.086 1 95 108 ALA B O 1
ATOM 2752 N N . PRO B 1 109 ? -7.395 -14.086 -4.379 1 92.38 109 PRO B N 1
ATOM 2753 C CA . PRO B 1 109 ? -7.711 -15.414 -4.914 1 92.38 109 PRO B CA 1
ATOM 2754 C C . PRO B 1 109 ? -9.219 -15.656 -5.039 1 92.38 109 PRO B C 1
ATOM 2756 O O . PRO B 1 109 ? -9.664 -16.281 -5.996 1 92.38 109 PRO B O 1
ATOM 2759 N N . LEU B 1 110 ? -9.93 -15.141 -4.086 1 93.12 110 LEU B N 1
ATOM 2760 C CA . LEU B 1 110 ? -11.375 -15.305 -4.09 1 93.12 110 LEU B CA 1
ATOM 2761 C C . LEU B 1 110 ? -12.008 -14.5 -5.223 1 93.12 110 LEU B C 1
ATOM 2763 O O . LEU B 1 110 ? -13.008 -14.93 -5.812 1 93.12 110 LEU B O 1
ATOM 2767 N N . LEU B 1 111 ? -11.453 -13.414 -5.516 1 95.5 111 LEU B N 1
ATOM 2768 C CA . LEU B 1 111 ? -11.977 -12.594 -6.602 1 95.5 111 LEU B CA 1
ATOM 2769 C C . LEU B 1 111 ? -11.828 -13.312 -7.941 1 95.5 111 LEU B C 1
ATOM 2771 O O . LEU B 1 111 ? -12.695 -13.195 -8.812 1 95.5 111 LEU B O 1
ATOM 2775 N N . VAL B 1 112 ? -10.703 -14.016 -8.07 1 93.81 112 VAL B N 1
ATOM 2776 C CA . VAL B 1 112 ? -10.508 -14.781 -9.297 1 93.81 112 VAL B CA 1
ATOM 2777 C C . VAL B 1 112 ? -11.555 -15.891 -9.383 1 93.81 112 VAL B C 1
ATOM 2779 O O . VAL B 1 112 ? -12.07 -16.188 -10.461 1 93.81 112 VAL B O 1
ATOM 2782 N N . LEU B 1 113 ? -11.797 -16.438 -8.242 1 90.44 113 LEU B N 1
ATOM 2783 C CA . LEU B 1 113 ? -12.828 -17.469 -8.18 1 90.44 113 LEU B CA 1
ATOM 2784 C C . LEU B 1 113 ? -14.195 -16.891 -8.531 1 90.44 113 LEU B C 1
ATOM 2786 O O . LEU B 1 113 ? -14.984 -17.531 -9.227 1 90.44 113 LEU B O 1
ATOM 2790 N N . TRP B 1 114 ? -14.562 -15.68 -8.141 1 93.31 114 TRP B N 1
ATOM 2791 C CA . TRP B 1 114 ? -15.875 -15.07 -8.273 1 93.31 114 TRP B CA 1
ATOM 2792 C C . TRP B 1 114 ? -16.047 -14.445 -9.656 1 93.31 114 TRP B C 1
ATOM 2794 O O . TRP B 1 114 ? -17.141 -14.492 -10.234 1 93.31 114 TRP B O 1
ATOM 2804 N N . PHE B 1 115 ? -14.961 -13.867 -10.188 1 95.5 115 PHE B N 1
ATOM 2805 C CA . PHE B 1 115 ? -15.109 -13.039 -11.375 1 95.5 115 PHE B CA 1
ATOM 2806 C C . PHE B 1 115 ? -14.352 -13.641 -12.555 1 95.5 115 PHE B C 1
ATOM 2808 O O . PHE B 1 115 ? -14.469 -13.164 -13.68 1 95.5 115 PHE B O 1
ATOM 2815 N N . GLY B 1 116 ? -13.602 -14.648 -12.305 1 93.81 116 GLY B N 1
ATOM 2816 C CA . GLY B 1 116 ? -12.859 -15.305 -13.367 1 93.81 116 GLY B CA 1
ATOM 2817 C C . GLY B 1 116 ? -11.5 -14.672 -13.625 1 93.81 116 GLY B C 1
ATOM 2818 O O . GLY B 1 116 ? -11.047 -13.82 -12.844 1 93.81 116 GLY B O 1
ATOM 2819 N N . TYR B 1 117 ? -10.852 -15.055 -14.688 1 95.69 117 TYR B N 1
ATOM 2820 C CA . TYR B 1 117 ? -9.477 -14.688 -15 1 95.69 117 TYR B CA 1
ATOM 2821 C C . TYR B 1 117 ? -9.438 -13.43 -15.859 1 95.69 117 TYR B C 1
ATOM 2823 O O . TYR B 1 117 ? -8.359 -12.945 -16.219 1 95.69 117 TYR B O 1
ATOM 2831 N N . GLY B 1 118 ? -10.633 -12.93 -16.219 1 95.56 118 GLY B N 1
ATOM 2832 C CA . GLY B 1 118 ? -10.703 -11.727 -17.031 1 95.56 118 GLY B CA 1
ATOM 2833 C C . GLY B 1 118 ? -10.414 -10.453 -16.234 1 95.56 118 GLY B C 1
ATOM 2834 O O . GLY B 1 118 ? -9.812 -10.508 -15.172 1 95.56 118 GLY B O 1
ATOM 2835 N N . ILE B 1 119 ? -10.812 -9.344 -16.766 1 96.19 119 ILE B N 1
ATOM 2836 C CA . ILE B 1 119 ? -10.453 -8.031 -16.234 1 96.19 119 ILE B CA 1
ATOM 2837 C C . ILE B 1 119 ? -11.219 -7.77 -14.938 1 96.19 119 ILE B C 1
ATOM 2839 O O . ILE B 1 119 ? -10.758 -7.016 -14.078 1 96.19 119 ILE B O 1
ATOM 2843 N N . GLY B 1 120 ? -12.328 -8.398 -14.758 1 97.5 120 GLY B N 1
ATOM 2844 C CA . GLY B 1 120 ? -13.234 -8.125 -13.656 1 97.5 120 GLY B CA 1
ATOM 2845 C C . GLY B 1 120 ? -12.578 -8.289 -12.297 1 97.5 120 GLY B C 1
ATOM 2846 O O . GLY B 1 120 ? -12.68 -7.41 -11.438 1 97.5 120 GLY B O 1
ATOM 2847 N N . SER B 1 121 ? -11.906 -9.453 -12.062 1 97.44 121 SER B N 1
ATOM 2848 C CA . SER B 1 121 ? -11.281 -9.727 -10.773 1 97.44 121 SER B CA 1
ATOM 2849 C C . SER B 1 121 ? -10.195 -8.695 -10.461 1 97.44 121 SER B C 1
ATOM 2851 O O . SER B 1 121 ? -10.031 -8.297 -9.305 1 97.44 121 SER B O 1
ATOM 2853 N N . LYS B 1 122 ? -9.445 -8.188 -11.406 1 98 122 LYS B N 1
ATOM 2854 C CA . LYS B 1 122 ? -8.375 -7.211 -11.195 1 98 122 LYS B CA 1
ATOM 2855 C C . LYS B 1 122 ? -8.953 -5.828 -10.914 1 98 122 LYS B C 1
ATOM 2857 O O . LYS B 1 122 ? -8.43 -5.098 -10.07 1 98 122 LYS B O 1
ATOM 2862 N N . VAL B 1 123 ? -10.016 -5.52 -11.617 1 98.5 123 VAL B N 1
ATOM 2863 C CA . VAL B 1 123 ? -10.672 -4.23 -11.43 1 98.5 123 VAL B CA 1
ATOM 2864 C C . VAL B 1 123 ? -11.242 -4.141 -10.008 1 98.5 123 VAL B C 1
ATOM 2866 O O . VAL B 1 123 ? -11.047 -3.137 -9.32 1 98.5 123 VAL B O 1
ATOM 2869 N N . VAL B 1 124 ? -11.914 -5.18 -9.609 1 98.12 124 VAL B N 1
ATOM 2870 C CA . VAL B 1 124 ? -12.508 -5.188 -8.273 1 98.12 124 VAL B CA 1
ATOM 2871 C C . VAL B 1 124 ? -11.406 -5.137 -7.219 1 98.12 124 VAL B C 1
ATOM 2873 O O . VAL B 1 124 ? -11.531 -4.441 -6.207 1 98.12 124 VAL B O 1
ATOM 2876 N N . MET B 1 125 ? -10.344 -5.875 -7.398 1 97.31 125 MET B N 1
ATOM 2877 C CA . MET B 1 125 ? -9.227 -5.867 -6.457 1 97.31 125 MET B CA 1
ATOM 2878 C C . MET B 1 125 ? -8.648 -4.465 -6.316 1 97.31 125 MET B C 1
ATOM 2880 O O . MET B 1 125 ? -8.445 -3.979 -5.203 1 97.31 125 MET B O 1
ATOM 2884 N N . ALA B 1 126 ? -8.352 -3.846 -7.434 1 97.81 126 ALA B N 1
ATOM 2885 C CA . ALA B 1 126 ? -7.836 -2.48 -7.422 1 97.81 126 ALA B CA 1
ATOM 2886 C C . ALA B 1 126 ? -8.82 -1.526 -6.754 1 97.81 126 ALA B C 1
ATOM 2888 O O . ALA B 1 126 ? -8.422 -0.686 -5.941 1 97.81 126 ALA B O 1
ATOM 2889 N N . ALA B 1 127 ? -10.055 -1.688 -7.047 1 98.06 127 ALA B N 1
ATOM 2890 C CA . ALA B 1 127 ? -11.094 -0.811 -6.508 1 98.06 127 ALA B CA 1
ATOM 2891 C C . ALA B 1 127 ? -11.18 -0.934 -4.988 1 98.06 127 ALA B C 1
ATOM 2893 O O . ALA B 1 127 ? -11.328 0.068 -4.285 1 98.06 127 ALA B O 1
ATOM 2894 N N . LEU B 1 128 ? -11.117 -2.125 -4.512 1 95.94 128 LEU B N 1
ATOM 2895 C CA . LEU B 1 128 ? -11.258 -2.375 -3.084 1 95.94 128 LEU B CA 1
ATOM 2896 C C . LEU B 1 128 ? -10.141 -1.697 -2.297 1 95.94 128 LEU B C 1
ATOM 2898 O O . LEU B 1 128 ? -10.391 -1.106 -1.242 1 95.94 128 LEU B O 1
ATOM 2902 N N . ILE B 1 129 ? -8.984 -1.741 -2.832 1 93.94 129 ILE B N 1
ATOM 2903 C CA . ILE B 1 129 ? -7.844 -1.148 -2.146 1 93.94 129 ILE B CA 1
ATOM 2904 C C . ILE B 1 129 ? -7.953 0.374 -2.182 1 93.94 129 ILE B C 1
ATOM 2906 O O . ILE B 1 129 ? -7.676 1.046 -1.186 1 93.94 129 ILE B O 1
ATOM 2910 N N . VAL B 1 130 ? -8.367 0.866 -3.254 1 96.25 130 VAL B N 1
ATOM 2911 C CA . VAL B 1 130 ? -8.422 2.305 -3.498 1 96.25 130 VAL B CA 1
ATOM 2912 C C . VAL B 1 130 ? -9.617 2.91 -2.768 1 96.25 130 VAL B C 1
ATOM 2914 O O . VAL B 1 130 ? -9.609 4.098 -2.438 1 96.25 130 VAL B O 1
ATOM 2917 N N . PHE B 1 131 ? -10.648 2.152 -2.49 1 96.44 131 PHE B N 1
ATOM 2918 C CA . PHE B 1 131 ? -11.922 2.596 -1.939 1 96.44 131 PHE B CA 1
ATOM 2919 C C . PHE B 1 131 ? -11.719 3.322 -0.615 1 96.44 131 PHE B C 1
ATOM 2921 O O . PHE B 1 131 ? -12.297 4.387 -0.389 1 96.44 131 PHE B O 1
ATOM 2928 N N . PHE B 1 132 ? -10.875 2.891 0.177 1 93.44 132 PHE B N 1
ATOM 2929 C CA . PHE B 1 132 ? -10.742 3.377 1.544 1 93.44 132 PHE B CA 1
ATOM 2930 C C . PHE B 1 132 ? -10.156 4.781 1.563 1 93.44 132 PHE B C 1
ATOM 2932 O O . PHE B 1 132 ? -10.758 5.703 2.125 1 93.44 132 PHE B O 1
ATOM 2939 N N . PRO B 1 133 ? -8.953 4.977 0.93 1 93.62 133 PRO B N 1
ATOM 2940 C CA . PRO B 1 133 ? -8.391 6.328 0.993 1 93.62 133 PRO B CA 1
ATOM 2941 C C . PRO B 1 133 ? -9.312 7.375 0.361 1 93.62 133 PRO B C 1
ATOM 2943 O O . PRO B 1 133 ? -9.375 8.508 0.84 1 93.62 133 PRO B O 1
ATOM 2946 N N . ILE B 1 134 ? -10.047 7.004 -0.603 1 97.06 134 ILE B N 1
ATOM 2947 C CA . ILE B 1 134 ? -10.93 7.965 -1.258 1 97.06 134 ILE B CA 1
ATOM 2948 C C . ILE B 1 134 ? -12.109 8.289 -0.345 1 97.06 134 ILE B C 1
ATOM 2950 O O . ILE B 1 134 ? -12.477 9.453 -0.183 1 97.06 134 ILE B O 1
ATOM 2954 N N . THR B 1 135 ? -12.711 7.309 0.258 1 97.19 135 THR B N 1
ATOM 2955 C CA . THR B 1 135 ? -13.867 7.5 1.127 1 97.19 135 THR B CA 1
ATOM 2956 C C . THR B 1 135 ? -13.5 8.359 2.336 1 97.19 135 THR B C 1
ATOM 2958 O O . THR B 1 135 ? -14.18 9.336 2.641 1 97.19 135 THR B O 1
ATOM 2961 N N . VAL B 1 136 ? -12.438 8.016 2.969 1 94.69 136 VAL B N 1
ATOM 2962 C CA . VAL B 1 136 ? -12.031 8.703 4.188 1 94.69 136 VAL B CA 1
ATOM 2963 C C . VAL B 1 136 ? -11.656 10.148 3.867 1 94.69 136 VAL B C 1
ATOM 2965 O O . VAL B 1 136 ? -12.055 11.078 4.578 1 94.69 136 VAL B O 1
ATOM 2968 N N . SER B 1 137 ? -10.906 10.359 2.791 1 95.88 137 SER B N 1
ATOM 2969 C CA . SER B 1 137 ? -10.5 11.711 2.422 1 95.88 137 SER B CA 1
ATOM 2970 C C . SER B 1 137 ? -11.711 12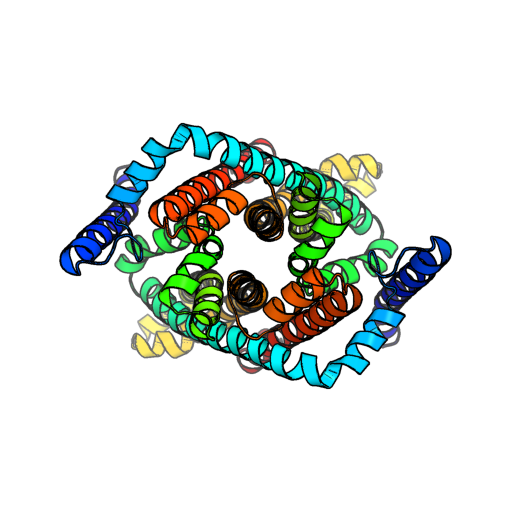.555 2.021 1 95.88 137 SER B C 1
ATOM 2972 O O . SER B 1 137 ? -11.734 13.766 2.262 1 95.88 137 SER B O 1
ATOM 2974 N N . THR B 1 138 ? -12.617 11.914 1.398 1 97.12 138 THR B N 1
ATOM 2975 C CA . THR B 1 138 ? -13.844 12.617 1.019 1 97.12 138 THR B CA 1
ATOM 2976 C C . THR B 1 138 ? -14.609 13.078 2.256 1 97.12 138 THR B C 1
ATOM 2978 O O . THR B 1 138 ? -15.031 14.234 2.334 1 97.12 138 THR B O 1
ATOM 2981 N N . VAL B 1 139 ? -14.812 12.234 3.217 1 96.44 139 VAL B N 1
ATOM 2982 C CA . VAL B 1 139 ? -15.5 12.578 4.453 1 96.44 139 VAL B CA 1
ATOM 2983 C C . VAL B 1 139 ? -14.773 13.719 5.156 1 96.44 139 VAL B C 1
ATOM 2985 O O . VAL B 1 139 ? -15.391 14.719 5.531 1 96.44 139 VAL B O 1
ATOM 2988 N N . GLN B 1 140 ? -13.477 13.586 5.293 1 94.06 140 GLN B N 1
ATOM 2989 C CA . GLN B 1 140 ? -12.672 14.594 5.973 1 94.06 140 GLN B CA 1
ATOM 2990 C C . GLN B 1 140 ? -12.758 15.938 5.25 1 94.06 140 GLN B C 1
ATOM 2992 O O . GLN B 1 140 ? -12.891 16.984 5.887 1 94.06 140 GLN B O 1
ATOM 2997 N N . GLY B 1 141 ? -12.625 15.867 3.975 1 94.94 141 GLY B N 1
ATOM 2998 C CA . GLY B 1 141 ? -12.695 17.094 3.195 1 94.94 141 GLY B CA 1
ATOM 2999 C C . GLY B 1 141 ? -14.039 17.797 3.312 1 94.94 141 GLY B C 1
ATOM 3000 O O . GLY B 1 141 ? -14.086 19.016 3.516 1 94.94 141 GLY B O 1
ATOM 3001 N N . LEU B 1 142 ? -15.07 17.125 3.24 1 94.56 142 LEU B N 1
ATOM 3002 C CA . LEU B 1 142 ? -16.406 17.703 3.273 1 94.56 142 LEU B CA 1
ATOM 3003 C C . LEU B 1 142 ? -16.734 18.234 4.668 1 94.56 142 LEU B C 1
ATOM 3005 O O . LEU B 1 142 ? -17.5 19.188 4.809 1 94.56 142 LEU B O 1
ATOM 3009 N N . LYS B 1 143 ? -16.125 17.625 5.613 1 93.19 143 LYS B N 1
ATOM 3010 C CA . LYS B 1 143 ? -16.391 18.047 6.984 1 93.19 143 LYS B CA 1
ATOM 3011 C C . LYS B 1 143 ? -15.453 19.188 7.406 1 93.19 143 LYS B C 1
ATOM 3013 O O . LYS B 1 143 ? -15.664 19.828 8.438 1 93.19 143 LYS B O 1
ATOM 3018 N N . ALA B 1 144 ? -14.469 19.359 6.652 1 90.69 144 ALA B N 1
ATOM 3019 C CA . ALA B 1 144 ? -13.477 20.375 7 1 90.69 144 ALA B CA 1
ATOM 3020 C C . ALA B 1 144 ? -13.922 21.75 6.516 1 90.69 144 ALA B C 1
ATOM 3022 O O . ALA B 1 144 ? -13.234 22.75 6.754 1 90.69 144 ALA B O 1
ATOM 3023 N N . ALA B 1 145 ? -15 21.859 6.012 1 86.38 145 ALA B N 1
ATOM 3024 C CA . ALA B 1 145 ? -15.477 23.141 5.484 1 86.38 145 ALA B CA 1
ATOM 3025 C C . ALA B 1 145 ? -15.539 24.203 6.578 1 86.38 145 ALA B C 1
ATOM 3027 O O . ALA B 1 145 ? -15.883 23.906 7.723 1 86.38 145 ALA B O 1
ATOM 3028 N N . ASP B 1 146 ? -15.219 25.359 6.266 1 85.44 146 ASP B N 1
ATOM 3029 C CA . ASP B 1 146 ? -15.195 26.5 7.18 1 85.44 146 ASP B CA 1
ATOM 3030 C C . ASP B 1 146 ? -16.562 26.719 7.828 1 85.44 146 ASP B C 1
ATOM 3032 O O . ASP B 1 146 ? -17.531 27.062 7.152 1 85.44 146 ASP B O 1
ATOM 3036 N N . ARG B 1 147 ? -16.516 26.672 9.047 1 83.75 147 ARG B N 1
ATOM 3037 C CA . ARG B 1 147 ? -17.766 26.781 9.805 1 83.75 147 ARG B CA 1
ATOM 3038 C C . ARG B 1 147 ? -18.328 28.203 9.703 1 83.75 147 ARG B C 1
ATOM 3040 O O . ARG B 1 147 ? -19.547 28.375 9.664 1 83.75 147 ARG B O 1
ATOM 3047 N N . ASP B 1 148 ? -17.328 29.109 9.672 1 85.31 148 ASP B N 1
ATOM 3048 C CA . ASP B 1 148 ? -17.781 30.484 9.586 1 85.31 148 ASP B CA 1
ATOM 3049 C C . ASP B 1 148 ? -18.531 30.75 8.281 1 85.31 148 ASP B C 1
ATOM 3051 O O . ASP B 1 148 ? -19.562 31.422 8.258 1 85.31 148 ASP B O 1
ATOM 3055 N N . LEU B 1 149 ? -17.984 30.219 7.246 1 86.31 149 LEU B N 1
ATOM 3056 C CA . LEU B 1 149 ? -18.609 30.375 5.941 1 86.31 149 LEU B CA 1
ATOM 3057 C C . LEU B 1 149 ? -19.953 29.625 5.891 1 86.31 149 LEU B C 1
ATOM 3059 O O . LEU B 1 149 ? -20.922 30.141 5.324 1 86.31 149 LEU B O 1
ATOM 3063 N N . LEU B 1 150 ? -20.016 28.562 6.508 1 85.5 150 LEU B N 1
ATOM 3064 C CA . LEU B 1 150 ? -21.25 27.781 6.547 1 85.5 150 LEU B CA 1
ATOM 3065 C C . LEU B 1 150 ? -22.328 28.5 7.344 1 85.5 150 LEU B C 1
ATOM 3067 O O . LEU B 1 150 ? -23.5 28.547 6.93 1 85.5 150 LEU B O 1
ATOM 3071 N N . ASP B 1 151 ? -21.922 29.078 8.398 1 85.81 151 ASP B N 1
ATOM 3072 C CA . ASP B 1 151 ? -22.844 29.844 9.219 1 85.81 151 ASP B CA 1
ATOM 3073 C C . ASP B 1 151 ? -23.391 31.047 8.469 1 85.81 151 ASP B C 1
ATOM 3075 O O . ASP B 1 151 ? -24.578 31.375 8.555 1 85.81 151 ASP B O 1
ATOM 3079 N N . LEU B 1 152 ? -22.406 31.594 7.848 1 86.25 152 LEU B N 1
ATOM 3080 C CA . LEU B 1 152 ? -22.812 32.75 7.059 1 86.25 152 LEU B CA 1
ATOM 3081 C C . LEU B 1 152 ? -23.859 32.375 6.02 1 86.25 152 LEU B C 1
ATOM 3083 O O . LEU B 1 152 ? -24.844 33.062 5.844 1 86.25 152 LEU B O 1
ATOM 3087 N N . LEU B 1 153 ? -23.688 31.359 5.379 1 86.62 153 LEU B N 1
ATOM 3088 C CA . LEU B 1 153 ? -24.594 30.938 4.309 1 86.62 153 LEU B CA 1
ATOM 3089 C C . LEU B 1 153 ? -25.922 30.469 4.875 1 86.62 153 LEU B C 1
ATOM 3091 O O . LEU B 1 153 ? -26.969 30.625 4.234 1 86.62 153 LEU B O 1
ATOM 3095 N N . ARG B 1 154 ? -25.906 29.969 6.062 1 82.38 154 ARG B N 1
ATOM 3096 C CA . ARG B 1 154 ? -27.141 29.578 6.734 1 82.38 154 ARG B CA 1
ATOM 3097 C C . ARG B 1 154 ? -27.984 30.797 7.094 1 82.38 154 ARG B C 1
ATOM 3099 O O . ARG B 1 154 ? -29.219 30.781 6.996 1 82.38 154 ARG B O 1
ATOM 3106 N N . VAL B 1 155 ? -27.266 31.797 7.465 1 86.94 155 VAL B N 1
ATOM 3107 C CA . VAL B 1 155 ? -27.938 33.062 7.785 1 86.94 155 VAL B CA 1
ATOM 3108 C C . VAL B 1 155 ? -28.594 33.625 6.527 1 86.94 155 VAL B C 1
ATOM 3110 O O . VAL B 1 155 ? -29.688 34.188 6.59 1 86.94 155 VAL B O 1
ATOM 3113 N N . LEU B 1 156 ? -27.969 33.438 5.43 1 90.69 156 LEU B N 1
ATOM 3114 C CA . LEU B 1 156 ? -28.469 33.938 4.156 1 90.69 156 LEU B CA 1
ATOM 3115 C C . LEU B 1 156 ? -29.516 32.969 3.576 1 90.69 156 LEU B C 1
ATOM 3117 O O . LEU B 1 156 ? -29.984 33.156 2.449 1 90.69 156 LEU B O 1
ATOM 3121 N N . GLU B 1 157 ? -29.875 31.875 4.352 1 90 157 GLU B N 1
ATOM 3122 C CA . GLU B 1 157 ? -30.891 30.891 4.02 1 90 157 GLU B CA 1
ATOM 3123 C C . GLU B 1 157 ? -30.562 30.172 2.721 1 90 157 GLU B C 1
ATOM 3125 O O . GLU B 1 157 ? -31.438 29.969 1.872 1 90 157 GLU B O 1
ATOM 3130 N N . ALA B 1 158 ? -29.328 30.016 2.455 1 87.88 158 ALA B N 1
ATOM 3131 C CA . ALA B 1 158 ? -28.906 29.219 1.31 1 87.88 158 ALA B CA 1
ATOM 3132 C C . ALA B 1 158 ? -29.359 27.766 1.457 1 87.88 158 ALA B C 1
ATOM 3134 O O . ALA B 1 158 ? -29.344 27.203 2.557 1 87.88 158 ALA B O 1
ATOM 3135 N N . GLY B 1 159 ? -29.844 27.156 0.396 1 90.81 159 GLY B N 1
ATOM 3136 C CA . GLY B 1 159 ? -30.281 25.766 0.398 1 90.81 159 GLY B CA 1
ATOM 3137 C C . GLY B 1 159 ? -29.141 24.781 0.61 1 90.81 159 GLY B C 1
ATOM 3138 O O . GLY B 1 159 ? -27.984 25.109 0.353 1 90.81 159 GLY B O 1
ATOM 3139 N N . ARG B 1 160 ? -29.391 23.641 1.113 1 86.69 160 ARG B N 1
ATOM 3140 C CA . ARG B 1 160 ? -28.406 22.625 1.444 1 86.69 160 ARG B CA 1
ATOM 3141 C C . ARG B 1 160 ? -27.609 22.219 0.214 1 86.69 160 ARG B C 1
ATOM 3143 O O . ARG B 1 160 ? -26.391 21.984 0.305 1 86.69 160 ARG B O 1
ATOM 3150 N N . TRP B 1 161 ? -28.25 22.188 -0.933 1 90.06 161 TRP B N 1
ATOM 3151 C CA . TRP B 1 161 ? -27.578 21.766 -2.162 1 90.06 161 TRP B CA 1
ATOM 3152 C C . TRP B 1 161 ? -26.641 22.859 -2.664 1 90.06 161 TRP B C 1
ATOM 3154 O O . TRP B 1 161 ? -25.562 22.562 -3.18 1 90.06 161 TRP B O 1
ATOM 3164 N N . ARG B 1 162 ? -27.062 24.062 -2.475 1 89 162 ARG B N 1
ATOM 3165 C CA . ARG B 1 162 ? -26.203 25.172 -2.861 1 89 162 ARG B CA 1
ATOM 3166 C C . ARG B 1 162 ? -24.953 25.25 -1.987 1 89 162 ARG B C 1
ATOM 3168 O O . ARG B 1 162 ? -23.844 25.438 -2.492 1 89 162 ARG B O 1
ATOM 3175 N N . ILE B 1 163 ? -25.172 25.047 -0.738 1 88.5 163 ILE B N 1
ATOM 3176 C CA . ILE B 1 163 ? -24.062 25.062 0.198 1 88.5 163 ILE B CA 1
ATOM 3177 C C . ILE B 1 163 ? -23.109 23.906 -0.12 1 88.5 163 ILE B C 1
ATOM 3179 O O . ILE B 1 163 ? -21.891 24.094 -0.151 1 88.5 163 ILE B O 1
ATOM 3183 N N . PHE B 1 164 ? -23.703 22.781 -0.419 1 90.75 164 PHE B N 1
ATOM 3184 C CA . PHE B 1 164 ? -22.906 21.594 -0.703 1 90.75 164 PHE B CA 1
ATOM 3185 C C . PHE B 1 164 ? -22.031 21.797 -1.931 1 90.75 164 PHE B C 1
ATOM 3187 O O . PHE B 1 164 ? -20.812 21.594 -1.871 1 90.75 164 PHE B O 1
ATOM 3194 N N . TRP B 1 165 ? -22.516 22.328 -2.984 1 90.5 165 TRP B N 1
ATOM 3195 C CA . TRP B 1 165 ? -21.812 22.391 -4.258 1 90.5 165 TRP B CA 1
ATOM 3196 C C . TRP B 1 165 ? -20.938 23.641 -4.34 1 90.5 165 TRP B C 1
ATOM 3198 O O . TRP B 1 165 ? -19.922 23.641 -5.031 1 90.5 165 TRP B O 1
ATOM 3208 N N . THR B 1 166 ? -21.234 24.656 -3.584 1 88.31 166 THR B N 1
ATOM 3209 C CA . THR B 1 166 ? -20.531 25.938 -3.734 1 88.31 166 THR B CA 1
ATOM 3210 C C . THR B 1 166 ? -19.453 26.094 -2.656 1 88.31 166 THR B C 1
ATOM 3212 O O . THR B 1 166 ? -18.453 26.766 -2.865 1 88.31 166 THR B O 1
ATOM 3215 N N . VAL B 1 167 ? -19.641 25.391 -1.575 1 89.25 167 VAL B N 1
ATOM 3216 C CA . VAL B 1 167 ? -18.703 25.594 -0.483 1 89.25 167 VAL B CA 1
ATOM 3217 C C . VAL B 1 167 ? -18.031 24.281 -0.112 1 89.25 167 VAL B C 1
ATOM 3219 O O . VAL B 1 167 ? -16.828 24.125 -0.259 1 89.25 167 VAL B O 1
ATOM 3222 N N . ARG B 1 168 ? -18.812 23.281 0.222 1 91.38 168 ARG B N 1
ATOM 3223 C CA . ARG B 1 168 ? -18.266 22.047 0.775 1 91.38 168 ARG B CA 1
ATOM 3224 C C . ARG B 1 168 ? -17.406 21.328 -0.25 1 91.38 168 ARG B C 1
ATOM 3226 O O . ARG B 1 168 ? -16.281 20.938 0.048 1 91.38 168 ARG B O 1
ATOM 3233 N N . VAL B 1 169 ? -17.969 21.203 -1.422 1 92.56 169 VAL B N 1
ATOM 3234 C CA . VAL B 1 169 ? -17.281 20.406 -2.443 1 92.56 169 VAL B CA 1
ATOM 3235 C C . VAL B 1 169 ? -15.984 21.109 -2.854 1 92.56 169 VAL B C 1
ATOM 3237 O O . VAL B 1 169 ? -14.914 20.484 -2.828 1 92.56 169 VAL B O 1
ATOM 3240 N N . PRO B 1 170 ? -16.047 22.375 -3.166 1 92 170 PRO B N 1
ATOM 3241 C CA . PRO B 1 170 ? -14.805 23.047 -3.539 1 92 170 PRO B CA 1
ATOM 3242 C C . PRO B 1 170 ? -13.766 23.016 -2.422 1 92 170 PRO B C 1
ATOM 3244 O O . PRO B 1 170 ? -12.578 22.828 -2.684 1 92 170 PRO B O 1
ATOM 3247 N N . GLN B 1 171 ? -14.148 23.141 -1.238 1 91.94 171 GLN B N 1
ATOM 3248 C CA . GLN B 1 171 ? -13.219 23.156 -0.116 1 91.94 171 GLN B CA 1
ATOM 3249 C C . GLN B 1 171 ? -12.719 21.75 0.196 1 91.94 171 GLN B C 1
ATOM 3251 O O . GLN B 1 171 ? -11.672 21.578 0.835 1 91.94 171 GLN B O 1
ATOM 3256 N N . ALA B 1 172 ? -13.445 20.781 -0.295 1 95.44 172 ALA B N 1
ATOM 3257 C CA . ALA B 1 172 ? -13.086 19.391 -0.027 1 95.44 172 ALA B CA 1
ATOM 3258 C C . ALA B 1 172 ? -12.125 18.859 -1.087 1 95.44 172 ALA B C 1
ATOM 3260 O O . ALA B 1 172 ? -11.508 17.812 -0.897 1 95.44 172 ALA B O 1
ATOM 3261 N N . LEU B 1 173 ? -12.062 19.578 -2.197 1 95.69 173 LEU B N 1
ATOM 3262 C CA . LEU B 1 173 ? -11.359 19.047 -3.365 1 95.69 173 LEU B CA 1
ATOM 3263 C C . LEU B 1 173 ? -9.906 18.719 -3.025 1 95.69 173 LEU B C 1
ATOM 3265 O O . LEU B 1 173 ? -9.414 17.641 -3.361 1 95.69 173 LEU B O 1
ATOM 3269 N N . PRO B 1 174 ? -9.219 19.594 -2.293 1 93.81 174 PRO B N 1
ATOM 3270 C CA . PRO B 1 174 ? -7.832 19.266 -1.962 1 93.81 174 PRO B CA 1
ATOM 3271 C C . PRO B 1 174 ? -7.719 17.969 -1.145 1 93.81 174 PRO B C 1
ATOM 3273 O O . PRO B 1 174 ? -6.809 17.172 -1.371 1 93.81 174 PRO B O 1
ATOM 3276 N N . HIS B 1 175 ? -8.617 17.766 -0.277 1 94.25 175 HIS B N 1
ATOM 3277 C CA . HIS B 1 175 ? -8.633 16.547 0.527 1 94.25 175 HIS B CA 1
ATOM 3278 C C . HIS B 1 175 ? -8.969 15.328 -0.326 1 94.25 175 HIS B C 1
ATOM 3280 O O . HIS B 1 175 ? -8.328 14.281 -0.192 1 94.25 175 HIS B O 1
ATOM 3286 N N . ILE B 1 176 ? -9.906 15.523 -1.148 1 96.94 176 ILE B N 1
ATOM 3287 C CA . ILE B 1 176 ? -10.336 14.43 -2.018 1 96.94 176 ILE B CA 1
ATOM 3288 C C . ILE B 1 176 ? -9.18 14.016 -2.928 1 96.94 176 ILE B C 1
ATOM 3290 O O . ILE B 1 176 ? -8.914 12.828 -3.104 1 96.94 176 ILE B O 1
ATOM 3294 N N . PHE B 1 177 ? -8.484 14.984 -3.467 1 96.94 177 PHE B N 1
ATOM 3295 C CA . PHE B 1 177 ? -7.383 14.672 -4.363 1 96.94 177 PHE B CA 1
ATOM 3296 C C . PHE B 1 177 ? -6.211 14.07 -3.592 1 96.94 177 PHE B C 1
ATOM 3298 O O . PHE B 1 177 ? -5.461 13.25 -4.129 1 96.94 177 PHE B O 1
ATOM 3305 N N . ALA B 1 178 ? -6.012 14.461 -2.311 1 93.62 178 ALA B N 1
ATOM 3306 C CA . ALA B 1 178 ? -5.016 13.789 -1.48 1 93.62 178 ALA B CA 1
ATOM 3307 C C . ALA B 1 178 ? -5.312 12.289 -1.375 1 93.62 178 ALA B C 1
ATOM 3309 O O . ALA B 1 178 ? -4.41 11.461 -1.518 1 93.62 178 ALA B O 1
ATOM 3310 N N . GLY B 1 179 ? -6.551 11.984 -1.199 1 95.38 179 GLY B N 1
ATOM 3311 C CA . GLY B 1 179 ? -6.969 10.594 -1.177 1 95.38 179 GLY B CA 1
ATOM 3312 C C . GLY B 1 179 ? -6.844 9.914 -2.525 1 95.38 179 GLY B C 1
ATOM 3313 O O . GLY B 1 179 ? -6.457 8.742 -2.602 1 95.38 179 GLY B O 1
ATOM 3314 N N . ALA B 1 180 ? -7.145 10.656 -3.549 1 97.31 180 ALA B N 1
ATOM 3315 C CA . ALA B 1 180 ? -7.059 10.117 -4.902 1 97.31 180 ALA B CA 1
ATOM 3316 C C . ALA B 1 180 ? -5.613 9.797 -5.277 1 97.31 180 ALA B C 1
ATOM 3318 O O . ALA B 1 180 ? -5.348 8.805 -5.957 1 97.31 180 ALA B O 1
ATOM 3319 N N . LYS B 1 181 ? -4.703 10.664 -4.93 1 95.12 181 LYS B N 1
ATOM 3320 C CA . LYS B 1 181 ? -3.289 10.422 -5.199 1 95.12 181 LYS B CA 1
ATOM 3321 C C . LYS B 1 181 ? -2.799 9.164 -4.492 1 95.12 181 LYS B C 1
ATOM 3323 O O . LYS B 1 181 ? -2.137 8.32 -5.102 1 95.12 181 LYS B O 1
ATOM 3328 N N . ILE B 1 182 ? -3.166 8.977 -3.264 1 91.62 182 ILE B N 1
ATOM 3329 C CA . ILE B 1 182 ? -2.836 7.758 -2.529 1 91.62 182 ILE B CA 1
ATOM 3330 C C . ILE B 1 182 ? -3.496 6.555 -3.201 1 91.62 182 ILE B C 1
ATOM 3332 O O . ILE B 1 182 ? -2.854 5.527 -3.416 1 91.62 182 ILE B O 1
ATOM 3336 N N . GLY B 1 183 ? -4.762 6.719 -3.508 1 95.88 183 GLY B N 1
ATOM 3337 C CA . GLY B 1 183 ? -5.512 5.66 -4.168 1 95.88 183 GLY B CA 1
ATOM 3338 C C . GLY B 1 183 ? -4.895 5.223 -5.48 1 95.88 183 GLY B C 1
ATOM 3339 O O . GLY B 1 183 ? -4.836 4.027 -5.781 1 95.88 183 GLY B O 1
ATOM 3340 N N . MET B 1 184 ? -4.504 6.184 -6.262 1 95.88 184 MET B N 1
ATOM 3341 C CA . MET B 1 184 ? -3.904 5.863 -7.555 1 95.88 184 MET B CA 1
ATOM 3342 C C . MET B 1 184 ? -2.625 5.051 -7.375 1 95.88 184 MET B C 1
ATOM 3344 O O . MET B 1 184 ? -2.389 4.09 -8.109 1 95.88 184 MET B O 1
ATOM 3348 N N . ALA B 1 185 ? -1.824 5.43 -6.418 1 90.75 185 ALA B N 1
ATOM 3349 C CA . ALA B 1 185 ? -0.577 4.715 -6.152 1 90.75 185 ALA B CA 1
ATOM 3350 C C . ALA B 1 185 ? -0.849 3.268 -5.754 1 90.75 185 ALA B C 1
ATOM 3352 O O . ALA B 1 185 ? -0.211 2.346 -6.266 1 90.75 185 ALA B O 1
ATOM 3353 N N . VAL B 1 186 ? -1.803 3.018 -4.918 1 91.88 186 VAL B N 1
ATOM 3354 C CA . VAL B 1 186 ? -2.025 1.675 -4.395 1 91.88 186 VAL B CA 1
ATOM 3355 C C . VAL B 1 186 ? -2.852 0.861 -5.387 1 91.88 186 VAL B C 1
ATOM 3357 O O . VAL B 1 186 ? -2.908 -0.367 -5.297 1 91.88 186 VAL B O 1
ATOM 3360 N N . SER B 1 187 ? -3.525 1.584 -6.34 1 96.31 187 SER B N 1
ATOM 3361 C CA . SER B 1 187 ? -4.273 0.866 -7.367 1 96.31 187 SER B CA 1
ATOM 3362 C C . SER B 1 187 ? -3.352 -0.015 -8.203 1 96.31 187 SER B C 1
ATOM 3364 O O . SER B 1 187 ? -3.762 -1.077 -8.68 1 96.31 187 SER B O 1
ATOM 3366 N N . VAL B 1 188 ? -2.148 0.399 -8.406 1 95.75 188 VAL B N 1
ATOM 3367 C CA . VAL B 1 188 ? -1.152 -0.374 -9.141 1 95.75 188 VAL B CA 1
ATOM 3368 C C . VAL B 1 188 ? -0.88 -1.688 -8.414 1 95.75 188 VAL B C 1
ATOM 3370 O O . VAL B 1 188 ? -0.822 -2.75 -9.039 1 95.75 188 VAL B O 1
ATOM 3373 N N . ILE B 1 189 ? -0.798 -1.617 -7.129 1 93.62 189 ILE B N 1
ATOM 3374 C CA . ILE B 1 189 ? -0.593 -2.803 -6.305 1 93.62 189 ILE B CA 1
ATOM 3375 C C . ILE B 1 189 ? -1.765 -3.766 -6.484 1 93.62 189 ILE B C 1
ATOM 3377 O O . ILE B 1 189 ? -1.565 -4.953 -6.742 1 93.62 189 ILE B O 1
ATOM 3381 N N . GLY B 1 190 ? -2.938 -3.24 -6.398 1 95.06 190 GLY B N 1
ATOM 3382 C CA . GLY B 1 190 ? -4.133 -4.062 -6.508 1 95.06 190 GLY B CA 1
ATOM 3383 C C . GLY B 1 190 ? -4.246 -4.773 -7.844 1 95.06 190 GLY B C 1
ATOM 3384 O O . GLY B 1 190 ? -4.551 -5.969 -7.891 1 95.06 190 GLY B O 1
ATOM 3385 N N . ALA B 1 191 ? -3.984 -4.039 -8.883 1 96.88 191 ALA B N 1
ATOM 3386 C CA . ALA B 1 191 ? -4.098 -4.621 -10.219 1 96.88 191 ALA B CA 1
ATOM 3387 C C . ALA B 1 191 ? -3.088 -5.746 -10.414 1 96.88 191 ALA B C 1
ATOM 3389 O O . ALA B 1 191 ? -3.438 -6.824 -10.906 1 96.88 191 ALA B O 1
ATOM 3390 N N . VAL B 1 192 ? -1.882 -5.531 -10.031 1 96.31 192 VAL B N 1
ATOM 3391 C CA . VAL B 1 192 ? -0.825 -6.512 -10.258 1 96.31 192 VAL B CA 1
ATOM 3392 C C . VAL B 1 192 ? -1.053 -7.73 -9.367 1 96.31 192 VAL B C 1
ATOM 3394 O O . VAL B 1 192 ? -0.833 -8.867 -9.789 1 96.31 192 VAL B O 1
ATOM 3397 N N . ILE B 1 193 ? -1.473 -7.52 -8.133 1 94.62 193 ILE B N 1
ATOM 3398 C CA . ILE B 1 193 ? -1.794 -8.633 -7.242 1 94.62 193 ILE B CA 1
ATOM 3399 C C . ILE B 1 193 ? -2.883 -9.492 -7.867 1 94.62 193 ILE B C 1
ATOM 3401 O O . ILE B 1 193 ? -2.785 -10.727 -7.871 1 94.62 193 ILE B O 1
ATOM 3405 N N . GLY B 1 194 ? -3.889 -8.852 -8.398 1 94.75 194 GLY B N 1
ATOM 3406 C CA . GLY B 1 194 ? -4.934 -9.586 -9.094 1 94.75 194 GLY B CA 1
ATOM 3407 C C . GLY B 1 194 ? -4.414 -10.406 -10.258 1 94.75 194 GLY B C 1
ATOM 3408 O O . GLY B 1 194 ? -4.84 -11.547 -10.461 1 94.75 194 GLY B O 1
ATOM 3409 N N . GLU B 1 195 ? -3.525 -9.836 -11 1 96.19 195 GLU B N 1
ATOM 3410 C CA . GLU B 1 195 ? -2.951 -10.523 -12.148 1 96.19 195 GLU B CA 1
ATOM 3411 C C . GLU B 1 195 ? -2.078 -11.695 -11.711 1 96.19 195 GLU B C 1
ATOM 3413 O O . GLU B 1 195 ? -2.055 -12.734 -12.375 1 96.19 195 GLU B O 1
ATOM 3418 N N . TRP B 1 196 ? -1.355 -11.555 -10.617 1 93.44 196 TRP B N 1
ATOM 3419 C CA . TRP B 1 196 ? -0.465 -12.594 -10.109 1 93.44 196 TRP B CA 1
ATOM 3420 C C . TRP B 1 196 ? -1.255 -13.82 -9.664 1 93.44 196 TRP B C 1
ATOM 3422 O O . TRP B 1 196 ? -0.795 -14.953 -9.828 1 93.44 196 TRP B O 1
ATOM 3432 N N . VAL B 1 197 ? -2.373 -13.492 -9.086 1 91.69 197 VAL B N 1
ATOM 3433 C CA . VAL B 1 197 ? -3.158 -14.586 -8.531 1 91.69 197 VAL B CA 1
ATOM 3434 C C . VAL B 1 197 ? -3.846 -15.352 -9.656 1 91.69 197 VAL B C 1
ATOM 3436 O O . VAL B 1 197 ? -4 -16.578 -9.586 1 91.69 197 VAL B O 1
ATOM 3439 N N . GLY B 1 198 ? -4.309 -14.523 -10.68 1 92.44 198 GLY B N 1
ATOM 3440 C CA . GLY B 1 198 ? -4.949 -15.188 -11.805 1 92.44 198 GLY B CA 1
ATOM 3441 C C . GLY B 1 198 ? -5.297 -14.242 -12.938 1 92.44 198 GLY B C 1
ATOM 3442 O O . GLY B 1 198 ? -6.199 -13.406 -12.805 1 92.44 198 GLY B O 1
ATOM 3443 N N . ALA B 1 199 ? -4.648 -14.508 -14.047 1 96.19 199 ALA B N 1
ATOM 3444 C CA . ALA B 1 199 ? -4.898 -13.688 -15.227 1 96.19 199 ALA B CA 1
ATOM 3445 C C . ALA B 1 199 ? -4.402 -14.375 -16.5 1 96.19 199 ALA B C 1
ATOM 3447 O O . ALA B 1 199 ? -3.705 -15.391 -16.422 1 96.19 199 ALA B O 1
ATOM 3448 N N . ARG B 1 200 ? -4.875 -13.82 -17.641 1 96.31 200 ARG B N 1
ATOM 3449 C CA . ARG B 1 200 ? -4.391 -14.289 -18.938 1 96.31 200 ARG B CA 1
ATOM 3450 C C . ARG B 1 200 ? -3.611 -13.203 -19.672 1 96.31 200 ARG B C 1
ATOM 3452 O O . ARG B 1 200 ? -2.998 -13.453 -20.703 1 96.31 200 ARG B O 1
ATOM 3459 N N . GLN B 1 201 ? -3.738 -12.062 -19.125 1 97.38 201 GLN B N 1
ATOM 3460 C CA . GLN B 1 201 ? -3.051 -10.898 -19.672 1 97.38 201 GLN B CA 1
ATOM 3461 C C . GLN B 1 201 ? -2.678 -9.914 -18.578 1 97.38 201 GLN B C 1
ATOM 3463 O O . GLN B 1 201 ? -3.188 -10.008 -17.453 1 97.38 201 GLN B O 1
ATOM 3468 N N . GLY B 1 202 ? -1.754 -8.961 -18.969 1 98.38 202 GLY B N 1
ATOM 3469 C CA . GLY B 1 202 ? -1.288 -7.969 -18.016 1 98.38 202 GLY B CA 1
ATOM 3470 C C . GLY B 1 202 ? 0.192 -8.086 -17.703 1 98.38 202 GLY B C 1
ATOM 3471 O O . GLY B 1 202 ? 0.788 -9.148 -17.891 1 98.38 202 GLY B O 1
ATOM 3472 N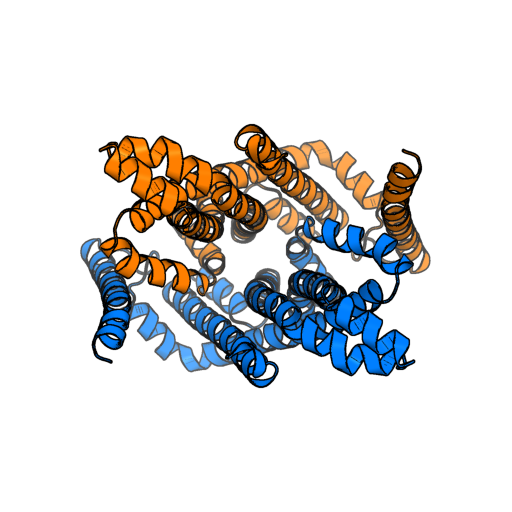 N . LEU B 1 203 ? 0.693 -7.066 -17.219 1 98.25 203 LEU B N 1
ATOM 3473 C CA . LEU B 1 203 ? 2.117 -7.051 -16.906 1 98.25 203 LEU B CA 1
ATOM 3474 C C . LEU B 1 203 ? 2.434 -8.016 -15.766 1 98.25 203 LEU B C 1
ATOM 3476 O O . LEU B 1 203 ? 3.5 -8.633 -15.742 1 98.25 203 LEU B O 1
ATOM 3480 N N . GLY B 1 204 ? 1.515 -8.023 -14.789 1 96.44 204 GLY B N 1
ATOM 3481 C CA . GLY B 1 204 ? 1.707 -8.984 -13.711 1 96.44 204 GLY B CA 1
ATOM 3482 C C . GLY B 1 204 ? 1.745 -10.422 -14.203 1 96.44 204 GLY B C 1
ATOM 3483 O O . GLY B 1 204 ? 2.59 -11.211 -13.773 1 96.44 204 GLY B O 1
ATOM 3484 N N . TYR B 1 205 ? 0.844 -10.789 -15.031 1 96.5 205 TYR B N 1
ATOM 3485 C CA . TYR B 1 205 ? 0.825 -12.102 -15.656 1 96.5 205 TYR B CA 1
ATOM 3486 C C . TYR B 1 205 ? 2.115 -12.359 -16.422 1 96.5 205 TYR B C 1
ATOM 3488 O O . TYR B 1 205 ? 2.721 -13.43 -16.297 1 96.5 205 TYR B O 1
ATOM 3496 N N . TYR B 1 206 ? 2.465 -11.367 -17.203 1 97.75 206 TYR B N 1
ATOM 3497 C CA . TYR B 1 206 ? 3.691 -11.453 -17.984 1 97.75 206 TYR B CA 1
ATOM 3498 C C . TYR B 1 206 ? 4.898 -11.695 -17.094 1 97.75 206 TYR B C 1
ATOM 3500 O O . TYR B 1 206 ? 5.766 -12.516 -17.422 1 97.75 206 TYR B O 1
ATOM 3508 N N . MET B 1 207 ? 4.992 -11.055 -15.969 1 96.31 207 MET B N 1
ATOM 3509 C CA . MET B 1 207 ? 6.105 -11.195 -15.039 1 96.31 207 MET B CA 1
ATOM 3510 C C . MET B 1 207 ? 6.172 -12.609 -14.477 1 96.31 207 MET B C 1
ATOM 3512 O O . MET B 1 207 ? 7.258 -13.188 -14.352 1 96.31 207 MET B O 1
ATOM 3516 N N . VAL B 1 208 ? 5.039 -13.102 -14.141 1 92.69 208 VAL B N 1
ATOM 3517 C CA . VAL B 1 208 ? 4.98 -14.453 -13.578 1 92.69 208 VAL B CA 1
ATOM 3518 C C . VAL B 1 208 ? 5.488 -15.461 -14.602 1 92.69 208 VAL B C 1
ATOM 3520 O O . VAL B 1 208 ? 6.27 -16.359 -14.266 1 92.69 208 VAL B O 1
ATOM 3523 N N . GLN B 1 209 ? 5.07 -15.336 -15.859 1 94.94 209 GLN B N 1
ATOM 3524 C CA . GLN B 1 209 ? 5.504 -16.234 -16.922 1 94.94 209 GLN B CA 1
ATOM 3525 C C . GLN B 1 209 ? 7.004 -16.109 -17.172 1 94.94 209 GLN B C 1
ATOM 3527 O O . GLN B 1 209 ? 7.703 -17.109 -17.312 1 94.94 209 GLN B O 1
ATOM 3532 N N . ALA B 1 210 ? 7.422 -14.875 -17.266 1 95.62 210 ALA B N 1
ATOM 3533 C CA . ALA B 1 210 ? 8.844 -14.625 -17.516 1 95.62 210 ALA B CA 1
ATOM 3534 C C . ALA B 1 210 ? 9.695 -15.172 -16.359 1 95.62 210 ALA B C 1
ATOM 3536 O O . ALA B 1 210 ? 10.781 -15.711 -16.594 1 95.62 210 ALA B O 1
ATOM 3537 N N . ASN B 1 211 ? 9.211 -15 -15.18 1 92.56 211 ASN B N 1
ATOM 3538 C CA . ASN B 1 211 ? 9.922 -15.5 -14.008 1 92.56 211 ASN B CA 1
ATOM 3539 C C . ASN B 1 211 ? 10.016 -17.031 -14.016 1 92.56 211 ASN B C 1
ATOM 3541 O O . ASN B 1 211 ? 11.047 -17.594 -13.656 1 92.56 211 ASN B O 1
ATOM 3545 N N . ALA B 1 212 ? 8.961 -17.672 -14.367 1 91.12 212 ALA B N 1
ATOM 3546 C CA . ALA B 1 212 ? 8.93 -19.125 -14.438 1 91.12 212 ALA B CA 1
ATOM 3547 C C . ALA B 1 212 ? 9.953 -19.656 -15.445 1 91.12 212 ALA B C 1
ATOM 3549 O O . ALA B 1 212 ? 10.461 -20.766 -15.297 1 91.12 212 ALA B O 1
ATOM 3550 N N . GLN B 1 213 ? 10.227 -18.828 -16.406 1 93.56 213 GLN B N 1
ATOM 3551 C CA . GLN B 1 213 ? 11.195 -19.203 -17.438 1 93.56 213 GLN B CA 1
ATOM 3552 C C . GLN B 1 213 ? 12.57 -18.625 -17.125 1 93.56 213 GLN B C 1
ATOM 3554 O O . GLN B 1 213 ? 13.461 -18.656 -17.984 1 93.56 213 GLN B O 1
ATOM 3559 N N . MET B 1 214 ? 12.68 -17.984 -16 1 91.75 214 MET B N 1
ATOM 3560 C CA . MET B 1 214 ? 13.922 -17.422 -15.492 1 91.75 21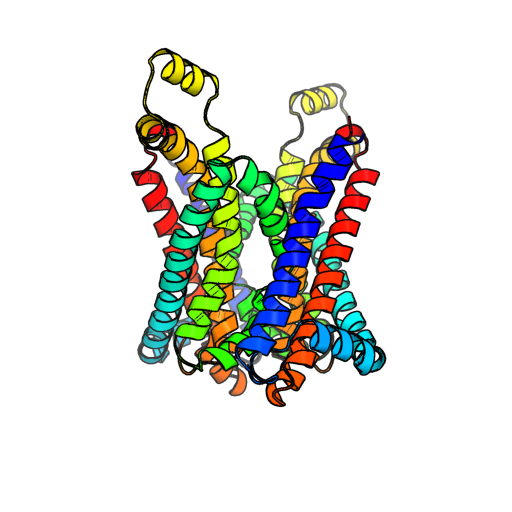4 MET B CA 1
ATOM 3561 C C . MET B 1 214 ? 14.445 -16.328 -16.422 1 91.75 214 MET B C 1
ATOM 3563 O O . MET B 1 214 ? 15.648 -16.219 -16.625 1 91.75 214 MET B O 1
ATOM 3567 N N . GLN B 1 215 ? 13.539 -15.727 -17.062 1 94.94 215 GLN B N 1
ATOM 3568 C CA . GLN B 1 215 ? 13.883 -14.578 -17.891 1 94.94 215 GLN B CA 1
ATOM 3569 C C . GLN B 1 215 ? 13.789 -13.281 -17.094 1 94.94 215 GLN B C 1
ATOM 3571 O O . GLN B 1 215 ? 12.867 -12.492 -17.281 1 94.94 215 GLN B O 1
ATOM 3576 N N . VAL B 1 216 ? 14.812 -13.023 -16.406 1 95.88 216 VAL B N 1
ATOM 3577 C CA . VAL B 1 216 ? 14.82 -11.969 -15.398 1 95.88 216 VAL B CA 1
ATOM 3578 C C . VAL B 1 216 ? 14.852 -10.602 -16.078 1 95.88 216 VAL B C 1
ATOM 3580 O O . VAL B 1 216 ? 14.258 -9.641 -15.578 1 95.88 216 VAL B O 1
ATOM 3583 N N . ASP B 1 217 ? 15.516 -10.516 -17.172 1 96.38 217 ASP B N 1
ATOM 3584 C CA . ASP B 1 217 ? 15.555 -9.25 -17.891 1 96.38 217 ASP B CA 1
ATOM 3585 C C . ASP B 1 217 ? 14.156 -8.82 -18.328 1 96.38 217 ASP B C 1
ATOM 3587 O O . ASP B 1 217 ? 13.828 -7.629 -18.297 1 96.38 217 ASP B O 1
ATOM 3591 N N . ARG B 1 218 ? 13.359 -9.812 -18.688 1 96.56 218 ARG B N 1
ATOM 3592 C CA . ARG B 1 218 ? 11.984 -9.523 -19.094 1 96.56 218 ARG B CA 1
ATOM 3593 C C . ARG B 1 218 ? 11.133 -9.102 -17.891 1 96.56 218 ARG B C 1
ATOM 3595 O O . ARG B 1 218 ? 10.242 -8.266 -18.016 1 96.56 218 ARG B O 1
ATOM 3602 N N . VAL B 1 219 ? 11.398 -9.703 -16.781 1 96.56 219 VAL B N 1
ATOM 3603 C CA . VAL B 1 219 ? 10.703 -9.312 -15.562 1 96.56 219 VAL B CA 1
ATOM 3604 C C . VAL B 1 219 ? 11.008 -7.848 -15.242 1 96.56 219 VAL B C 1
ATOM 3606 O O . VAL B 1 219 ? 10.094 -7.062 -14.984 1 96.56 219 VAL B O 1
ATOM 3609 N N . PHE B 1 220 ? 12.289 -7.469 -15.336 1 96.56 220 PHE B N 1
ATOM 3610 C CA . PHE B 1 220 ? 12.688 -6.094 -15.055 1 96.56 220 PHE B CA 1
ATOM 3611 C C . PHE B 1 220 ? 12.094 -5.137 -16.078 1 96.56 220 PHE B C 1
ATOM 3613 O O . PHE B 1 220 ? 11.703 -4.016 -15.742 1 96.56 220 PHE B O 1
ATOM 3620 N N . ALA B 1 221 ? 12.055 -5.598 -17.297 1 97.25 221 ALA B N 1
ATOM 3621 C CA . ALA B 1 221 ? 11.445 -4.77 -18.328 1 97.25 221 ALA B CA 1
ATOM 3622 C C . ALA B 1 221 ? 9.984 -4.465 -18 1 97.25 221 ALA B C 1
ATOM 3624 O O . ALA B 1 221 ? 9.531 -3.328 -18.156 1 97.25 221 ALA B O 1
ATOM 3625 N N . ALA B 1 222 ? 9.25 -5.465 -17.547 1 97.44 222 ALA B N 1
ATOM 3626 C CA . ALA B 1 222 ? 7.855 -5.293 -17.172 1 97.44 222 ALA B CA 1
ATOM 3627 C C . ALA B 1 222 ? 7.73 -4.363 -15.961 1 97.44 222 ALA B C 1
ATOM 3629 O O . ALA B 1 222 ? 6.793 -3.562 -15.883 1 97.44 222 ALA B O 1
ATOM 3630 N N . ILE B 1 223 ? 8.617 -4.445 -15.031 1 96.12 223 ILE B N 1
ATOM 3631 C CA . ILE B 1 223 ? 8.625 -3.592 -13.852 1 96.12 223 ILE B CA 1
ATOM 3632 C C . ILE B 1 223 ? 8.82 -2.135 -14.266 1 96.12 223 ILE B C 1
ATOM 3634 O O . ILE B 1 223 ? 8.156 -1.239 -13.742 1 96.12 223 ILE B O 1
ATOM 3638 N N . VAL B 1 224 ? 9.742 -1.925 -15.18 1 95.31 224 VAL B N 1
ATOM 3639 C CA . VAL B 1 224 ? 10 -0.576 -15.68 1 95.31 224 VAL B CA 1
ATOM 3640 C C . VAL B 1 224 ? 8.727 -0.004 -16.297 1 95.31 224 VAL B C 1
ATOM 3642 O O . VAL B 1 224 ? 8.352 1.136 -16.016 1 95.31 224 VAL B O 1
ATOM 3645 N N . LEU B 1 225 ? 8.133 -0.803 -17.094 1 96.69 225 LEU B N 1
ATOM 3646 C CA . LEU B 1 225 ? 6.914 -0.353 -17.75 1 96.69 225 LEU B CA 1
ATOM 3647 C C . LEU B 1 225 ? 5.805 -0.107 -16.734 1 96.69 225 LEU B C 1
ATOM 3649 O O . LEU B 1 225 ? 5.059 0.87 -16.844 1 96.69 225 LEU B O 1
ATOM 3653 N N . LEU B 1 226 ? 5.652 -0.984 -15.812 1 97.06 226 LEU B N 1
ATOM 3654 C CA . LEU B 1 226 ? 4.68 -0.822 -14.742 1 97.06 226 LEU B CA 1
ATOM 3655 C C . LEU B 1 226 ? 4.922 0.479 -13.984 1 97.06 226 LEU B C 1
ATOM 3657 O O . LEU B 1 226 ? 3.971 1.192 -13.648 1 97.06 226 LEU B O 1
ATOM 3661 N N . SER B 1 227 ? 6.156 0.768 -13.711 1 95.81 227 SER B N 1
ATOM 3662 C CA . SER B 1 227 ? 6.531 2 -13.023 1 95.81 227 SER B CA 1
ATOM 3663 C C . SER B 1 227 ? 6.148 3.229 -13.844 1 95.81 227 SER B C 1
ATOM 3665 O O . SER B 1 227 ? 5.656 4.219 -13.297 1 95.81 227 SER B O 1
ATOM 3667 N N . MET B 1 228 ? 6.383 3.176 -15.102 1 95.44 228 MET B N 1
ATOM 3668 C CA . MET B 1 228 ? 6.023 4.277 -15.984 1 95.44 228 MET B CA 1
ATOM 3669 C C . MET B 1 228 ? 4.516 4.516 -15.969 1 95.44 228 MET B C 1
ATOM 3671 O O . MET B 1 228 ? 4.066 5.66 -15.945 1 95.44 228 MET B O 1
ATOM 3675 N N . ILE B 1 229 ? 3.781 3.457 -15.984 1 96.94 229 ILE B N 1
ATOM 3676 C CA . ILE B 1 229 ? 2.328 3.555 -15.922 1 96.94 229 ILE B CA 1
ATOM 3677 C C . ILE B 1 229 ? 1.906 4.184 -14.602 1 96.94 229 ILE B C 1
ATOM 3679 O O . ILE B 1 229 ? 1.102 5.117 -14.578 1 96.94 229 ILE B O 1
ATOM 3683 N N . GLY B 1 230 ? 2.445 3.633 -13.508 1 95.44 230 GLY B N 1
ATOM 3684 C CA . GLY B 1 230 ? 2.129 4.172 -12.195 1 95.44 230 GLY B CA 1
ATOM 3685 C C . GLY B 1 230 ? 2.426 5.652 -12.07 1 95.44 230 GLY B C 1
ATOM 3686 O O . GLY B 1 230 ? 1.583 6.426 -11.609 1 95.44 230 GLY B O 1
ATOM 3687 N N . VAL B 1 231 ? 3.611 6.09 -12.5 1 94.38 231 VAL B N 1
ATOM 3688 C CA . VAL B 1 231 ? 4.023 7.484 -12.445 1 94.38 231 VAL B CA 1
ATOM 3689 C C . VAL B 1 231 ? 3.129 8.328 -13.352 1 94.38 231 VAL B C 1
ATOM 3691 O O . VAL B 1 231 ? 2.719 9.43 -12.977 1 94.38 231 VAL B O 1
ATOM 3694 N N . GLY B 1 232 ? 2.9 7.828 -14.508 1 96.62 232 GLY B N 1
ATOM 3695 C CA . GLY B 1 232 ? 2.053 8.539 -15.453 1 96.62 232 GLY B CA 1
ATOM 3696 C C . GLY B 1 232 ? 0.647 8.773 -14.93 1 96.62 232 GLY B C 1
ATOM 3697 O O . GLY B 1 232 ? 0.123 9.891 -15.031 1 96.62 232 GLY B O 1
ATOM 3698 N N . LEU B 1 233 ? 0.035 7.77 -14.414 1 97.06 233 LEU B N 1
ATOM 3699 C CA . LEU B 1 233 ? -1.323 7.898 -13.898 1 97.06 233 LEU B CA 1
ATOM 3700 C C . LEU B 1 233 ? -1.356 8.805 -12.672 1 97.06 233 LEU B C 1
ATOM 3702 O O . LEU B 1 233 ? -2.299 9.578 -12.5 1 97.06 233 LEU B O 1
ATOM 3706 N N . TYR B 1 234 ? -0.35 8.648 -11.82 1 94.62 234 TYR B N 1
ATOM 3707 C CA . TYR B 1 234 ? -0.229 9.562 -10.688 1 94.62 234 TYR B CA 1
ATOM 3708 C C . TYR B 1 234 ? -0.151 11.008 -11.164 1 94.62 234 TYR B C 1
ATOM 3710 O O . TYR B 1 234 ? -0.827 11.883 -10.625 1 94.62 234 TYR B O 1
ATOM 3718 N N . ALA B 1 235 ? 0.724 11.312 -12.148 1 94.88 235 ALA B N 1
ATOM 3719 C CA . ALA B 1 235 ? 0.88 12.648 -12.719 1 94.88 235 ALA B CA 1
ATOM 3720 C C . ALA B 1 235 ? -0.438 13.156 -13.289 1 94.88 235 ALA B C 1
ATOM 3722 O O . ALA B 1 235 ? -0.737 14.352 -13.211 1 94.88 235 ALA B O 1
ATOM 3723 N N . LEU B 1 236 ? -1.174 12.297 -13.875 1 97.25 236 LEU B N 1
ATOM 3724 C CA . LEU B 1 236 ? -2.477 12.672 -14.406 1 97.25 236 LEU B CA 1
ATOM 3725 C C . LEU B 1 236 ? -3.406 13.148 -13.297 1 97.25 236 LEU B C 1
ATOM 3727 O O . LEU B 1 236 ? -4.137 14.125 -13.469 1 97.25 236 LEU B O 1
ATOM 3731 N N . VAL B 1 237 ? -3.443 12.477 -12.195 1 97.12 237 VAL B N 1
ATOM 3732 C CA . VAL B 1 237 ? -4.266 12.891 -11.062 1 97.12 237 VAL B CA 1
ATOM 3733 C C . VAL B 1 237 ? -3.828 14.273 -10.586 1 97.12 237 VAL B C 1
ATOM 3735 O O . VAL B 1 237 ? -4.668 15.125 -10.289 1 97.12 237 VAL B O 1
ATOM 3738 N N . VAL B 1 238 ? -2.547 14.484 -10.508 1 95.06 238 VAL B N 1
ATOM 3739 C CA . VAL B 1 238 ? -2.004 15.766 -10.086 1 95.06 238 VAL B CA 1
ATOM 3740 C C . VAL B 1 238 ? -2.436 16.859 -11.055 1 95.06 238 VAL B C 1
ATOM 3742 O O . VAL B 1 238 ? -2.809 17.953 -10.641 1 95.06 238 VAL B O 1
ATOM 3745 N N . LEU B 1 239 ? -2.35 16.578 -12.289 1 96.25 239 LEU B N 1
ATOM 3746 C CA . LEU B 1 239 ? -2.732 17.547 -13.32 1 96.25 239 LEU B CA 1
ATOM 3747 C C . LEU B 1 239 ? -4.211 17.906 -13.203 1 96.25 239 LEU B C 1
ATOM 3749 O O . LEU B 1 239 ? -4.578 19.078 -13.312 1 96.25 239 LEU B O 1
ATOM 3753 N N . VAL B 1 240 ? -5.031 16.922 -12.977 1 96.94 240 VAL B N 1
ATOM 3754 C CA . VAL B 1 240 ? -6.461 17.156 -12.82 1 96.94 240 VAL B CA 1
ATOM 3755 C C . VAL B 1 240 ? -6.703 18 -11.57 1 96.94 240 VAL B C 1
ATOM 3757 O O . VAL B 1 240 ? -7.555 18.891 -11.578 1 96.94 240 VAL B O 1
ATOM 3760 N N . GLU B 1 241 ? -6.035 17.656 -10.484 1 95.62 241 GLU B N 1
ATOM 3761 C CA . GLU B 1 241 ? -6.145 18.453 -9.266 1 95.62 241 GLU B CA 1
ATOM 3762 C C . GLU B 1 241 ? -5.824 19.922 -9.531 1 95.62 241 GLU B C 1
ATOM 3764 O O . GLU B 1 241 ? -6.555 20.812 -9.102 1 95.62 241 GLU B O 1
ATOM 3769 N N . ARG B 1 242 ? -4.707 20.203 -10.25 1 94.19 242 ARG B N 1
ATOM 3770 C CA . ARG B 1 242 ? -4.27 21.562 -10.547 1 94.19 242 ARG B CA 1
ATOM 3771 C C . ARG B 1 242 ? -5.324 22.312 -11.359 1 94.19 242 ARG B C 1
ATOM 3773 O O . ARG B 1 242 ? -5.52 23.516 -11.172 1 94.19 242 ARG B O 1
ATOM 3780 N N . TRP B 1 243 ? -5.887 21.594 -12.195 1 94.44 243 TRP B N 1
ATOM 3781 C CA . TRP B 1 243 ? -6.898 22.203 -13.055 1 94.44 243 TRP B CA 1
ATOM 3782 C C . TRP B 1 243 ? -8.156 22.531 -12.258 1 94.44 243 TRP B C 1
ATOM 3784 O O . TRP B 1 243 ? -8.844 23.516 -12.547 1 94.44 243 TRP B O 1
ATOM 3794 N N . LEU B 1 244 ? -8.516 21.75 -11.289 1 93.06 244 LEU B N 1
ATOM 3795 C CA . LEU B 1 244 ? -9.781 21.891 -10.57 1 93.06 244 LEU B CA 1
ATOM 3796 C C . LEU B 1 244 ? -9.594 22.75 -9.328 1 93.06 244 LEU B C 1
ATOM 3798 O O . LEU B 1 244 ? -10.578 23.219 -8.742 1 93.06 244 LEU B O 1
ATOM 3802 N N . THR B 1 245 ? -8.43 22.844 -8.906 1 90.19 245 THR B N 1
ATOM 3803 C CA . THR B 1 245 ? -8.188 23.641 -7.715 1 90.19 245 THR B CA 1
ATOM 3804 C C . THR B 1 245 ? -7.191 24.766 -8.016 1 90.19 245 THR B C 1
ATOM 3806 O O . THR B 1 245 ? -6.137 24.859 -7.383 1 90.19 245 THR B O 1
ATOM 3809 N N . PRO B 1 246 ? -7.445 25.688 -8.875 1 81.94 246 PRO B N 1
ATOM 3810 C CA . PRO B 1 246 ? -6.523 26.766 -9.234 1 81.94 246 PRO B CA 1
ATOM 3811 C C . PRO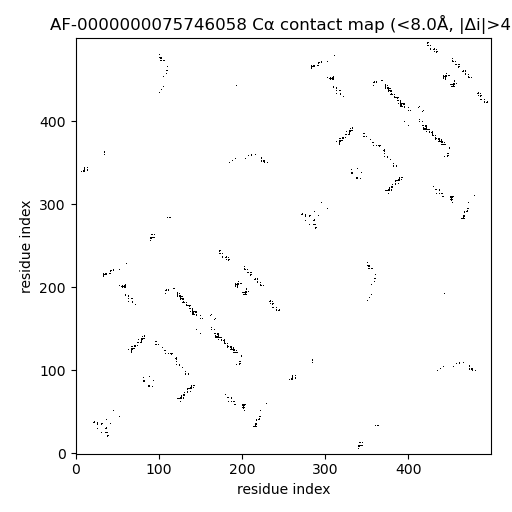 B 1 246 ? -6.273 27.75 -8.086 1 81.94 246 PRO B C 1
ATOM 3813 O O . PRO B 1 246 ? -5.262 28.453 -8.078 1 81.94 246 PRO B O 1
ATOM 3816 N N . TRP B 1 247 ? -7.078 27.812 -7.125 1 78.12 247 TRP B N 1
ATOM 3817 C CA . TRP B 1 247 ? -6.965 28.734 -6.008 1 78.12 247 TRP B CA 1
ATOM 3818 C C . TRP B 1 247 ? -5.863 28.297 -5.047 1 78.12 247 TRP B C 1
ATOM 3820 O O . TRP B 1 247 ? -5.414 29.094 -4.207 1 78.12 247 TRP B O 1
ATOM 3830 N N . ARG B 1 248 ? -5.523 27.062 -5.047 1 66.94 248 ARG B N 1
ATOM 3831 C CA . ARG B 1 248 ? -4.457 26.594 -4.164 1 66.94 248 ARG B CA 1
ATOM 3832 C C . ARG B 1 248 ? -3.086 26.953 -4.734 1 66.94 248 ARG B C 1
ATOM 3834 O O . ARG B 1 248 ? -2.078 26.891 -4.027 1 66.94 248 ARG B O 1
ATOM 3841 N N . ARG B 1 249 ? -2.984 27.219 -5.996 1 57.91 249 ARG B N 1
ATOM 3842 C CA . ARG B 1 249 ? -1.713 27.562 -6.625 1 57.91 249 ARG B CA 1
ATOM 3843 C C . ARG B 1 249 ? -1.172 28.875 -6.086 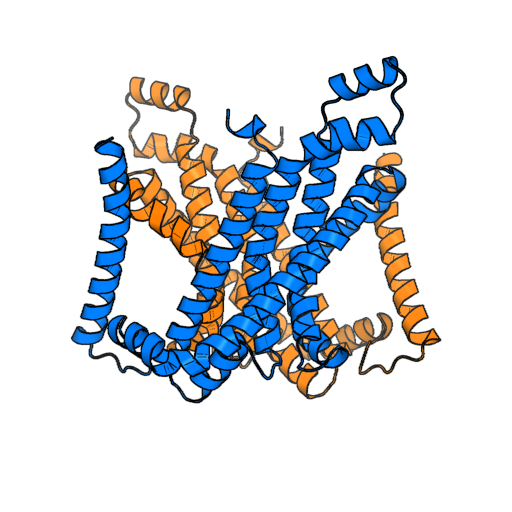1 57.91 249 ARG B C 1
ATOM 3845 O O . ARG B 1 249 ? -0.027 29.25 -6.359 1 57.91 249 ARG B O 1
ATOM 3852 N N . THR B 1 250 ? -1.946 29.656 -5.379 1 42.59 250 THR B N 1
ATOM 3853 C CA . THR B 1 250 ? -1.402 30.953 -5 1 42.59 250 THR B CA 1
ATOM 3854 C C . THR B 1 250 ? -0.665 30.859 -3.668 1 42.59 250 THR B C 1
ATOM 3856 O O . THR B 1 250 ? -1.084 30.125 -2.77 1 42.59 250 THR B O 1
#

Foldseek 3Di:
DVVVVVVVVVVVVVVVVVLVCQQVVCVVVVPDCLVPNRPVLLVVLLVVCVVVLVQQLVLLLVLLVLLLVLLLVLLLVLLVVLLVDVVSVVVPVVVLVVCLVPPLLVCLLVLCVVPNQHSRSLSPQLNVNLNRLQNNLNNCQLNVWDPVVVVVCVVVVHDPVCCCVPTRCLSSLVSNLVSSLVSLLCSLVSNLSNNCSHHDGHLSVVLVVCVVVSVVSNNVNSVVSSVVSSVVVSVVSVVVSCVSNVVVVD/DVVVVVVVVVVVVVVVVVLVCQQVVCVVVVPDCLVPNRPVLLVVLLVVCVVVLVQQLVLLLVLLVLLLVLLLVLLLVLLVVLLVDVVSVVVPVVVLVVCLVPPLLVCLLVLCVVPNQHSRSLSPQLNVNLNRLQNNLNNCQLNVWDPVVVVVCVVVVHDPVCCSVVTRCLSSLVSNLVSSLVSLLCSLVSNLSNNCSHHDGHLSVVLVVCVVVSVVSNNVNSVVSSVVSSVVVSVVSVVVSCVSNVVVVD

Secondary structure (DSSP, 8-state):
-HHHHHHHHHHHHHHHHHHHHHHHHHHHTT--TTT---HHHHHHHHHHTHHHHHHHHHHHHHHHHHHHHHHHHHHHHHHHHHHH-HHHHHHHHHHHHHHTTS-GGGGHHHHHHHH-SSHHHHHHHHHHHHHHHHHHHHHHHHHTS-HHHHHHHHHTT--HHHHIIIIIHHHHHHHHHHHHHHHHHHHHHHHHHHHHHS-SSSHHHHHHHHHHTT-HHHHHHHHHHHHHHHHHHHHHHHHHHHHH-GGGG-/-HHHHHHHHHHHHHHHHHHHHHHHHHHHTT--TTT---HHHHHHHHHHTHHHHHHHHHHHHHHHHHHHHHHHHHHHHHHHHHHH-HHHHHHHHHHHHHHTTS-GGGGHHHHHHHH-SSHHHHHHHHHHHHHHHHHHHHHHHHH-S-HHHHHHHHHTT--HHHHIIIIIHHHHHHHHHHHHHHHHHHHHHHHHHHHHHS-SSSHHHHHHHHHHTT-HHHHHHHHHHHHHHHHHHHHHHHHHHHHH-GGGG-

pLDDT: mean 91.44, std 9.53, range [41.16, 98.69]

Radius of gyration: 24.34 Å; Cα contacts (8 Å, |Δi|>4): 707; chains: 2; bounding box: 64×61×60 Å

InterPro domains:
  IPR000515 ABC transporter type 1, transmembrane domain MetI-like [PF00528] (75-244)
  IPR000515 ABC transporter type 1, transmembrane domain MetI-like [PS50928] (57-237)
  IPR000515 ABC transporter type 1, transmembrane domain MetI-like [cd06261] (86-229)
  IPR035906 MetI-like superfamily [G3DSA:1.10.3720.10] (44-245)
  IPR035906 MetI-like superfamily [SSF161098] (50-232)

Organism: Desulfohalobium retbaense (strain ATCC 49708 / DSM 5692 / JCM 16813 / HR100) (NCBI:txid485915)